Protein AF-A0A973CZC5-F1 (afdb_monomer)

Solvent-accessible surface area (backbone atoms only — not comparable to full-atom values): 29901 Å² total; per-residue (Å²): 143,80,87,77,81,74,79,77,78,71,78,78,75,77,69,67,60,48,92,87,32,72,66,60,36,38,34,52,54,26,29,53,44,50,66,52,51,52,60,51,51,54,52,50,56,72,73,56,85,59,84,72,61,55,59,53,52,50,50,50,45,39,54,75,23,38,26,21,31,54,6,47,56,46,48,66,37,65,68,43,72,64,42,35,62,75,39,33,62,62,68,48,54,46,45,53,52,51,51,52,50,48,56,48,22,33,71,33,49,65,55,29,8,46,47,40,29,53,29,62,56,43,46,45,47,53,55,28,52,50,48,52,49,53,40,54,47,47,38,53,36,64,71,50,87,72,50,74,66,30,51,48,22,49,49,47,26,38,50,32,35,21,52,37,35,39,51,46,65,22,23,61,75,47,65,78,45,70,49,75,70,61,57,95,90,68,73,64,52,55,72,75,55,78,49,37,47,65,89,54,42,39,59,51,44,52,50,36,50,52,51,24,50,53,19,49,52,50,22,49,65,70,43,60,92,73,64,61,74,78,80,42,44,55,47,51,30,38,52,52,44,50,33,61,69,25,42,52,55,37,48,53,20,52,72,64,78,42,44,70,61,79,78,35,48,55,56,49,51,47,51,48,32,53,52,18,42,26,48,44,54,55,48,46,53,52,48,43,48,69,38,90,77,49,53,59,65,67,53,49,54,50,12,32,30,52,21,20,34,67,55,42,66,58,51,63,53,27,72,44,78,81,66,58,77,50,59,57,56,34,43,51,54,38,45,51,51,21,50,54,48,45,53,47,52,54,47,51,66,63,74,70,45,67,84,39,64,68,59,33,39,44,76,59,60,67,50,59,66,76,75,74,83,64,82,81,75,72,71,93,56,74,68,54,59,61,51,54,50,48,46,4,47,52,23,43,52,54,52,51,50,53,48,50,53,64,73,36,81,82,52,62,37,68,61,41,42,53,50,47,52,53,29,42,73,56,18,70,37,31,38,65,57,24,42,55,33,13,54,40,16,46,75,72,65,40,52,70,63,13,47,56,24,27,59,56,25,34,57,99,61,87,48,51,62,69,49,40,51,52,38,22,50,49,23,50,75,77,30,57,88,39,71,64,44,38,49,52,19,33,51,39,18,48,51,37,34,65,73,59,38,89,72,46,36,66,28,24,45,47,30,12,50,29,27,43,74,68,70,37,39,69,61,11,40,51,31,25,49,54,19,36,55,38,34,54,74,69,66,44,68,68,59,36,54,52,41,50,52,51,36,49,52,44,51,54,51,26,40,75,71,69,75,47,81,94,125

Nearest PDB structures (foldseek):
  8bbg-assembly1_D  TM=2.425E-01  e=1.274E-01  Homo sapiens
  9b9g-assembly1_D  TM=2.903E-01  e=5.092E-01  Homo sapiens
  8fgw-assembly1_D  TM=2.231E-01  e=2.904E-01  Homo sapiens
  8pkp-assembly1_J  TM=2.716E-01  e=9.623E-01  Homo sapiens

Mean predicted aligned error: 9.31 Å

Foldseek 3Di:
DDDDDDPPPPDPDQDDLDLVDDVCCVVQALNPVVLPVVVVVVVVCVVPVDPFVVVLVLLVLCLQFVLLLLLLLCCQQPVDPVSVVVCVCLPPVLLVVLVVLLQVCLADQVSLQVLLQCLQLCVLVLLLVSLLLSLVLSCLLLVNDQDPLLNVLSSLLSVLLSVLQNLLLQALQAADLLQVQDDPPAPSYHHPHPHRYLVRSLVSSVVSVVSNVVSVVSNCVSRVVPDDPVSCSSVVSSSVVSCVLGVVLSNVCSVVVNNDDPNCNVSNSSSSSSSRSNSLSLSLSLVCQADDRPDSVNSSVSSSLSSLLLCLVLLVPQLVVVPGPGQNARSSVSSSVSSSSVSSSSSCVVSCPCVPPSNVCCSRVVHRPPPPVPDPPDPPCPPVVVVSSVSSVVSSVLSVLVSVLSVCLPPQLVVLLVSLVVCVVSNNHALVSLVSSLVRCVVVVVLVSSLVSLVVSQPPDHGDLVSLLVNLVSLLPPVLVPPVSLVSSLVSLVSSCVVVDLQALSSLQSNLSSCVSVVVLVSSLVSLVSSLVNVVVVPDVVSNVVSVVVSVVSVVVCVVVVNDDDD

Secondary structure (DSSP, 8-state):
---------PPPPPPPSSSS-HHHIIIIIS-HHHHHHHHHHHHHHHHH--TTHHHHHHHHHIIIIIHHHHHHHHHHHHSSHHHHHHTHIIIIIHHHHHHHHHHHHTT-HHHHHHHHHHHHHHHHHHHHHHHHHHHHHHHHHTT----HHHHHHHHHHHHHHHHHHHHHHTBTT---TTSTT--TT--SS------B-HHHHHHHHHHHHHHHHHHHHHHHHHHTTSS-GGGGHHHHHHHHHHIIIIIHHHHHHHHSS----TTTHHHHHHHHHHHHHHHHHHHHHHHHHHSTT--HHHHHHHHHHHHHTTHHHHHHHTT-TT--SS-TTTHHHHHHHHHHHHHHHHHHHHHT-TTSHHHHIIIII-PPP----S-----S-TTHHHHHHHHHHHHHHHHHHHHHHHHTTTS-HHHHHHHHHHHHHTT---HHHHHHHHHHHHHTT-HHHHHHHHHHTTTTSS--HHHHHHHHHHHHHH-TT-HHHHHHHHHHHHHHHHHTGGG-HHHHHHHHHHHHHTT-HHHHHHHHHHHHHHHHHTT-HHHHHHHHHHHHHHHHHHHHTT-----

Radius of gyration: 30.45 Å; Cα contacts (8 Å, |Δi|>4): 691; chains: 1; bounding box: 64×58×127 Å

pLDDT: mean 83.45, std 15.52, range [36.34, 98.62]

Sequence (567 aa):
MTTGTHPSVGAPASPSVWLYGRGVDLTLGYGLGYLVCVPLLVLLGAATDHEMWFPLATLALALVSATPHYGATLLRVYEERDERRKYAIFAVWITLVLAALFVVGLYDRWVGSALLTVYASWSPWHFSGQNYGVAMMYLRRNGIGVSTAAKRSLYASFVSSAVLAFVVIHNAGSSLLFAQGASDESHTFGILQLGIPAAVGVPLASALLLFWLGSVVRFFVLLAPRPKLGALLPVVCLIAIQSLWFLVPSMAGALSARYLLPPLPFAVVIISTAHSIQYLWVTSYYAGLSRSAARVPPFLGKCLLAGSAISVPALLFVPGLFGGSVPNSAGIFVLSFSIVNIHHFILDGAIWKLRDGRVARALLRAQPETPDTGPVLEPRRRWLRPVLLGIGAVGFTANLAVMGFMSQSGLEATALHTTTKRLAWLGRDTPQMWTMTAAQLEQAGHVDAAIDAWRSSLGPGDPPLVNANRLAWLLINHRADDPESLREATALATYLTEQMGNERAEGLQTLAAAHFTAERYGLAIEAAGRAFSVVLANGNPRRIQQVKNQLRSYRAAAQRAGHVQPR

Structure (mmCIF, N/CA/C/O backbone):
data_AF-A0A973CZC5-F1
#
_entry.id   AF-A0A973CZC5-F1
#
loop_
_atom_site.group_PDB
_atom_site.id
_atom_site.type_symbol
_atom_site.label_atom_id
_atom_site.label_alt_id
_atom_site.label_comp_id
_atom_site.label_asym_id
_atom_site.label_entity_id
_atom_site.label_seq_id
_atom_site.pdbx_PDB_ins_code
_atom_site.Cartn_x
_atom_site.Cartn_y
_atom_site.Cartn_z
_atom_site.occupancy
_atom_site.B_iso_or_equiv
_atom_site.auth_seq_id
_atom_site.auth_comp_id
_atom_site.auth_asym_id
_atom_site.auth_atom_id
_atom_site.pdbx_PDB_model_num
ATOM 1 N N . MET A 1 1 ? -18.872 -21.334 71.206 1.00 39.56 1 MET A N 1
ATOM 2 C CA . MET A 1 1 ? -19.173 -20.164 70.356 1.00 39.56 1 MET A CA 1
ATOM 3 C C . MET A 1 1 ? -17.856 -19.557 69.904 1.00 39.56 1 MET A C 1
ATOM 5 O O . MET A 1 1 ? -17.234 -18.834 70.665 1.00 39.56 1 MET A O 1
ATOM 9 N N . THR A 1 2 ? -17.385 -19.923 68.716 1.00 36.34 2 THR A N 1
ATOM 10 C CA . THR A 1 2 ? -16.190 -19.355 68.081 1.00 36.34 2 THR A CA 1
ATOM 11 C C . THR A 1 2 ? -16.654 -18.533 66.883 1.00 36.34 2 THR A C 1
ATOM 13 O O . THR A 1 2 ? -17.138 -19.067 65.889 1.00 36.34 2 THR A O 1
ATOM 16 N N . THR A 1 3 ? -16.592 -17.211 67.015 1.00 39.22 3 THR A N 1
ATOM 17 C CA . THR A 1 3 ? -16.937 -16.246 65.968 1.00 39.22 3 THR A CA 1
ATOM 18 C C . THR A 1 3 ? -15.840 -16.239 64.907 1.00 39.22 3 THR A C 1
ATOM 20 O O . THR A 1 3 ? -14.806 -15.597 65.080 1.00 39.22 3 THR A O 1
ATOM 23 N N . GLY A 1 4 ? -16.051 -16.987 63.825 1.00 38.03 4 GLY A N 1
ATOM 24 C CA . GLY A 1 4 ? -15.197 -16.951 62.642 1.00 38.03 4 GLY A CA 1
ATOM 25 C C . GLY A 1 4 ? -15.368 -15.627 61.903 1.00 38.03 4 GLY A C 1
ATOM 26 O O . GLY A 1 4 ? -16.430 -15.338 61.357 1.00 38.03 4 GLY A O 1
ATOM 27 N N . THR A 1 5 ? -14.319 -14.812 61.894 1.00 44.31 5 THR A N 1
ATOM 28 C CA . THR A 1 5 ? -14.202 -13.621 61.056 1.00 44.31 5 THR A CA 1
ATOM 29 C C . THR A 1 5 ? -14.005 -14.060 59.607 1.00 44.31 5 THR A C 1
ATOM 31 O O . THR A 1 5 ? -12.927 -14.495 59.208 1.00 44.31 5 THR A O 1
ATOM 34 N N . HIS A 1 6 ? -15.063 -13.975 58.799 1.00 37.03 6 HIS A N 1
ATOM 35 C CA . HIS A 1 6 ? -14.926 -14.123 57.354 1.00 37.03 6 HIS A CA 1
ATOM 36 C C . HIS A 1 6 ? -14.018 -13.002 56.822 1.00 37.03 6 HIS A C 1
ATOM 38 O O . HIS A 1 6 ? -14.291 -11.8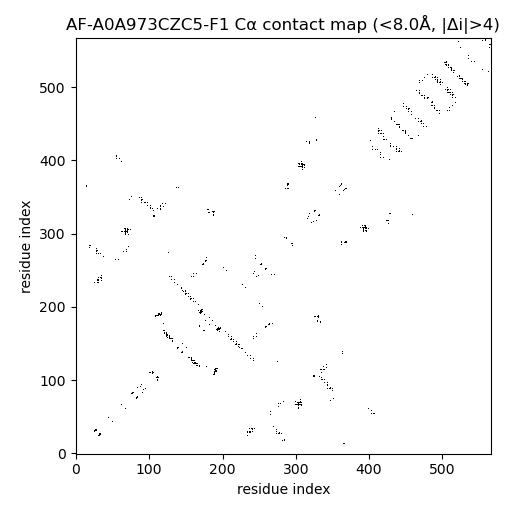32 57.106 1.00 37.03 6 HIS A O 1
ATOM 44 N N . PRO A 1 7 ? -12.952 -13.318 56.063 1.00 44.56 7 PRO A N 1
ATOM 45 C CA . PRO A 1 7 ? -12.156 -12.299 55.399 1.00 44.56 7 PRO A CA 1
ATOM 46 C C . PRO A 1 7 ? -13.077 -11.507 54.472 1.00 44.56 7 PRO A C 1
ATOM 48 O O . PRO A 1 7 ? -13.761 -12.074 53.617 1.00 44.56 7 PRO A O 1
ATOM 51 N N . SER A 1 8 ? -13.124 -10.193 54.679 1.00 41.44 8 SER A N 1
ATOM 52 C CA . SER A 1 8 ? -13.821 -9.276 53.793 1.00 41.44 8 SER A CA 1
ATOM 53 C C . SER A 1 8 ? -13.238 -9.441 52.393 1.00 41.44 8 SER A C 1
ATOM 55 O O . SER A 1 8 ? -12.075 -9.134 52.132 1.00 41.44 8 SER A O 1
ATOM 57 N N . VAL A 1 9 ? -14.047 -9.980 51.482 1.00 44.78 9 VAL A N 1
ATOM 58 C CA . VAL A 1 9 ? -13.739 -10.002 50.055 1.00 44.78 9 VAL A CA 1
ATOM 59 C C . VAL A 1 9 ? -13.621 -8.541 49.631 1.00 44.78 9 VAL A C 1
ATOM 61 O O . VAL A 1 9 ? -14.624 -7.832 49.551 1.00 44.78 9 VAL A O 1
ATOM 64 N N . GLY A 1 10 ? -12.385 -8.066 49.466 1.00 44.38 10 GLY A N 1
ATOM 65 C CA . GLY A 1 10 ? -12.101 -6.693 49.067 1.00 44.38 10 GLY A CA 1
ATOM 66 C C . GLY A 1 10 ? -12.887 -6.346 47.807 1.00 44.38 10 GLY A C 1
ATOM 67 O O . GLY A 1 10 ? -12.930 -7.136 46.861 1.00 44.38 10 GLY A O 1
ATOM 68 N N . ALA A 1 11 ? -13.539 -5.182 47.813 1.00 44.06 11 ALA A N 1
ATOM 69 C CA . ALA A 1 11 ? -14.277 -4.695 46.657 1.00 44.06 11 ALA A CA 1
ATOM 70 C C . ALA A 1 11 ? -13.367 -4.744 45.412 1.00 44.06 11 ALA A C 1
ATOM 72 O O . ALA A 1 11 ? -12.212 -4.311 45.495 1.00 44.06 11 ALA A O 1
ATOM 73 N N . PRO A 1 12 ? -13.840 -5.284 44.274 1.00 50.53 12 PRO A N 1
ATOM 74 C CA . PRO A 1 12 ? -13.022 -5.389 43.075 1.00 50.53 12 PRO A CA 1
ATOM 75 C C . PRO A 1 12 ? -12.538 -3.995 42.676 1.00 50.53 12 PRO A C 1
ATOM 77 O O . PRO A 1 12 ? -13.340 -3.069 42.543 1.00 50.53 12 PRO A O 1
ATOM 80 N N . ALA A 1 13 ? -11.222 -3.846 42.512 1.00 53.97 13 ALA A N 1
ATOM 81 C CA . ALA A 1 13 ? -10.620 -2.599 42.066 1.00 53.97 13 ALA A CA 1
ATOM 82 C C . ALA A 1 13 ? -11.305 -2.134 40.774 1.00 53.97 13 ALA A C 1
ATOM 84 O O . ALA A 1 13 ? -11.467 -2.918 39.833 1.00 53.97 13 ALA A O 1
ATOM 85 N N . SER A 1 14 ? -11.718 -0.866 40.732 1.00 56.88 14 SER A N 1
ATOM 86 C CA . SER A 1 14 ? -12.322 -0.277 39.540 1.00 56.88 14 SER A CA 1
ATOM 87 C C . SER A 1 14 ? -11.401 -0.504 38.337 1.00 56.88 14 SER A C 1
ATOM 89 O O . SER A 1 14 ? -10.206 -0.206 38.431 1.00 56.88 14 SER A O 1
ATOM 91 N N . PRO A 1 15 ? -11.912 -1.034 37.211 1.00 65.75 15 PRO A N 1
ATOM 92 C CA . PRO A 1 15 ? -11.076 -1.330 36.059 1.00 65.75 15 PRO A CA 1
ATOM 93 C C . PRO A 1 15 ? -10.367 -0.057 35.587 1.00 65.75 15 PRO A C 1
ATOM 95 O O . PRO A 1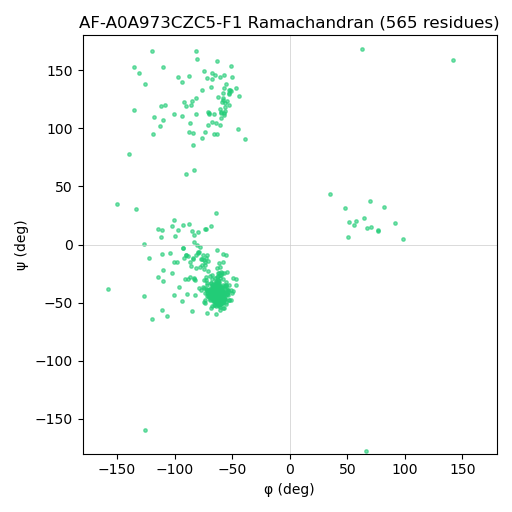 15 ? -10.994 0.988 35.410 1.00 65.75 15 PRO A O 1
ATOM 98 N N . SER A 1 16 ? -9.046 -0.146 35.398 1.00 82.25 16 SER A N 1
ATOM 99 C CA . SER A 1 16 ? -8.228 0.960 34.888 1.00 82.25 16 SER A CA 1
ATOM 100 C C . SER A 1 16 ? -8.819 1.501 33.585 1.00 82.25 16 SER A C 1
ATOM 102 O O . SER A 1 16 ? -9.113 0.736 32.668 1.00 82.25 16 SER A O 1
ATOM 104 N N . VAL A 1 17 ? -8.940 2.825 33.462 1.00 89.44 17 VAL A N 1
ATOM 105 C CA . VAL A 1 17 ? -9.379 3.482 32.216 1.00 89.44 17 VAL A CA 1
ATOM 106 C C . VAL A 1 17 ? -8.459 3.104 31.045 1.00 89.44 17 VAL A C 1
ATOM 108 O O . VAL A 1 17 ? -8.925 2.897 29.924 1.00 89.44 17 VAL A O 1
ATOM 111 N N . TRP A 1 18 ? -7.166 2.947 31.330 1.00 92.81 18 TRP A N 1
ATOM 112 C CA . TRP A 1 18 ? -6.108 2.605 30.380 1.00 92.81 18 TRP A CA 1
ATOM 113 C C . TRP A 1 18 ? -5.960 1.085 30.224 1.00 92.81 18 TRP A C 1
ATOM 115 O O . TRP A 1 18 ? -6.126 0.353 31.203 1.00 92.81 18 TRP A O 1
ATOM 125 N N . LEU A 1 19 ? -5.633 0.627 29.014 1.00 91.69 19 LEU A N 1
ATOM 126 C CA . LEU A 1 19 ? -5.332 -0.769 28.697 1.00 91.69 19 LEU A CA 1
ATOM 127 C C . LEU A 1 19 ? -3.966 -1.161 29.274 1.00 91.69 19 LEU A C 1
ATOM 129 O O . LEU A 1 19 ? -3.894 -2.046 30.120 1.00 91.69 19 LEU A O 1
ATOM 133 N N . TYR A 1 20 ? -2.899 -0.461 28.879 1.00 91.81 20 TYR A N 1
ATOM 134 C CA . TYR A 1 20 ? -1.537 -0.718 29.370 1.00 91.81 20 TYR A CA 1
ATOM 135 C C .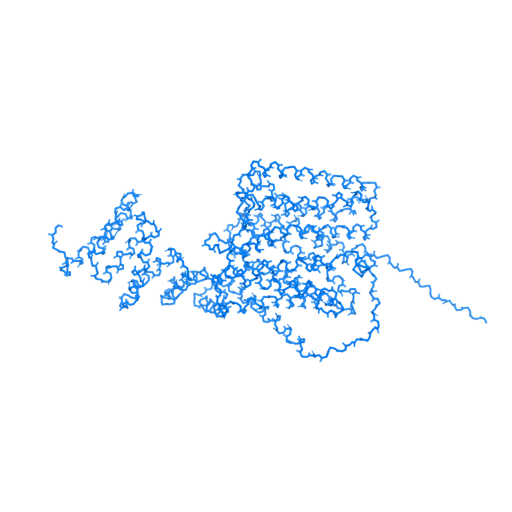 TYR A 1 20 ? -1.003 0.383 30.283 1.00 91.81 20 TYR A C 1
ATOM 137 O O . TYR A 1 20 ? -0.092 0.154 31.075 1.00 91.81 20 TYR A O 1
ATOM 145 N N . GLY A 1 21 ? -1.572 1.583 30.183 1.00 93.19 21 GLY A N 1
ATOM 146 C CA . GLY A 1 21 ? -1.183 2.744 30.972 1.00 93.19 21 GLY A CA 1
ATOM 147 C C . GLY A 1 21 ? -1.229 4.016 30.137 1.00 93.19 21 GLY A C 1
ATOM 148 O O . GLY A 1 21 ? -1.165 3.974 28.910 1.00 93.19 21 GLY A O 1
ATOM 149 N N . ARG A 1 22 ? -1.320 5.170 30.805 1.00 94.75 22 ARG A N 1
ATOM 150 C CA . ARG A 1 22 ? -1.527 6.467 30.142 1.00 94.75 22 ARG A CA 1
ATOM 151 C C . ARG A 1 22 ? -0.497 6.771 29.053 1.00 94.75 22 ARG A C 1
ATOM 153 O O . ARG A 1 22 ? -0.882 7.269 28.003 1.00 94.75 22 ARG A O 1
ATOM 160 N N . GLY A 1 23 ? 0.785 6.496 29.304 1.00 96.12 23 GLY A N 1
ATOM 161 C CA . GLY A 1 23 ? 1.862 6.767 28.346 1.00 96.12 23 GLY A CA 1
ATOM 162 C C . GLY A 1 23 ? 1.716 5.944 27.068 1.00 96.12 23 GLY A C 1
ATOM 163 O O . GLY A 1 23 ? 1.533 6.517 26.000 1.00 96.12 23 GLY A O 1
ATOM 164 N N . VAL A 1 24 ? 1.728 4.613 27.203 1.00 95.25 24 VAL A N 1
ATOM 165 C CA . VAL A 1 24 ? 1.620 3.655 26.086 1.00 95.25 24 VAL A CA 1
ATOM 166 C C . VAL A 1 24 ? 0.337 3.868 25.289 1.00 95.25 24 VAL A C 1
ATOM 168 O O . VAL A 1 24 ? 0.364 3.932 24.063 1.00 95.25 24 VAL A O 1
ATOM 171 N N . ASP A 1 25 ? -0.790 4.018 25.981 1.00 96.38 25 ASP A N 1
ATOM 172 C CA . ASP A 1 25 ? -2.078 4.182 25.325 1.00 96.38 25 ASP A CA 1
ATOM 173 C C . ASP A 1 25 ? -2.173 5.520 24.579 1.00 96.38 25 ASP A C 1
ATOM 175 O O . ASP A 1 25 ? -2.705 5.551 23.477 1.00 96.38 25 ASP A O 1
ATOM 179 N N . LEU A 1 26 ? -1.659 6.632 25.127 1.00 96.06 26 LEU A N 1
ATOM 180 C CA . LEU A 1 26 ? -1.665 7.918 24.417 1.00 96.06 26 LEU A CA 1
ATOM 181 C C . LEU A 1 26 ? -0.754 7.899 23.190 1.00 96.06 26 LEU A C 1
ATOM 183 O O . LEU A 1 26 ? -1.151 8.406 22.141 1.00 96.06 26 LEU A O 1
ATOM 187 N N . THR A 1 27 ? 0.449 7.334 23.308 1.00 95.38 27 THR A N 1
ATOM 188 C CA . THR A 1 27 ? 1.431 7.351 22.219 1.00 95.38 27 THR A CA 1
ATOM 189 C C . THR A 1 27 ? 1.061 6.384 21.099 1.00 95.38 27 THR A C 1
ATOM 191 O O . THR A 1 27 ? 1.016 6.815 19.948 1.00 95.38 27 THR A O 1
ATOM 194 N N . LEU A 1 28 ? 0.754 5.123 21.428 1.00 93.50 28 LEU A N 1
ATOM 195 C CA . LEU A 1 28 ? 0.523 4.047 20.454 1.00 93.50 28 LEU A CA 1
ATOM 196 C C . LEU A 1 28 ? -0.961 3.821 20.132 1.00 93.50 28 LEU A C 1
ATOM 198 O O . LEU A 1 28 ? -1.306 3.519 18.991 1.00 93.50 28 LEU A O 1
ATOM 202 N N . GLY A 1 29 ? -1.847 3.957 21.119 1.00 94.38 29 GLY A N 1
ATOM 203 C CA . GLY A 1 29 ? -3.279 3.684 20.956 1.00 94.38 29 GLY A CA 1
ATOM 204 C C . GLY A 1 29 ? -4.053 4.879 20.399 1.00 94.38 29 GLY A C 1
ATOM 205 O O . GLY A 1 29 ? -4.686 4.804 19.352 1.00 94.38 29 GLY A O 1
ATOM 206 N N . TYR A 1 30 ? -3.994 6.017 21.080 1.00 96.00 30 TYR A N 1
ATOM 207 C CA . TYR A 1 30 ? -4.782 7.207 20.743 1.00 96.00 30 TYR A CA 1
ATOM 208 C C . TYR A 1 30 ? -4.080 8.150 19.767 1.00 96.00 30 TYR A C 1
ATOM 210 O O . TYR A 1 30 ? -4.703 9.066 19.237 1.00 96.00 30 TYR A O 1
ATOM 218 N N . GLY A 1 31 ? -2.802 7.892 19.494 1.00 92.00 31 GLY A N 1
ATOM 219 C CA . GLY A 1 31 ? -2.090 8.430 18.347 1.00 92.00 31 GLY A CA 1
ATOM 220 C C . GLY A 1 31 ? -1.349 9.743 18.551 1.00 92.00 31 GLY A C 1
ATOM 221 O O . GLY A 1 31 ? -0.967 10.379 17.571 1.00 92.00 31 GLY A O 1
ATOM 222 N N . LEU A 1 32 ? -1.075 10.126 19.800 1.00 94.75 32 LEU A N 1
ATOM 223 C CA . LEU A 1 32 ? -0.238 11.289 20.095 1.00 94.75 32 LEU A CA 1
ATOM 224 C C . LEU A 1 32 ? 1.171 11.150 19.498 1.00 94.75 32 LEU A C 1
ATOM 226 O O . LEU A 1 32 ? 1.715 12.129 19.001 1.00 94.75 32 LEU A O 1
ATOM 230 N N . GLY A 1 33 ? 1.744 9.940 19.503 1.00 92.94 33 GLY A N 1
ATOM 231 C CA . GLY A 1 33 ? 3.052 9.693 18.889 1.00 92.94 33 GLY A CA 1
ATOM 232 C C . GLY A 1 33 ? 3.021 9.933 17.380 1.00 92.94 33 GLY A C 1
ATOM 233 O O . GLY A 1 33 ? 3.888 10.609 16.836 1.00 92.94 33 GLY A O 1
ATOM 234 N N . TYR A 1 34 ? 1.968 9.469 16.708 1.00 90.12 34 TYR A N 1
ATOM 235 C CA . TYR A 1 34 ? 1.807 9.643 15.265 1.00 90.12 34 TYR A CA 1
ATOM 236 C C . TYR A 1 34 ? 1.622 11.116 14.875 1.00 90.12 34 TYR A C 1
ATOM 238 O O . TYR A 1 34 ? 2.188 11.552 13.879 1.00 90.12 34 TYR A O 1
ATOM 246 N N . LEU A 1 35 ? 0.908 11.911 15.679 1.00 90.50 35 LEU A N 1
ATOM 247 C CA . LEU A 1 35 ? 0.761 13.355 15.440 1.00 90.50 35 LEU A CA 1
ATOM 248 C C . LEU A 1 35 ? 2.100 14.106 15.411 1.00 90.50 35 LEU A C 1
ATOM 250 O O . LEU A 1 35 ? 2.182 15.156 14.784 1.00 90.50 35 LEU A O 1
ATOM 254 N N . VAL A 1 36 ? 3.137 13.572 16.062 1.00 89.50 36 VAL A N 1
ATOM 255 C CA . VAL A 1 36 ? 4.495 14.135 16.044 1.00 89.50 36 VAL A CA 1
ATOM 256 C C . VAL A 1 36 ? 5.342 13.490 14.948 1.00 89.50 36 VAL A C 1
ATOM 258 O O . VAL A 1 36 ? 5.975 14.189 14.160 1.00 89.50 36 VAL A O 1
ATOM 261 N N . CYS A 1 37 ? 5.345 12.157 14.871 1.00 86.19 37 CYS A N 1
ATOM 262 C CA . CYS A 1 37 ? 6.203 11.427 13.942 1.00 86.19 37 CYS A CA 1
ATOM 263 C C . CYS A 1 37 ? 5.828 11.675 12.479 1.00 86.19 37 CYS A C 1
ATOM 265 O O . CYS A 1 37 ? 6.719 11.796 11.647 1.00 86.19 37 CYS A O 1
ATOM 267 N N . VAL A 1 38 ? 4.537 11.771 12.147 1.00 81.75 38 VAL A N 1
ATOM 268 C CA . VAL A 1 38 ? 4.097 11.915 10.753 1.00 81.75 38 VAL A CA 1
ATOM 269 C C . VAL A 1 38 ? 4.552 13.247 10.144 1.00 81.75 38 VAL A C 1
ATOM 271 O O . VAL A 1 38 ? 5.223 13.197 9.113 1.00 81.75 38 VAL A O 1
ATOM 274 N N . PRO A 1 39 ? 4.300 14.424 10.757 1.00 80.44 39 PRO A N 1
ATOM 275 C CA . PRO A 1 39 ? 4.840 15.682 10.242 1.00 80.44 39 PRO A CA 1
ATOM 276 C C . PRO A 1 39 ? 6.367 15.695 10.183 1.00 80.44 39 PRO A C 1
ATOM 278 O O . PRO A 1 39 ? 6.926 16.159 9.195 1.00 80.44 39 PRO A O 1
ATOM 281 N N . LEU A 1 40 ? 7.047 15.149 11.199 1.00 82.94 40 LEU A N 1
ATOM 282 C CA . LEU A 1 40 ? 8.510 15.096 11.224 1.00 82.94 40 LEU A CA 1
ATOM 283 C C . LEU A 1 40 ? 9.065 14.295 10.045 1.00 82.94 40 LEU A C 1
ATOM 285 O O . LEU A 1 40 ? 10.023 14.719 9.410 1.00 82.94 40 LEU A O 1
ATOM 289 N N . LEU A 1 41 ? 8.459 13.151 9.741 1.00 76.75 41 LEU A N 1
ATOM 290 C CA . LEU A 1 41 ? 8.903 12.310 8.642 1.00 76.75 41 LEU A CA 1
ATOM 291 C C . LEU A 1 41 ? 8.582 12.930 7.273 1.00 76.75 41 LEU A C 1
ATOM 293 O O . LEU A 1 41 ? 9.380 12.789 6.352 1.00 76.75 41 LEU A O 1
ATOM 297 N N . VAL A 1 42 ? 7.467 13.661 7.143 1.00 74.12 42 VAL A N 1
ATOM 298 C CA . VAL A 1 42 ? 7.171 14.462 5.940 1.00 74.12 42 VAL A CA 1
ATOM 299 C C . VAL A 1 42 ? 8.223 15.558 5.746 1.00 74.12 42 VAL A C 1
ATOM 301 O O . VAL A 1 42 ? 8.744 15.712 4.645 1.00 74.12 42 VAL A O 1
ATOM 304 N N . LEU A 1 43 ? 8.580 16.282 6.812 1.00 77.31 43 LEU A N 1
ATOM 305 C CA . LEU A 1 43 ? 9.627 17.308 6.776 1.00 77.31 43 LEU A CA 1
ATOM 306 C C . LEU A 1 43 ? 10.995 16.712 6.431 1.00 77.31 43 LEU A C 1
ATOM 308 O O . LEU A 1 43 ? 11.716 17.263 5.606 1.00 77.31 43 LEU A O 1
ATOM 312 N N . LEU A 1 44 ? 11.336 15.570 7.030 1.00 76.19 44 LEU A N 1
ATOM 313 C CA . LEU A 1 44 ? 12.589 14.871 6.768 1.00 76.19 44 LEU A CA 1
ATOM 314 C C . LEU A 1 44 ? 12.658 14.380 5.317 1.00 76.19 44 LEU A C 1
ATOM 316 O O . LEU A 1 44 ? 13.685 14.560 4.668 1.00 76.19 44 LEU A O 1
ATOM 320 N N . GLY A 1 45 ? 11.568 13.816 4.790 1.00 71.62 45 GLY A N 1
ATOM 321 C CA . GLY A 1 45 ? 11.485 13.391 3.394 1.00 71.62 45 GLY A CA 1
ATOM 322 C C . GLY A 1 45 ? 11.623 14.555 2.413 1.00 71.62 45 GLY A C 1
ATOM 323 O O . GLY A 1 45 ? 12.329 14.431 1.420 1.00 71.62 45 GLY A O 1
ATOM 324 N N . ALA A 1 46 ? 11.028 15.711 2.724 1.00 71.56 46 ALA A N 1
ATOM 325 C CA . ALA A 1 46 ? 11.188 16.923 1.920 1.00 71.56 46 ALA A CA 1
ATOM 326 C C . ALA A 1 46 ? 12.620 17.490 1.960 1.00 71.56 46 ALA A C 1
ATOM 328 O O . ALA A 1 46 ? 13.059 18.109 0.997 1.00 71.56 46 ALA A O 1
ATOM 329 N N . ALA A 1 47 ? 13.346 17.294 3.063 1.00 74.31 47 ALA A N 1
ATOM 330 C CA . ALA A 1 47 ? 14.674 17.872 3.270 1.00 74.31 47 ALA A CA 1
ATOM 331 C C . ALA A 1 47 ? 15.827 17.068 2.651 1.00 74.31 47 ALA A C 1
ATOM 333 O O . ALA A 1 47 ? 16.955 17.553 2.638 1.00 74.31 47 ALA A O 1
ATOM 334 N N . THR A 1 48 ? 15.591 15.833 2.208 1.00 65.81 48 THR A N 1
ATOM 335 C CA . THR A 1 48 ? 16.681 14.874 1.978 1.00 65.81 48 THR A CA 1
ATOM 336 C C . THR A 1 48 ? 16.724 14.238 0.592 1.00 65.81 48 THR A C 1
ATOM 338 O O . THR A 1 48 ? 17.629 13.457 0.347 1.00 65.81 48 THR A O 1
ATOM 341 N N . ASP A 1 49 ? 15.818 14.575 -0.328 1.00 59.00 49 ASP A N 1
ATOM 342 C CA . ASP A 1 49 ? 15.890 14.218 -1.764 1.00 59.00 49 ASP A CA 1
ATOM 343 C C . ASP A 1 49 ? 16.121 12.719 -2.087 1.00 59.00 49 ASP A C 1
ATOM 345 O O . ASP A 1 49 ? 16.581 12.351 -3.166 1.00 59.00 49 ASP A O 1
ATOM 349 N N . HIS A 1 50 ? 15.850 11.810 -1.145 1.00 53.78 50 HIS A N 1
ATOM 350 C CA . HIS A 1 50 ? 16.387 10.452 -1.213 1.00 53.78 50 HIS A CA 1
ATOM 351 C C . HIS A 1 50 ? 15.328 9.382 -1.449 1.00 53.78 50 HIS A C 1
ATOM 353 O O . HIS A 1 50 ? 14.719 8.874 -0.515 1.00 53.78 50 HIS A O 1
ATOM 359 N N . GLU A 1 51 ? 15.241 8.906 -2.686 1.00 54.12 51 GLU A N 1
ATOM 360 C CA . GLU A 1 51 ? 14.424 7.757 -3.096 1.00 54.12 51 GLU A CA 1
ATOM 361 C C . GLU A 1 51 ? 14.803 6.419 -2.407 1.00 54.12 51 GLU A C 1
ATOM 363 O O . GLU A 1 51 ? 14.007 5.481 -2.406 1.00 54.12 51 GLU A O 1
ATOM 368 N N . MET A 1 52 ? 15.984 6.301 -1.775 1.00 49.75 52 MET A N 1
ATOM 369 C CA . MET A 1 52 ? 16.560 4.997 -1.384 1.00 49.75 52 MET A CA 1
ATOM 370 C C . MET A 1 52 ? 16.218 4.446 0.014 1.00 49.75 52 MET A C 1
ATOM 372 O O . MET A 1 52 ? 16.190 3.227 0.171 1.00 49.75 52 MET A O 1
ATOM 376 N N . TRP A 1 53 ? 15.954 5.253 1.049 1.00 54.84 53 TRP A N 1
ATOM 377 C CA . TRP A 1 53 ? 15.597 4.697 2.379 1.00 54.84 53 TRP A CA 1
ATOM 378 C C . TRP A 1 53 ? 14.103 4.418 2.527 1.00 54.84 53 TRP A C 1
ATOM 380 O O . TRP A 1 53 ? 13.702 3.656 3.413 1.00 54.84 53 TRP A O 1
ATOM 390 N N . PHE A 1 54 ? 13.278 4.961 1.630 1.00 67.19 54 PHE A N 1
ATOM 391 C CA . PHE A 1 54 ? 11.833 4.757 1.649 1.00 67.19 54 PHE A CA 1
ATOM 392 C C . PHE A 1 54 ? 11.410 3.290 1.469 1.00 67.19 54 PHE A C 1
ATOM 394 O O . PHE A 1 54 ? 10.551 2.848 2.240 1.00 67.19 54 PHE A O 1
ATOM 401 N N . PRO A 1 55 ? 11.991 2.488 0.552 1.00 71.00 55 PRO A N 1
ATOM 402 C CA . PRO A 1 55 ? 11.571 1.100 0.365 1.00 71.00 55 PRO A CA 1
ATOM 403 C C . PRO A 1 55 ? 11.921 0.204 1.556 1.00 71.00 55 PRO A C 1
ATOM 405 O O . PRO A 1 55 ? 11.061 -0.532 2.039 1.00 71.00 55 PRO A O 1
ATOM 408 N N . LEU A 1 56 ? 13.151 0.291 2.081 1.00 74.44 56 LEU A N 1
ATOM 409 C CA . LEU A 1 56 ? 13.578 -0.550 3.203 1.00 74.44 56 LEU A CA 1
ATOM 410 C C . LEU A 1 56 ? 12.804 -0.217 4.482 1.00 74.44 56 LEU A C 1
ATOM 412 O O . LEU A 1 56 ? 12.324 -1.128 5.155 1.00 74.44 56 LEU A O 1
ATOM 416 N N . ALA A 1 57 ? 12.629 1.073 4.795 1.00 78.38 57 ALA A N 1
ATOM 417 C CA . ALA A 1 57 ? 11.820 1.493 5.935 1.00 78.38 57 ALA A CA 1
ATOM 418 C C . ALA A 1 57 ? 10.363 1.031 5.782 1.00 78.38 57 ALA A C 1
ATOM 420 O O . ALA A 1 57 ? 9.783 0.506 6.728 1.00 78.38 57 ALA A O 1
ATOM 421 N N . THR A 1 58 ? 9.788 1.150 4.582 1.00 78.50 58 THR A N 1
ATOM 422 C CA . THR A 1 58 ? 8.428 0.674 4.289 1.00 78.50 58 THR A CA 1
ATOM 423 C C . THR A 1 58 ? 8.288 -0.830 4.508 1.00 78.50 58 THR A C 1
ATOM 425 O O . THR A 1 58 ? 7.363 -1.263 5.195 1.00 78.50 58 THR A O 1
ATOM 428 N N . LEU A 1 59 ? 9.213 -1.629 3.972 1.00 80.12 59 LEU A N 1
ATOM 429 C CA . LEU A 1 59 ? 9.212 -3.081 4.144 1.00 80.12 59 LEU A CA 1
ATOM 430 C C . LEU A 1 59 ? 9.391 -3.472 5.613 1.00 80.12 59 LEU A C 1
ATOM 432 O O . LEU A 1 59 ? 8.667 -4.336 6.105 1.00 80.12 59 LEU A O 1
ATOM 436 N N . ALA A 1 60 ? 10.299 -2.807 6.330 1.00 85.31 60 ALA A N 1
ATOM 437 C CA . ALA A 1 60 ? 10.509 -3.041 7.752 1.00 85.31 60 ALA A CA 1
ATOM 438 C C . ALA A 1 60 ? 9.241 -2.728 8.559 1.00 85.31 60 ALA A C 1
ATOM 440 O O . ALA A 1 60 ? 8.799 -3.565 9.344 1.00 85.31 60 ALA A O 1
ATOM 441 N N . LEU A 1 61 ? 8.607 -1.572 8.325 1.00 87.62 61 LEU A N 1
ATOM 442 C CA . LEU A 1 61 ? 7.349 -1.194 8.974 1.00 87.62 61 LEU A CA 1
ATOM 443 C C . LEU A 1 61 ? 6.229 -2.187 8.648 1.00 87.62 61 LEU A C 1
ATOM 445 O O . LEU A 1 61 ? 5.524 -2.628 9.559 1.00 87.62 61 LEU A O 1
ATOM 449 N N . ALA A 1 62 ? 6.096 -2.606 7.388 1.00 86.38 62 ALA A N 1
ATOM 450 C CA . ALA A 1 62 ? 5.129 -3.620 6.981 1.00 86.38 62 ALA A CA 1
ATOM 451 C C . ALA A 1 62 ? 5.385 -4.971 7.672 1.00 86.38 62 ALA A C 1
ATOM 453 O O . ALA A 1 62 ? 4.439 -5.636 8.099 1.00 86.38 62 ALA A O 1
ATOM 454 N N . LEU A 1 63 ? 6.646 -5.369 7.846 1.00 89.81 63 LEU A N 1
ATOM 455 C CA . LEU A 1 63 ? 7.012 -6.619 8.507 1.00 89.81 63 LEU A CA 1
ATOM 456 C C . LEU A 1 63 ? 6.727 -6.586 10.014 1.00 89.81 63 LEU A C 1
ATOM 458 O O . LEU A 1 63 ? 6.186 -7.547 10.553 1.00 89.81 63 LEU A O 1
ATOM 462 N N . VAL A 1 64 ? 7.060 -5.490 10.702 1.00 91.94 64 VAL A N 1
ATOM 463 C CA . VAL A 1 64 ? 6.930 -5.408 12.170 1.00 91.94 64 VAL A CA 1
ATOM 464 C C . VAL A 1 64 ? 5.543 -4.977 12.648 1.00 91.94 64 VAL A C 1
ATOM 466 O O . VAL A 1 64 ? 5.214 -5.213 13.809 1.00 91.94 64 VAL A O 1
ATOM 469 N N . SER A 1 65 ? 4.725 -4.362 11.786 1.00 94.12 65 SER A N 1
ATOM 470 C CA . SER A 1 65 ? 3.383 -3.876 12.145 1.00 94.12 65 SER A CA 1
ATOM 471 C C . SER A 1 65 ? 2.271 -4.522 11.316 1.00 94.12 65 SER A C 1
ATOM 473 O O . SER A 1 65 ? 1.469 -5.275 11.866 1.00 94.12 65 SER A O 1
ATOM 475 N N . ALA A 1 66 ? 2.232 -4.297 10.001 1.00 92.31 66 ALA A N 1
ATOM 476 C CA . ALA A 1 66 ? 1.135 -4.761 9.151 1.00 92.31 66 ALA A CA 1
ATOM 477 C C . ALA A 1 66 ? 1.033 -6.293 9.110 1.00 92.31 66 ALA A C 1
ATOM 479 O O . ALA A 1 66 ? -0.049 -6.858 9.236 1.00 92.31 66 ALA A O 1
ATOM 480 N N . THR A 1 67 ? 2.166 -6.987 9.010 1.00 93.75 67 THR A N 1
ATOM 481 C CA . THR A 1 67 ? 2.213 -8.453 8.975 1.00 93.75 67 THR A CA 1
ATOM 482 C C . THR A 1 67 ? 1.626 -9.069 10.251 1.00 93.75 67 THR A C 1
ATOM 484 O O . THR A 1 67 ? 0.663 -9.833 10.148 1.00 93.75 67 THR A O 1
ATOM 487 N N . PRO A 1 68 ? 2.106 -8.740 11.469 1.00 96.06 68 PRO A N 1
ATOM 488 C CA . PRO A 1 68 ? 1.471 -9.239 12.681 1.00 96.06 68 PRO A CA 1
ATOM 489 C C . PRO A 1 68 ? 0.026 -8.752 12.838 1.00 96.06 68 PRO A C 1
ATOM 491 O O . PRO A 1 68 ? -0.788 -9.496 13.371 1.00 96.06 68 PRO A O 1
ATOM 494 N N . HIS A 1 69 ? -0.344 -7.570 12.350 1.00 96.44 69 HIS A N 1
ATOM 495 C CA . HIS A 1 69 ? -1.737 -7.105 12.361 1.00 96.44 69 HIS A CA 1
ATOM 496 C C . HIS A 1 69 ? -2.682 -8.037 11.581 1.00 96.44 69 HIS A C 1
ATOM 498 O O . HIS A 1 69 ? -3.660 -8.550 12.141 1.00 96.44 69 HIS A O 1
ATOM 504 N N . TYR A 1 70 ? -2.333 -8.390 10.340 1.00 94.69 70 TYR A N 1
ATOM 505 C CA . TYR A 1 70 ? -3.079 -9.405 9.589 1.00 94.69 70 TYR A CA 1
ATOM 506 C C . TYR A 1 70 ? -3.104 -10.749 10.321 1.00 94.69 70 TYR A C 1
ATOM 508 O O . TYR A 1 70 ? -4.141 -11.407 10.412 1.00 94.69 70 TYR A O 1
ATOM 516 N N . GLY A 1 71 ? -1.970 -11.147 10.899 1.00 94.62 71 GLY A N 1
ATOM 517 C CA . GLY A 1 71 ? -1.879 -12.363 11.695 1.00 94.62 71 GLY A CA 1
ATOM 518 C C . GLY A 1 71 ? -2.800 -12.367 12.913 1.00 94.62 71 GLY A C 1
ATOM 519 O O . GLY A 1 71 ? -3.446 -13.377 13.174 1.00 94.62 71 GLY A O 1
ATOM 520 N N . ALA A 1 72 ? -2.917 -11.251 13.631 1.00 94.12 72 ALA A N 1
ATOM 521 C CA . ALA A 1 72 ? -3.815 -11.108 14.773 1.00 94.12 72 ALA A CA 1
ATOM 522 C C . ALA A 1 72 ? -5.285 -11.275 14.354 1.00 94.12 72 ALA A C 1
ATOM 524 O O . ALA A 1 72 ? -6.038 -11.981 15.032 1.00 94.12 72 ALA A O 1
ATOM 525 N N . THR A 1 73 ? -5.662 -10.723 13.195 1.00 93.94 73 THR A N 1
ATOM 526 C CA . THR A 1 73 ? -6.987 -10.932 12.585 1.00 93.94 73 THR A CA 1
ATOM 527 C C . THR A 1 73 ? -7.238 -12.416 12.314 1.00 93.94 73 THR A C 1
ATOM 529 O O . THR A 1 73 ? -8.260 -12.973 12.723 1.00 93.94 73 THR A O 1
ATOM 532 N N . LEU A 1 74 ? -6.277 -13.090 11.669 1.00 92.06 74 LEU A N 1
ATOM 533 C CA . LEU A 1 74 ? -6.384 -14.515 11.361 1.00 92.06 74 LEU A CA 1
ATOM 534 C C . LEU A 1 74 ? -6.476 -15.360 12.630 1.00 92.06 74 LEU A C 1
ATOM 536 O O . LEU A 1 74 ? -7.342 -16.222 12.731 1.00 92.06 74 LEU A O 1
ATOM 540 N N . LEU A 1 75 ? -5.626 -15.120 13.626 1.00 90.81 75 LEU A N 1
ATOM 541 C CA . LEU A 1 75 ? -5.666 -15.879 14.873 1.00 90.81 75 LEU A CA 1
ATOM 542 C C . LEU A 1 75 ? -7.016 -15.732 15.572 1.00 90.81 75 LEU A C 1
ATOM 544 O O . LEU A 1 75 ? -7.546 -16.722 16.071 1.00 90.81 75 LEU A O 1
ATOM 548 N N . ARG A 1 76 ? -7.631 -14.546 15.539 1.00 87.75 76 ARG A N 1
ATOM 549 C CA . ARG A 1 76 ? -8.936 -14.334 16.170 1.00 87.75 76 ARG A CA 1
ATOM 550 C C . ARG A 1 76 ? -10.053 -15.177 15.553 1.00 87.75 76 ARG A C 1
ATOM 552 O O . ARG A 1 76 ? -10.940 -15.625 16.273 1.00 87.75 76 ARG A O 1
ATOM 559 N N . VAL A 1 77 ? -9.995 -15.401 14.244 1.00 89.25 77 VAL A N 1
ATOM 560 C CA . VAL A 1 77 ? -11.009 -16.151 13.490 1.00 89.25 77 VAL A CA 1
ATOM 561 C C . VAL A 1 77 ? -10.694 -17.645 13.449 1.00 89.25 77 VAL A C 1
ATOM 563 O O . VAL A 1 77 ? -11.582 -18.480 13.605 1.00 89.25 77 VAL A O 1
ATOM 566 N N . TYR A 1 78 ? -9.427 -17.995 13.228 1.00 87.44 78 TYR A N 1
ATOM 567 C CA . TYR A 1 78 ? -9.011 -19.351 12.889 1.00 87.44 78 TYR A CA 1
ATOM 568 C C . TYR A 1 78 ? -8.497 -20.166 14.067 1.00 87.44 78 TYR A C 1
ATOM 570 O O . TYR A 1 78 ? -8.399 -21.384 13.934 1.00 87.44 78 TYR A O 1
ATOM 578 N N . GLU A 1 79 ? -8.169 -19.564 15.209 1.00 83.75 79 GLU A N 1
ATOM 579 C CA . GLU A 1 79 ? -7.601 -20.313 16.331 1.00 83.75 79 GLU A CA 1
ATOM 580 C C . GLU A 1 79 ? -8.645 -21.181 17.048 1.00 83.75 79 GLU A C 1
ATOM 582 O O . GLU A 1 79 ? -8.432 -22.381 17.246 1.00 83.75 79 GLU A O 1
ATOM 587 N N . GLU A 1 80 ? -9.805 -20.611 17.366 1.00 81.44 80 GLU A N 1
ATOM 588 C CA . GLU A 1 80 ? -10.877 -21.296 18.094 1.00 81.44 80 GLU A CA 1
ATOM 589 C C . GLU A 1 80 ? -11.900 -21.920 17.140 1.00 81.44 80 GLU A C 1
ATOM 591 O O . GLU A 1 80 ? -12.269 -21.349 16.114 1.00 81.44 80 GLU A O 1
ATOM 596 N N . ARG A 1 81 ? -12.371 -23.131 17.464 1.00 82.94 81 ARG A N 1
ATOM 597 C CA . ARG A 1 81 ? -13.306 -23.871 16.600 1.00 82.94 81 ARG A CA 1
ATOM 598 C C . ARG A 1 81 ? -14.646 -23.160 16.449 1.00 82.94 81 ARG A C 1
ATOM 600 O O . ARG A 1 81 ? -15.216 -23.193 15.358 1.00 82.94 81 ARG A O 1
ATOM 607 N N . ASP A 1 82 ? -15.125 -22.544 17.517 1.00 82.88 82 ASP A N 1
ATOM 608 C CA . ASP A 1 82 ? -16.423 -21.880 17.518 1.00 82.88 82 ASP A CA 1
ATOM 609 C C . ASP A 1 82 ? -16.373 -20.565 16.745 1.00 82.88 82 ASP A C 1
ATOM 611 O O . ASP A 1 82 ? -17.271 -20.302 15.947 1.00 82.88 82 ASP A O 1
ATOM 615 N N . GLU A 1 83 ? -15.271 -19.816 16.847 1.00 84.62 83 GLU A N 1
ATOM 616 C CA . GLU A 1 83 ? -15.043 -18.630 16.014 1.00 84.62 83 GLU A CA 1
ATOM 617 C C . GLU A 1 83 ? -14.938 -19.012 14.524 1.00 84.62 83 GLU A C 1
ATOM 619 O O . GLU A 1 83 ? -15.585 -18.383 13.685 1.00 84.62 83 GLU A O 1
ATOM 624 N N . ARG A 1 84 ? -14.255 -20.120 14.178 1.00 87.94 84 ARG A N 1
ATOM 625 C CA . ARG A 1 84 ? -14.217 -20.631 12.789 1.00 87.94 84 ARG A CA 1
ATOM 626 C C . ARG A 1 84 ? -15.605 -20.920 12.227 1.00 87.94 84 ARG A C 1
ATOM 628 O O . ARG A 1 84 ? -15.872 -20.629 11.066 1.00 87.94 84 ARG A O 1
ATOM 635 N N . ARG A 1 85 ? -16.485 -21.520 13.034 1.00 89.00 85 ARG A N 1
ATOM 636 C CA . ARG A 1 85 ? -17.866 -21.828 12.632 1.00 89.00 85 ARG A CA 1
ATOM 637 C C . ARG A 1 85 ? -18.692 -20.556 12.486 1.00 89.00 85 ARG A C 1
ATOM 639 O O . ARG A 1 85 ? -19.357 -20.378 11.471 1.00 89.00 85 ARG A O 1
ATOM 646 N N . LYS A 1 86 ? -18.607 -19.665 13.474 1.00 89.00 86 LYS A N 1
ATOM 647 C CA . LYS A 1 86 ? -19.318 -18.383 13.509 1.00 89.00 86 LYS A CA 1
ATOM 648 C C . LYS A 1 86 ? -18.981 -17.500 12.310 1.00 89.00 86 LYS A C 1
ATOM 650 O O . LYS A 1 86 ? -19.872 -16.867 11.751 1.00 89.00 86 LYS A O 1
ATOM 655 N N . TYR A 1 87 ? -17.715 -17.475 11.899 1.00 92.25 87 TYR A N 1
ATOM 656 C CA . TYR A 1 87 ? -17.244 -16.630 10.804 1.00 92.25 87 TYR A CA 1
ATOM 657 C C . TYR A 1 87 ? -17.026 -17.380 9.486 1.00 92.25 87 TYR A C 1
ATOM 659 O O . TYR A 1 87 ? -16.411 -16.818 8.588 1.00 92.25 87 TYR A O 1
ATOM 667 N N . ALA A 1 88 ? -17.548 -18.601 9.315 1.00 92.94 88 ALA A N 1
ATOM 668 C CA . ALA A 1 88 ? -17.291 -19.428 8.129 1.00 92.94 88 ALA A CA 1
ATOM 669 C C . ALA A 1 88 ? -17.634 -18.735 6.794 1.00 92.94 88 ALA A C 1
ATOM 671 O O . ALA A 1 88 ? -16.919 -18.911 5.811 1.00 92.94 88 ALA A O 1
ATOM 672 N N . ILE A 1 89 ? -18.687 -17.907 6.761 1.00 94.88 89 ILE A N 1
ATOM 673 C CA . ILE A 1 89 ? -19.036 -17.083 5.588 1.00 94.88 89 ILE A CA 1
ATOM 674 C C . ILE A 1 89 ? -17.880 -16.162 5.202 1.00 94.88 89 ILE A C 1
ATOM 676 O O . ILE A 1 89 ? -17.456 -16.153 4.049 1.00 94.88 89 ILE A O 1
ATOM 680 N N . PHE A 1 90 ? -17.338 -15.431 6.170 1.00 92.94 90 PHE A N 1
ATOM 681 C CA . PHE A 1 90 ? -16.276 -14.464 5.919 1.00 92.94 90 PHE A CA 1
ATOM 682 C C . PHE A 1 90 ? -14.913 -15.138 5.726 1.00 92.94 90 PHE A C 1
ATOM 684 O O . PHE A 1 90 ? -14.152 -14.745 4.855 1.00 92.94 90 PHE A O 1
ATOM 691 N N . ALA A 1 91 ? -14.632 -16.182 6.504 1.00 90.44 91 ALA A N 1
ATOM 692 C CA . ALA A 1 91 ? -13.349 -16.870 6.534 1.00 90.44 91 ALA A CA 1
ATOM 693 C C . ALA A 1 91 ? -13.151 -17.841 5.358 1.00 90.44 91 ALA A C 1
ATOM 695 O O . ALA A 1 91 ? -12.048 -17.975 4.841 1.00 90.44 91 ALA A O 1
ATOM 696 N N . VAL A 1 92 ? -14.198 -18.541 4.920 1.00 92.06 92 VAL A N 1
ATOM 697 C CA . VAL A 1 92 ? -14.080 -19.566 3.871 1.00 92.06 92 VAL A CA 1
ATOM 698 C C . VAL A 1 92 ? -14.674 -19.062 2.568 1.00 92.06 92 VAL A C 1
ATOM 700 O O . VAL A 1 92 ? -13.963 -18.933 1.579 1.00 92.06 92 VAL A O 1
ATOM 703 N N . TRP A 1 93 ? -15.968 -18.749 2.559 1.00 95.12 93 TRP A N 1
ATOM 704 C CA . TRP A 1 93 ? -16.683 -18.479 1.312 1.00 95.12 93 TRP A CA 1
ATOM 705 C C . TRP A 1 93 ? -16.224 -17.184 0.642 1.00 95.12 93 TRP A C 1
ATOM 707 O O . TRP A 1 93 ? -15.929 -17.189 -0.550 1.00 95.12 93 TRP A O 1
ATOM 717 N N . ILE A 1 94 ? -16.075 -16.098 1.403 1.00 94.31 94 ILE A N 1
ATOM 718 C CA . ILE A 1 94 ? -15.535 -14.843 0.863 1.00 94.31 94 ILE A CA 1
ATOM 719 C C . ILE A 1 94 ? -14.071 -15.007 0.439 1.00 94.31 94 ILE A C 1
ATOM 721 O O . ILE A 1 94 ? -13.701 -14.497 -0.612 1.00 94.31 94 ILE A O 1
ATOM 725 N N . THR A 1 95 ? -13.256 -15.767 1.178 1.00 92.62 95 THR A N 1
ATOM 726 C CA . THR A 1 95 ? -11.879 -16.090 0.761 1.00 92.62 95 THR A CA 1
ATOM 727 C C . THR A 1 95 ? -11.846 -16.800 -0.587 1.00 92.62 95 THR A C 1
ATOM 729 O O . THR A 1 95 ? -11.042 -16.436 -1.437 1.00 92.62 95 THR A O 1
ATOM 732 N N . LEU A 1 96 ? -12.729 -17.778 -0.816 1.00 94.00 96 LEU A N 1
ATOM 733 C CA . LEU A 1 96 ? -12.817 -18.486 -2.097 1.00 94.00 96 LEU A CA 1
ATOM 734 C C . LEU A 1 96 ? -13.253 -17.557 -3.236 1.00 94.00 96 LEU A C 1
ATOM 736 O O . LEU A 1 96 ? -12.666 -17.606 -4.312 1.00 94.00 96 LEU A O 1
ATOM 740 N N . VAL A 1 97 ? -14.233 -16.679 -2.995 1.00 96.56 97 VAL A N 1
ATOM 741 C CA . VAL A 1 97 ? -14.664 -15.674 -3.983 1.00 96.56 97 VAL A CA 1
ATOM 742 C C . VAL A 1 97 ? -13.521 -14.719 -4.317 1.00 96.56 97 VAL A C 1
ATOM 744 O O . VAL A 1 97 ? -13.240 -14.477 -5.486 1.00 96.56 97 VAL A O 1
ATOM 747 N N . LEU A 1 98 ? -12.824 -14.207 -3.305 1.00 94.69 98 LEU A N 1
ATOM 748 C CA . LEU A 1 98 ? -11.695 -13.305 -3.496 1.00 94.69 98 LEU A CA 1
ATOM 749 C C . LEU A 1 98 ? -10.507 -13.994 -4.176 1.00 94.69 98 LEU A C 1
ATOM 751 O O . LEU A 1 98 ? -9.854 -13.374 -5.006 1.00 94.69 98 LEU A O 1
ATOM 755 N N . ALA A 1 99 ? -10.254 -15.273 -3.892 1.00 91.62 99 ALA A N 1
ATOM 756 C CA . ALA A 1 99 ? -9.248 -16.063 -4.597 1.00 91.62 99 ALA A CA 1
ATOM 757 C C . ALA A 1 99 ? -9.628 -16.294 -6.069 1.00 91.62 99 ALA A C 1
ATOM 759 O O . ALA A 1 99 ? -8.771 -16.201 -6.942 1.00 91.62 99 ALA A O 1
ATOM 760 N N . ALA A 1 100 ? -10.905 -16.539 -6.373 1.00 92.94 100 ALA A N 1
ATOM 761 C CA . ALA A 1 100 ? -11.369 -16.631 -7.756 1.00 92.94 100 ALA A CA 1
ATOM 762 C C . ALA A 1 100 ? -11.207 -15.288 -8.488 1.00 92.94 100 ALA A C 1
ATOM 764 O O . ALA A 1 100 ? -10.663 -15.250 -9.588 1.00 92.94 100 ALA A O 1
ATOM 765 N N . LEU A 1 101 ? -11.600 -14.178 -7.854 1.00 94.81 101 LEU A N 1
ATOM 766 C CA . LEU A 1 101 ? -11.423 -12.830 -8.403 1.00 94.81 101 LEU A CA 1
ATOM 767 C C . LEU A 1 101 ? -9.944 -12.455 -8.569 1.00 94.81 101 LEU A C 1
ATOM 769 O O . LEU A 1 101 ? -9.608 -11.784 -9.539 1.00 94.81 101 LEU A O 1
ATOM 773 N N . PHE A 1 102 ? -9.061 -12.916 -7.676 1.00 90.25 102 PHE A N 1
ATOM 774 C CA . PHE A 1 102 ? -7.609 -12.787 -7.831 1.00 90.25 102 PHE A CA 1
ATOM 775 C C . PHE A 1 102 ? -7.151 -13.423 -9.133 1.00 90.25 102 PHE A C 1
ATOM 777 O O . PHE A 1 102 ? -6.533 -12.754 -9.954 1.00 90.25 102 PHE A O 1
ATOM 784 N N . VAL A 1 103 ? -7.493 -14.700 -9.330 1.00 87.88 103 VAL A N 1
ATOM 785 C CA . VAL A 1 103 ? -7.095 -15.449 -10.522 1.00 87.88 103 VAL A CA 1
ATOM 786 C C . VAL A 1 103 ? -7.644 -14.772 -11.769 1.00 87.88 103 VAL A C 1
ATOM 788 O O . VAL A 1 103 ? -6.870 -14.509 -12.676 1.00 87.88 103 VAL A O 1
ATOM 791 N N . VAL A 1 104 ? -8.929 -14.404 -11.801 1.00 90.44 104 VAL A N 1
ATOM 792 C CA . VAL A 1 104 ? -9.508 -13.668 -12.940 1.00 90.44 104 VAL A CA 1
ATOM 793 C C . VAL A 1 104 ? -8.773 -12.345 -13.175 1.00 90.44 104 VAL A C 1
ATOM 795 O O . VAL A 1 104 ? -8.433 -12.039 -14.312 1.00 90.44 104 VAL A O 1
ATOM 798 N N . GLY A 1 105 ? -8.444 -11.595 -12.121 1.00 88.19 105 GLY A N 1
ATOM 799 C CA . GLY A 1 105 ? -7.685 -10.346 -12.213 1.00 88.19 105 GLY A CA 1
ATOM 800 C C . GLY A 1 105 ? -6.257 -10.502 -12.754 1.00 88.19 105 GLY A C 1
ATOM 801 O O . GLY A 1 105 ? -5.703 -9.530 -13.258 1.00 88.19 105 GLY A O 1
ATOM 802 N N . LEU A 1 106 ? -5.664 -11.704 -12.710 1.00 82.62 106 LEU A N 1
ATOM 803 C CA . LEU A 1 106 ? -4.378 -12.000 -13.365 1.00 82.62 106 LEU A CA 1
ATOM 804 C C . LEU A 1 106 ? -4.487 -12.118 -14.900 1.00 82.62 106 LEU A C 1
ATOM 806 O O . LEU A 1 106 ? -3.469 -12.098 -15.600 1.00 82.62 106 LEU A O 1
ATOM 810 N N . TYR A 1 107 ? -5.703 -12.254 -15.428 1.00 82.69 107 TYR A N 1
ATOM 811 C CA . TYR A 1 107 ? -5.993 -12.371 -16.862 1.00 82.69 107 TYR A CA 1
ATOM 812 C C . TYR A 1 107 ? -6.787 -11.185 -17.403 1.00 82.69 107 TYR A C 1
ATOM 814 O O . TYR A 1 107 ? -6.671 -10.843 -18.575 1.00 82.69 107 TYR A O 1
ATOM 822 N N . ASP A 1 108 ? -7.576 -10.544 -16.546 1.00 84.19 108 ASP A N 1
ATOM 823 C CA . ASP A 1 108 ? -8.446 -9.436 -16.894 1.00 84.19 108 ASP A CA 1
ATOM 824 C C . ASP A 1 108 ? -8.025 -8.169 -16.134 1.00 84.19 108 ASP A C 1
ATOM 826 O O . ASP A 1 108 ? -8.204 -8.033 -14.916 1.00 84.19 108 ASP A O 1
ATOM 830 N N . ARG A 1 109 ? -7.469 -7.209 -16.885 1.00 84.75 109 ARG A N 1
ATOM 831 C CA . ARG A 1 109 ? -7.004 -5.922 -16.347 1.00 84.75 109 ARG A CA 1
ATOM 832 C C . ARG A 1 109 ? -8.130 -5.107 -15.718 1.00 84.75 109 ARG A C 1
ATOM 834 O O . ARG A 1 109 ? -7.866 -4.360 -14.776 1.00 84.75 109 ARG A O 1
ATOM 841 N N . TRP A 1 110 ? -9.362 -5.228 -16.209 1.00 90.06 110 TRP A N 1
ATOM 842 C CA . TRP A 1 110 ? -10.507 -4.514 -15.652 1.00 90.06 110 TRP A CA 1
ATOM 843 C C . TRP A 1 110 ? -10.879 -5.081 -14.284 1.00 90.06 110 TRP A C 1
ATOM 845 O O . TRP A 1 110 ? -11.034 -4.313 -13.337 1.00 90.06 110 TRP A O 1
ATOM 855 N N . VAL A 1 111 ? -10.921 -6.409 -14.136 1.00 93.31 111 VAL A N 1
ATOM 856 C CA . VAL A 1 111 ? -11.189 -7.057 -12.839 1.00 93.31 111 VAL A CA 1
ATOM 857 C C . VAL A 1 111 ? -10.100 -6.724 -11.821 1.00 93.31 111 VAL A C 1
ATOM 859 O O . VAL A 1 111 ? -10.415 -6.349 -10.689 1.00 93.31 111 VAL A O 1
ATOM 862 N N . GLY A 1 112 ? -8.823 -6.789 -12.211 1.00 89.44 112 GLY A N 1
ATOM 863 C CA . GLY A 1 112 ? -7.727 -6.405 -11.318 1.00 89.44 112 GLY A CA 1
ATOM 864 C C . GLY A 1 112 ? -7.777 -4.925 -10.909 1.00 89.44 112 GLY A C 1
ATOM 865 O O . GLY A 1 112 ? -7.621 -4.598 -9.730 1.00 89.44 112 GLY A O 1
ATOM 866 N N . SER A 1 113 ? -8.106 -4.037 -11.852 1.00 88.81 113 SER A N 1
ATOM 867 C CA . SER A 1 113 ? -8.319 -2.601 -11.603 1.00 88.81 113 SER A CA 1
ATOM 868 C C . SER A 1 113 ? -9.530 -2.338 -10.699 1.00 88.81 113 SER A C 1
ATOM 870 O O . SER A 1 113 ? -9.484 -1.480 -9.815 1.00 88.81 113 SER A O 1
ATOM 872 N N . ALA A 1 114 ? -10.610 -3.107 -10.851 1.00 93.81 114 ALA A N 1
ATOM 873 C CA . ALA A 1 114 ? -11.794 -3.018 -10.004 1.00 93.81 114 ALA A CA 1
ATOM 874 C C . ALA A 1 114 ? -11.484 -3.436 -8.560 1.00 93.81 114 ALA A C 1
ATOM 876 O O . ALA A 1 114 ? -11.867 -2.732 -7.628 1.00 93.81 114 ALA A O 1
ATOM 877 N N . LEU A 1 115 ? -10.738 -4.525 -8.358 1.00 93.94 115 LEU A N 1
ATOM 878 C CA . LEU A 1 115 ? -10.300 -4.963 -7.027 1.00 93.94 115 LEU A CA 1
ATOM 879 C C . LEU A 1 115 ? -9.406 -3.922 -6.351 1.00 93.94 115 LEU A C 1
ATOM 881 O O . LEU A 1 115 ? -9.622 -3.589 -5.186 1.00 93.94 115 LEU A O 1
ATOM 885 N N . LEU A 1 116 ? -8.448 -3.366 -7.093 1.00 89.81 116 LEU A N 1
ATOM 886 C CA . LEU A 1 116 ? -7.601 -2.276 -6.618 1.00 89.81 116 LEU A CA 1
ATOM 887 C C . LEU A 1 116 ? -8.435 -1.049 -6.215 1.00 89.81 116 LEU A C 1
ATOM 889 O O . LEU A 1 116 ? -8.218 -0.464 -5.155 1.00 89.81 116 LEU A O 1
ATOM 893 N N . THR A 1 117 ? -9.437 -0.701 -7.020 1.00 91.06 117 THR A N 1
ATOM 894 C CA . THR A 1 117 ? -10.355 0.415 -6.749 1.00 91.06 117 THR A CA 1
ATOM 895 C C . THR A 1 117 ? -11.180 0.171 -5.494 1.00 91.06 117 THR A C 1
ATOM 897 O O . THR A 1 117 ? -11.237 1.035 -4.626 1.00 91.06 117 THR A O 1
ATOM 900 N N . VAL A 1 118 ? -11.774 -1.016 -5.343 1.00 95.19 118 VAL A N 1
ATOM 901 C CA . VAL A 1 118 ? -12.532 -1.381 -4.138 1.00 95.19 118 VAL A CA 1
ATOM 902 C C . VAL A 1 118 ? -11.642 -1.283 -2.901 1.00 95.19 118 VAL A C 1
ATOM 904 O O . VAL A 1 118 ? -12.053 -0.692 -1.904 1.00 95.19 118 VAL A O 1
ATOM 907 N N . TYR A 1 119 ? -10.418 -1.809 -2.965 1.00 92.38 119 TYR A N 1
ATOM 908 C CA . TYR A 1 119 ? -9.446 -1.696 -1.880 1.00 92.38 119 TYR A CA 1
ATOM 909 C C . TYR A 1 119 ? -9.153 -0.226 -1.521 1.00 92.38 119 TYR A C 1
ATOM 911 O O . TYR A 1 119 ? -9.302 0.173 -0.358 1.00 92.38 119 TYR A O 1
ATOM 919 N N . ALA A 1 120 ? -8.763 0.585 -2.505 1.00 88.19 120 ALA A N 1
ATOM 920 C CA . ALA A 1 120 ? -8.377 1.976 -2.290 1.00 88.19 120 ALA A CA 1
ATOM 921 C C . ALA A 1 120 ? -9.542 2.809 -1.735 1.00 88.19 120 ALA A C 1
ATOM 923 O O . ALA A 1 120 ? -9.371 3.546 -0.765 1.00 88.19 120 ALA A O 1
ATOM 924 N N . SER A 1 121 ? -10.744 2.634 -2.285 1.00 91.44 121 SER A N 1
ATOM 925 C CA . SER A 1 121 ? -11.946 3.369 -1.884 1.00 91.44 121 SER A CA 1
ATOM 926 C C . SER A 1 121 ? -12.501 2.928 -0.526 1.00 91.44 121 SER A C 1
ATOM 928 O O . SER A 1 121 ? -13.104 3.734 0.184 1.00 91.44 121 SER A O 1
ATOM 930 N N . TRP A 1 122 ? -12.286 1.670 -0.124 1.00 94.75 122 TRP A N 1
ATOM 931 C CA . TRP A 1 122 ? -12.716 1.162 1.184 1.00 94.75 122 TRP A CA 1
ATOM 932 C C . TRP A 1 122 ? -11.712 1.502 2.296 1.00 94.75 122 TRP A C 1
ATOM 934 O O . TRP A 1 122 ? -12.111 1.705 3.443 1.00 94.75 122 TRP A O 1
ATOM 944 N N . SER A 1 123 ? -10.421 1.644 1.992 1.00 92.56 123 SER A N 1
ATOM 945 C CA . SER A 1 123 ? -9.387 1.897 3.010 1.00 92.56 123 SER A CA 1
ATOM 946 C C . SER A 1 123 ? -9.716 3.070 3.958 1.00 92.56 123 SER A C 1
ATOM 948 O O . SER A 1 123 ? -9.681 2.863 5.177 1.00 92.56 123 SER A O 1
ATOM 950 N N . PRO A 1 124 ? -10.150 4.259 3.476 1.00 92.69 124 PRO A N 1
ATOM 951 C CA . PRO A 1 124 ? -10.543 5.353 4.362 1.00 92.69 124 PRO A CA 1
ATOM 952 C C . PRO A 1 124 ? -11.680 4.999 5.318 1.00 92.69 124 PRO A C 1
ATOM 954 O O . PRO A 1 124 ? -11.622 5.309 6.506 1.00 92.69 124 PRO A O 1
ATOM 957 N N . TRP A 1 125 ? -12.701 4.303 4.817 1.00 95.25 125 TRP A N 1
ATOM 958 C CA . TRP A 1 125 ? -13.825 3.854 5.632 1.00 95.25 125 TRP A CA 1
ATOM 959 C C . TRP A 1 125 ? -13.387 2.878 6.726 1.00 95.25 125 TRP A C 1
ATOM 961 O O . TRP A 1 125 ? -13.825 2.994 7.874 1.00 95.25 125 TRP A O 1
ATOM 971 N N . HIS A 1 126 ? -12.521 1.925 6.383 1.00 95.56 126 HIS A N 1
ATOM 972 C CA . HIS A 1 126 ? -12.029 0.930 7.327 1.00 95.56 126 HIS A CA 1
ATOM 973 C C . HIS A 1 126 ? -11.237 1.587 8.473 1.00 95.56 126 HIS A C 1
ATOM 975 O O . HIS A 1 126 ? -11.558 1.370 9.647 1.00 95.56 126 HIS A O 1
ATOM 981 N N . PHE A 1 127 ? -10.294 2.480 8.154 1.00 94.38 127 PHE A N 1
ATOM 982 C CA . PHE A 1 127 ? -9.507 3.200 9.164 1.00 94.38 127 PHE A CA 1
ATOM 983 C C . PHE A 1 127 ? -10.380 4.142 10.019 1.00 94.38 127 PHE A C 1
ATOM 985 O O . PHE A 1 127 ? -10.242 4.165 11.246 1.00 94.38 127 PHE A O 1
ATOM 992 N N . SER A 1 128 ? -11.358 4.831 9.412 1.00 95.38 128 SER A N 1
ATOM 993 C CA . SER A 1 128 ? -12.372 5.621 10.133 1.00 95.38 128 SER A CA 1
ATOM 994 C C . SER A 1 128 ? -13.171 4.790 11.138 1.00 95.38 128 SER A C 1
ATOM 996 O O . SER A 1 128 ? -13.414 5.233 12.264 1.00 95.38 128 SER A O 1
ATOM 998 N N . GLY A 1 129 ? -13.590 3.585 10.741 1.00 95.25 129 GLY A N 1
ATOM 999 C CA . GLY A 1 129 ? -14.352 2.673 11.591 1.00 95.25 129 GLY A CA 1
ATOM 1000 C C . GLY A 1 129 ? -13.581 2.268 12.847 1.00 95.25 129 GLY A C 1
ATOM 1001 O O . GLY A 1 129 ? -14.151 2.281 13.944 1.00 95.25 129 GLY A O 1
ATOM 1002 N N . GLN A 1 130 ? -12.282 1.981 12.707 1.00 95.06 130 GLN A N 1
ATOM 1003 C CA . GLN A 1 130 ? -11.406 1.675 13.839 1.00 95.06 130 GLN A CA 1
ATOM 1004 C C . GLN A 1 130 ? -11.260 2.870 14.784 1.00 95.06 130 GLN A C 1
ATOM 1006 O O . GLN A 1 130 ? -11.533 2.727 15.977 1.00 95.06 130 GLN A O 1
ATOM 1011 N N . ASN A 1 131 ? -10.885 4.051 14.281 1.00 96.38 131 ASN A N 1
ATOM 1012 C CA . ASN A 1 131 ? -10.684 5.229 15.134 1.00 96.38 131 ASN A CA 1
ATOM 1013 C C . ASN A 1 131 ? -11.965 5.624 15.884 1.00 96.38 131 ASN A C 1
ATOM 1015 O O . ASN A 1 131 ? -11.919 5.923 17.081 1.00 96.38 131 ASN A O 1
ATOM 1019 N N . TYR A 1 132 ? -13.125 5.537 15.226 1.00 97.06 132 TYR A N 1
ATOM 1020 C CA . TYR A 1 132 ? -14.421 5.708 15.883 1.00 97.06 132 TYR A CA 1
ATOM 1021 C C . TYR A 1 132 ? -14.646 4.675 16.999 1.00 97.06 132 TYR A C 1
ATOM 1023 O O . TYR A 1 132 ? -15.064 5.026 18.109 1.00 97.06 132 TYR A O 1
ATOM 1031 N N . GLY A 1 133 ? -14.368 3.398 16.721 1.00 94.94 133 GLY A N 1
ATOM 1032 C CA . GLY A 1 133 ? -14.490 2.308 17.688 1.00 94.94 133 GLY A CA 1
ATOM 1033 C C . GLY A 1 133 ? -13.609 2.518 18.920 1.00 94.94 133 GLY A C 1
ATOM 1034 O O . GLY A 1 133 ? -14.102 2.414 20.045 1.00 94.94 133 GLY A O 1
ATOM 1035 N N . VAL A 1 134 ? -12.342 2.890 18.717 1.00 95.94 134 VAL A N 1
ATOM 1036 C CA . VAL A 1 134 ? -11.378 3.184 19.788 1.00 95.94 134 VAL A CA 1
ATOM 1037 C C . VAL A 1 134 ? -11.814 4.408 20.600 1.00 95.94 134 VAL A C 1
ATOM 1039 O O . VAL A 1 134 ? -11.794 4.356 21.832 1.00 95.94 134 VAL A O 1
ATOM 1042 N N . ALA A 1 135 ? -12.297 5.475 19.953 1.00 96.88 135 ALA A N 1
ATOM 1043 C CA . ALA A 1 135 ? -12.819 6.653 20.647 1.00 96.88 135 ALA A CA 1
ATOM 1044 C C . ALA A 1 135 ? -14.008 6.294 21.554 1.00 96.88 135 ALA A C 1
ATOM 1046 O O . ALA A 1 135 ? -14.045 6.663 22.729 1.00 96.88 135 ALA A O 1
ATOM 1047 N N . MET A 1 136 ? -14.968 5.519 21.036 1.00 95.38 136 MET A N 1
ATOM 1048 C CA . MET A 1 136 ? -16.132 5.070 21.804 1.00 95.38 136 MET A CA 1
ATOM 1049 C C . MET A 1 136 ? -15.764 4.087 22.920 1.00 95.38 136 MET A C 1
ATOM 1051 O O . MET A 1 136 ? -16.383 4.125 23.986 1.00 95.38 136 MET A O 1
ATOM 1055 N N . MET A 1 137 ? -14.777 3.215 22.695 1.00 93.88 137 MET A N 1
ATOM 1056 C CA . MET A 1 137 ? -14.235 2.324 23.721 1.00 93.88 137 MET A CA 1
ATOM 1057 C C . MET A 1 137 ? -13.654 3.141 24.875 1.00 93.88 137 MET A C 1
ATOM 1059 O O . MET A 1 137 ? -14.046 2.924 26.020 1.00 93.88 137 MET A O 1
ATOM 1063 N N . TYR A 1 138 ? -12.786 4.112 24.580 1.00 95.00 138 TYR A N 1
ATOM 1064 C CA . TYR A 1 138 ? -12.176 4.960 25.600 1.00 95.00 138 TYR A CA 1
ATOM 1065 C C . TYR A 1 138 ? -13.216 5.756 26.391 1.00 95.00 138 TYR A C 1
ATOM 1067 O O . TYR A 1 138 ? -13.214 5.697 27.618 1.00 95.00 138 TYR A O 1
ATOM 1075 N N . LEU A 1 139 ? -14.149 6.439 25.713 1.00 93.94 139 LEU A N 1
ATOM 1076 C CA . LEU A 1 139 ? -15.210 7.208 26.379 1.00 93.94 139 LEU A CA 1
ATOM 1077 C C . LEU A 1 139 ? -15.997 6.338 27.368 1.00 93.94 139 LEU A C 1
ATOM 1079 O O . LEU A 1 139 ? -16.252 6.757 28.494 1.00 93.94 139 LEU A O 1
ATOM 1083 N N . ARG A 1 140 ? -16.325 5.099 26.979 1.00 91.31 140 ARG A N 1
ATOM 1084 C CA . ARG A 1 140 ? -17.023 4.143 27.849 1.00 91.31 140 ARG A CA 1
ATOM 1085 C C . ARG A 1 140 ? -16.166 3.669 29.019 1.00 91.31 140 ARG A C 1
ATOM 1087 O O . ARG A 1 140 ? -16.671 3.633 30.136 1.00 91.31 140 ARG A O 1
ATOM 1094 N N . ARG A 1 141 ? -14.896 3.322 28.786 1.00 90.75 141 ARG A N 1
ATOM 1095 C CA . ARG A 1 141 ? -13.958 2.921 29.855 1.00 90.75 141 ARG A CA 1
ATOM 1096 C C . ARG A 1 141 ? -13.710 4.046 30.855 1.00 90.75 141 ARG A C 1
ATOM 1098 O O . ARG A 1 141 ? -13.529 3.784 32.035 1.00 90.75 141 ARG A O 1
ATOM 1105 N N . ASN A 1 142 ? -13.746 5.290 30.391 1.00 90.62 142 ASN A N 1
ATOM 1106 C CA . ASN A 1 142 ? -13.592 6.478 31.221 1.00 90.62 142 ASN A CA 1
ATOM 1107 C C . ASN A 1 142 ? -14.900 6.913 31.915 1.00 90.62 142 ASN A C 1
ATOM 1109 O O . ASN A 1 142 ? -14.968 8.002 32.477 1.00 90.62 142 ASN A O 1
ATOM 1113 N N . GLY A 1 143 ? -15.969 6.110 31.833 1.00 89.94 143 GLY A N 1
ATOM 1114 C CA . GLY A 1 143 ? -17.261 6.413 32.457 1.00 89.94 143 GLY A CA 1
ATOM 1115 C C . GLY A 1 143 ? -17.998 7.614 31.852 1.00 89.94 143 GLY A C 1
ATOM 1116 O O . GLY A 1 143 ? -18.948 8.118 32.449 1.00 89.94 143 GLY A O 1
ATOM 1117 N N . ILE A 1 144 ? -17.592 8.093 30.672 1.00 92.06 144 ILE A N 1
ATOM 1118 C CA . ILE A 1 144 ? -18.196 9.265 30.036 1.00 92.06 144 ILE A CA 1
ATOM 1119 C C . ILE A 1 144 ? -19.479 8.839 29.317 1.00 92.06 144 ILE A C 1
ATOM 1121 O O . ILE A 1 144 ? -19.459 8.139 28.302 1.00 92.06 144 ILE A O 1
ATOM 1125 N N . GLY A 1 145 ? -20.619 9.303 29.833 1.00 90.12 145 GLY A N 1
ATOM 1126 C CA . GLY A 1 145 ? -21.925 9.110 29.209 1.00 90.12 145 GLY A CA 1
ATOM 1127 C C . GLY A 1 145 ? -22.031 9.848 27.871 1.00 90.12 145 GLY A C 1
ATOM 1128 O O . GLY A 1 145 ? -22.073 11.078 27.829 1.00 90.12 145 GLY A O 1
ATOM 1129 N N . VAL A 1 146 ? -22.113 9.093 26.773 1.00 93.88 146 VAL A N 1
ATOM 1130 C CA . VAL A 1 146 ? -22.281 9.633 25.416 1.00 93.88 146 VAL A CA 1
ATOM 1131 C C . VAL A 1 146 ? -23.744 9.502 25.001 1.00 93.88 146 VAL A C 1
ATOM 1133 O O . VAL A 1 146 ? -24.239 8.393 24.797 1.00 93.88 146 VAL A O 1
ATOM 1136 N N . SER A 1 147 ? -24.442 10.632 24.855 1.00 94.81 147 SER A N 1
ATOM 1137 C CA . SER A 1 147 ? -25.820 10.641 24.350 1.00 94.81 147 SER A CA 1
ATOM 1138 C C . SER A 1 147 ? -25.892 10.114 22.912 1.00 94.81 147 SER A C 1
ATOM 1140 O O . SER A 1 147 ? -24.917 10.179 22.160 1.00 94.81 147 SER A O 1
ATOM 1142 N N . THR A 1 148 ? -27.063 9.638 22.482 1.00 96.38 148 THR A N 1
ATOM 1143 C CA . THR A 1 148 ? -27.275 9.183 21.095 1.00 96.38 148 THR A CA 1
ATOM 1144 C C . THR A 1 148 ? -26.911 10.264 20.076 1.00 96.38 148 THR A C 1
ATOM 1146 O O . THR A 1 148 ? -26.306 9.960 19.049 1.00 96.38 148 THR A O 1
ATOM 1149 N N . ALA A 1 149 ? -27.226 11.527 20.374 1.00 97.75 149 ALA A N 1
ATOM 1150 C CA . ALA A 1 149 ? -26.873 12.658 19.524 1.00 97.75 149 ALA A CA 1
ATOM 1151 C C . ALA A 1 149 ? -25.352 12.863 19.446 1.00 97.75 149 ALA A C 1
ATOM 1153 O O . ALA A 1 149 ? -24.820 12.939 18.344 1.00 97.75 149 ALA A O 1
ATOM 1154 N N . ALA A 1 150 ? -24.640 12.867 20.581 1.00 97.12 150 ALA A N 1
ATOM 1155 C CA . ALA A 1 150 ? -23.181 13.004 20.595 1.00 97.12 150 ALA A CA 1
ATOM 1156 C C . ALA A 1 150 ? -22.506 11.846 19.844 1.00 97.12 150 ALA A C 1
ATOM 1158 O O . ALA A 1 150 ? -21.630 12.065 19.012 1.00 97.12 150 ALA A O 1
ATOM 1159 N N . LYS A 1 151 ? -22.982 10.614 20.060 1.00 96.56 151 LYS A N 1
ATOM 1160 C CA . LYS A 1 151 ? -22.500 9.421 19.355 1.00 96.56 151 LYS A CA 1
ATOM 1161 C C . LYS A 1 151 ? -22.658 9.551 17.836 1.00 96.56 151 LYS A C 1
ATOM 1163 O O . LYS A 1 151 ? -21.746 9.169 17.106 1.00 96.56 151 LYS A O 1
ATOM 1168 N N . ARG A 1 152 ? -23.807 10.051 17.366 1.00 98.12 152 ARG A N 1
ATOM 1169 C CA . ARG A 1 152 ? -24.081 10.273 15.937 1.00 98.12 152 ARG A CA 1
ATOM 1170 C C . ARG A 1 152 ? -23.208 11.383 15.359 1.00 98.12 152 ARG A C 1
ATOM 1172 O O . ARG A 1 152 ? -22.697 11.196 14.266 1.00 98.12 152 ARG A O 1
ATOM 1179 N N . SER A 1 153 ? -22.995 12.478 16.089 1.00 98.50 153 SER A N 1
ATOM 1180 C CA . SER A 1 153 ? -22.103 13.563 15.656 1.00 98.50 153 SER A CA 1
ATOM 1181 C C . SER A 1 153 ? -20.655 13.090 15.518 1.00 98.50 153 SER A C 1
ATOM 1183 O O . SER A 1 153 ? -20.025 13.355 14.502 1.00 98.50 153 SER A O 1
ATOM 1185 N N . LEU A 1 154 ? -20.148 12.319 16.488 1.00 98.19 154 LEU A N 1
ATOM 1186 C CA . LEU A 1 154 ? -18.813 11.726 16.384 1.00 98.19 154 LEU A CA 1
ATOM 1187 C C . LEU A 1 154 ? -18.725 10.753 15.205 1.00 98.19 154 LEU A C 1
ATOM 1189 O O . LEU A 1 154 ? -17.772 10.780 14.444 1.00 98.19 154 LEU A O 1
ATOM 1193 N N . TYR A 1 155 ? -19.729 9.895 15.025 1.00 98.25 155 TYR A N 1
ATOM 1194 C CA . TYR A 1 155 ? -19.756 8.977 13.889 1.00 98.25 155 TYR A CA 1
ATOM 1195 C C . TYR A 1 155 ? -19.762 9.726 12.550 1.00 98.25 155 TYR A C 1
ATOM 1197 O O . TYR A 1 155 ? -19.001 9.384 11.650 1.00 98.25 155 TYR A O 1
ATOM 1205 N N . ALA A 1 156 ? -20.570 10.783 12.440 1.00 98.38 156 ALA A N 1
ATOM 1206 C CA . ALA A 1 156 ? -20.667 11.609 11.245 1.00 98.38 156 ALA A CA 1
ATOM 1207 C C . ALA A 1 156 ? -19.327 12.254 10.865 1.00 98.38 156 ALA A C 1
ATOM 1209 O O . ALA A 1 156 ? -19.027 12.296 9.676 1.00 98.38 156 ALA A O 1
ATOM 1210 N N . SER A 1 157 ? -18.498 12.679 11.831 1.00 98.25 157 SER A N 1
ATOM 1211 C CA . SER A 1 157 ? -17.165 13.217 11.522 1.00 98.25 157 SER A CA 1
ATOM 1212 C C . SER A 1 157 ? -16.213 12.148 10.965 1.00 98.25 157 SER A C 1
ATOM 1214 O O . SER A 1 157 ? -15.507 12.388 9.989 1.00 98.25 157 SER A O 1
ATOM 1216 N N . PHE A 1 158 ? -16.210 10.927 11.503 1.00 97.50 158 PHE A N 1
ATOM 1217 C CA . PHE A 1 158 ? -15.391 9.848 10.932 1.00 97.50 158 PHE A CA 1
ATOM 1218 C C . PHE A 1 158 ? -15.872 9.436 9.533 1.00 97.50 158 PHE A C 1
ATOM 1220 O O . PHE A 1 158 ? -15.053 9.256 8.628 1.00 97.50 158 PHE A O 1
ATOM 1227 N N . VAL A 1 159 ? -17.189 9.356 9.321 1.00 97.50 159 VAL A N 1
ATOM 1228 C CA . VAL A 1 159 ? -17.768 9.036 8.008 1.00 97.50 159 VAL A CA 1
ATOM 1229 C C . VAL A 1 159 ? -17.463 10.124 6.984 1.00 97.50 159 VAL A C 1
ATOM 1231 O O . VAL A 1 159 ? -16.995 9.805 5.896 1.00 97.50 159 VAL A O 1
ATOM 1234 N N . SER A 1 160 ? -17.665 11.402 7.313 1.00 97.31 160 SER A N 1
ATOM 1235 C CA . SER A 1 160 ? -17.430 12.484 6.354 1.00 97.31 160 SER A CA 1
ATOM 1236 C C . SER A 1 160 ? -15.963 12.591 5.945 1.00 97.31 160 SER A C 1
ATOM 1238 O O . SER A 1 160 ? -15.689 12.861 4.781 1.00 97.31 160 SER A O 1
ATOM 1240 N N . SER A 1 161 ? -15.020 12.291 6.848 1.00 95.12 161 SER A N 1
ATOM 1241 C CA . SER A 1 161 ? -13.596 12.224 6.490 1.00 95.12 161 SER A CA 1
ATOM 1242 C C . SER A 1 161 ? -13.277 11.098 5.492 1.00 95.12 161 SER A C 1
ATOM 1244 O O . SER A 1 161 ? -12.483 11.307 4.579 1.00 95.12 161 SER A O 1
ATOM 1246 N N . ALA A 1 162 ? -13.939 9.938 5.603 1.00 94.44 162 ALA A N 1
ATOM 1247 C CA . ALA A 1 162 ? -13.786 8.843 4.642 1.00 94.44 162 ALA A CA 1
ATOM 1248 C C . ALA A 1 162 ? -14.436 9.170 3.289 1.00 94.44 162 ALA A C 1
ATOM 1250 O O . ALA A 1 162 ? -13.846 8.911 2.244 1.00 94.44 162 ALA A O 1
ATOM 1251 N N . VAL A 1 163 ? -15.630 9.775 3.303 1.00 96.00 163 VAL A N 1
ATOM 1252 C CA . VAL A 1 163 ? -16.327 10.211 2.081 1.00 96.00 163 VAL A CA 1
ATOM 1253 C C . VAL A 1 163 ? -15.527 11.292 1.354 1.00 96.00 163 VAL A C 1
ATOM 1255 O O . VAL A 1 163 ? -15.442 11.270 0.132 1.00 96.00 163 VAL A O 1
ATOM 1258 N N . LEU A 1 164 ? -14.892 12.208 2.085 1.00 92.31 164 LEU A N 1
ATOM 1259 C CA . LEU A 1 164 ? -14.012 13.211 1.493 1.00 92.31 164 LEU A CA 1
ATOM 1260 C C . LEU A 1 164 ? -12.831 12.563 0.753 1.00 92.31 164 LEU A C 1
ATOM 1262 O O . LEU A 1 164 ? -12.583 12.905 -0.401 1.00 92.31 164 LEU A O 1
ATOM 1266 N N . ALA A 1 165 ? -12.150 11.598 1.379 1.00 89.75 165 ALA A N 1
ATOM 1267 C CA . ALA A 1 165 ? -11.073 10.856 0.726 1.00 89.75 165 ALA A CA 1
ATOM 1268 C C . ALA A 1 165 ? -11.570 10.115 -0.526 1.00 89.75 165 ALA A C 1
ATOM 1270 O O . ALA A 1 165 ? -10.927 10.173 -1.570 1.00 89.75 165 ALA A O 1
ATOM 1271 N N . PHE A 1 166 ? -12.750 9.491 -0.457 1.00 91.69 166 PHE A N 1
ATOM 1272 C CA . PHE A 1 166 ? -13.394 8.848 -1.605 1.00 91.69 166 PHE A CA 1
ATOM 1273 C C . PHE A 1 166 ? -13.623 9.828 -2.770 1.00 91.69 166 PHE A C 1
ATOM 1275 O O . PHE A 1 166 ? -13.283 9.520 -3.911 1.00 91.69 166 PHE A O 1
ATOM 1282 N N . VAL A 1 167 ? -14.148 11.029 -2.498 1.00 90.69 167 VAL A N 1
ATOM 1283 C CA . VAL A 1 167 ? -14.364 12.064 -3.528 1.00 90.69 167 VAL A CA 1
ATOM 1284 C C . VAL A 1 167 ? -13.050 12.450 -4.211 1.00 90.69 167 VAL A C 1
ATOM 1286 O O . VAL A 1 167 ? -13.019 12.609 -5.429 1.00 90.69 167 VAL A O 1
ATOM 1289 N N . VAL A 1 168 ? -11.959 12.566 -3.451 1.00 85.94 168 VAL A N 1
ATOM 1290 C CA . VAL A 1 168 ? -10.636 12.902 -4.001 1.00 85.94 168 VAL A CA 1
ATOM 1291 C C . VAL A 1 168 ? -10.035 11.753 -4.819 1.00 85.94 168 VAL A C 1
ATOM 1293 O O . VAL A 1 168 ? -9.483 11.994 -5.890 1.00 85.94 168 VAL A O 1
ATOM 1296 N N . ILE A 1 169 ? -10.186 10.505 -4.368 1.00 85.31 169 ILE A N 1
ATOM 1297 C CA . ILE A 1 169 ? -9.759 9.294 -5.095 1.00 85.31 169 ILE A CA 1
ATOM 1298 C C . ILE A 1 169 ? -10.438 9.207 -6.471 1.00 85.31 169 ILE A C 1
ATOM 1300 O O . ILE A 1 169 ? -9.798 8.846 -7.456 1.00 85.31 169 ILE A O 1
ATOM 1304 N N . HIS A 1 170 ? -11.722 9.565 -6.556 1.00 89.25 170 HIS A N 1
ATOM 1305 C CA . HIS A 1 170 ? -12.531 9.416 -7.770 1.00 89.25 170 HIS A CA 1
ATOM 1306 C C . HIS A 1 170 ? -12.646 10.687 -8.633 1.00 89.25 170 HIS A C 1
ATOM 1308 O O . HIS A 1 170 ? -13.474 10.730 -9.548 1.00 89.25 170 HIS A O 1
ATOM 1314 N N . ASN A 1 171 ? -11.832 11.711 -8.369 1.00 85.62 171 ASN A N 1
ATOM 1315 C CA . ASN A 1 171 ? -11.780 12.926 -9.182 1.00 85.62 171 ASN A CA 1
ATOM 1316 C C . ASN A 1 171 ? -11.121 12.670 -10.550 1.00 85.62 171 ASN A C 1
ATOM 1318 O O . ASN A 1 171 ? -10.151 11.923 -10.626 1.00 85.62 171 ASN A O 1
ATOM 1322 N N . ALA A 1 172 ? -11.618 13.318 -11.610 1.00 76.94 172 ALA A N 1
ATOM 1323 C CA . ALA A 1 172 ? -11.166 13.144 -12.997 1.00 76.94 172 ALA A CA 1
ATOM 1324 C C . ALA A 1 172 ? -9.681 13.480 -13.246 1.00 76.94 172 ALA A C 1
ATOM 1326 O O . ALA A 1 172 ? -9.125 13.064 -14.255 1.00 76.94 172 ALA A O 1
ATOM 1327 N N . GLY A 1 173 ? -9.047 14.246 -12.352 1.00 65.75 173 GLY A N 1
ATOM 1328 C CA . GLY A 1 173 ? -7.621 14.592 -12.423 1.00 65.75 173 GLY A CA 1
ATOM 1329 C C . GLY A 1 173 ? -6.765 13.953 -11.331 1.00 65.75 173 GLY A C 1
ATOM 1330 O O . GLY A 1 173 ? -5.644 14.402 -11.103 1.00 65.75 173 GLY A O 1
ATOM 1331 N N . SER A 1 174 ? -7.299 12.976 -10.594 1.00 67.75 174 SER A N 1
ATOM 1332 C CA . SER A 1 174 ? -6.534 12.293 -9.552 1.00 67.75 174 SER A CA 1
ATOM 1333 C C . SER A 1 174 ? -5.558 11.307 -10.196 1.00 67.75 174 SER A C 1
ATOM 1335 O O . SER A 1 174 ? -5.943 10.530 -11.065 1.00 67.75 174 SER A O 1
ATOM 1337 N N . SER A 1 175 ? -4.296 11.306 -9.782 1.00 55.78 175 SER A N 1
ATOM 1338 C CA . SER A 1 175 ? -3.380 10.194 -10.040 1.00 55.78 175 SER A CA 1
ATOM 1339 C C . SER A 1 175 ? -3.085 9.529 -8.702 1.00 55.78 175 SER A C 1
ATOM 1341 O O . SER A 1 175 ? -2.628 10.153 -7.743 1.00 55.78 175 SER A O 1
ATOM 1343 N N . LEU A 1 176 ? -3.438 8.252 -8.581 1.00 55.97 176 LEU A N 1
ATOM 1344 C CA . LEU A 1 176 ? -3.282 7.535 -7.323 1.00 55.97 176 LEU A CA 1
ATOM 1345 C C . LEU A 1 176 ? -1.888 6.918 -7.233 1.00 55.97 176 LEU A C 1
ATOM 1347 O O . LEU A 1 176 ? -1.674 5.785 -7.639 1.00 55.97 176 LEU A O 1
ATOM 1351 N N . LEU A 1 177 ? -0.993 7.628 -6.546 1.00 50.53 177 LEU A N 1
ATOM 1352 C CA . LEU A 1 177 ? 0.226 7.083 -5.924 1.00 50.53 177 LEU A CA 1
ATOM 1353 C C . LEU A 1 177 ? -0.074 6.240 -4.657 1.00 50.53 177 LEU A C 1
ATOM 1355 O O . LEU A 1 177 ? 0.813 5.976 -3.848 1.00 50.53 177 LEU A O 1
ATOM 1359 N N . PHE A 1 178 ? -1.336 5.859 -4.420 1.00 43.09 178 PHE A N 1
ATOM 1360 C CA . PHE A 1 178 ? -1.779 5.197 -3.181 1.00 43.09 178 PHE A CA 1
ATOM 1361 C C . PHE A 1 178 ? -1.570 3.674 -3.165 1.00 43.09 178 PHE A C 1
ATOM 1363 O O . PHE A 1 178 ? -1.690 3.061 -2.105 1.00 43.09 178 PHE A O 1
ATOM 1370 N N . ALA A 1 179 ? -1.253 3.047 -4.299 1.00 42.84 179 ALA A N 1
ATOM 1371 C CA . ALA A 1 179 ? -0.885 1.635 -4.330 1.00 42.84 179 ALA A CA 1
ATOM 1372 C C . ALA A 1 179 ? 0.634 1.504 -4.164 1.00 42.84 179 ALA A C 1
ATOM 1374 O O . ALA A 1 179 ? 1.397 2.015 -4.982 1.00 42.84 179 ALA A O 1
ATOM 1375 N N . GLN A 1 180 ? 1.092 0.822 -3.109 1.00 42.84 180 GLN A N 1
ATOM 1376 C CA . GLN A 1 180 ? 2.506 0.451 -2.986 1.00 42.84 180 GLN A CA 1
ATOM 1377 C C . GLN A 1 180 ? 2.946 -0.287 -4.264 1.00 42.84 180 GLN A C 1
ATOM 1379 O O . GLN A 1 180 ? 2.365 -1.318 -4.595 1.00 42.84 180 GLN A O 1
ATOM 1384 N N . GLY A 1 181 ? 3.945 0.245 -4.978 1.00 39.88 181 GLY A N 1
ATOM 1385 C CA . GLY A 1 181 ? 4.434 -0.317 -6.247 1.00 39.88 181 GLY A CA 1
ATOM 1386 C C . GLY A 1 181 ? 3.890 0.342 -7.523 1.00 39.88 181 GLY A C 1
ATOM 1387 O O . GLY A 1 181 ? 4.197 -0.127 -8.612 1.00 39.88 181 GLY A O 1
ATOM 1388 N N . ALA A 1 182 ? 3.110 1.421 -7.414 1.00 40.44 182 ALA A N 1
ATOM 1389 C CA . ALA A 1 182 ? 2.674 2.235 -8.548 1.00 40.44 182 ALA A CA 1
ATOM 1390 C C . ALA A 1 182 ? 3.746 3.282 -8.916 1.00 40.44 182 ALA A C 1
ATOM 1392 O O . ALA A 1 182 ? 3.694 4.410 -8.435 1.00 40.44 182 ALA A O 1
ATOM 1393 N N . SER A 1 183 ? 4.732 2.905 -9.735 1.00 46.03 183 SER A N 1
ATOM 1394 C CA . SER A 1 183 ? 5.542 3.860 -10.506 1.00 46.03 183 SER A CA 1
ATOM 1395 C C . SER A 1 183 ? 4.995 3.974 -11.935 1.00 46.03 183 SER A C 1
ATOM 1397 O O . SER A 1 183 ? 4.524 2.982 -12.497 1.00 46.03 183 SER A O 1
ATOM 1399 N N . ASP A 1 184 ? 5.063 5.184 -12.500 1.00 43.06 184 ASP A N 1
ATOM 1400 C CA . ASP A 1 184 ? 4.378 5.614 -13.736 1.00 43.06 184 ASP A CA 1
ATOM 1401 C C . ASP A 1 184 ? 4.698 4.789 -14.999 1.00 43.06 184 ASP A C 1
ATOM 1403 O O . ASP A 1 184 ? 3.972 4.855 -15.989 1.00 43.06 184 ASP A O 1
ATOM 1407 N N . GLU A 1 185 ? 5.752 3.971 -14.994 1.00 44.09 185 GLU A N 1
ATOM 1408 C CA . GLU A 1 185 ? 6.257 3.328 -16.213 1.00 44.09 185 GLU A CA 1
ATOM 1409 C C . GLU A 1 185 ? 5.678 1.926 -16.499 1.00 44.09 185 GLU A C 1
ATOM 1411 O O . GLU A 1 185 ? 6.000 1.347 -17.533 1.00 44.09 185 GLU A O 1
ATOM 1416 N N . SER A 1 186 ? 4.823 1.341 -15.638 1.00 48.94 186 SER A N 1
ATOM 1417 C CA . SER A 1 186 ? 4.355 -0.054 -15.852 1.00 48.94 186 SER A CA 1
ATOM 1418 C C . SER A 1 186 ? 2.953 -0.417 -15.327 1.00 48.94 186 SER A C 1
ATOM 1420 O O . SER A 1 186 ? 2.709 -1.549 -14.893 1.00 48.94 186 SER A O 1
ATOM 1422 N N . HIS A 1 187 ? 1.984 0.505 -15.360 1.00 60.09 187 HIS A N 1
ATOM 1423 C CA . HIS A 1 187 ? 0.649 0.255 -14.796 1.00 60.09 187 HIS A CA 1
ATOM 1424 C C . HIS A 1 187 ? -0.144 -0.839 -15.530 1.00 60.09 187 HIS A C 1
ATOM 1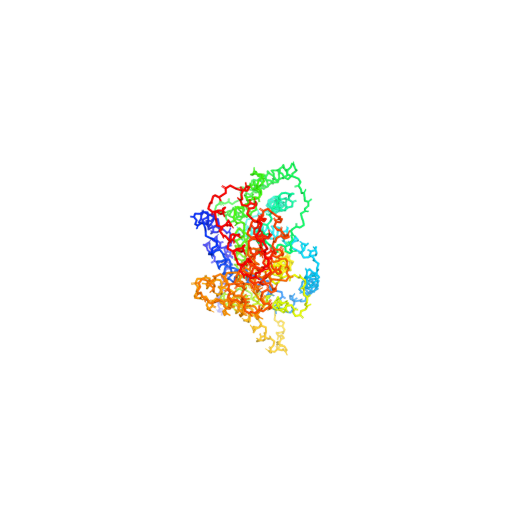426 O O . HIS A 1 187 ? -0.880 -0.585 -16.480 1.00 60.09 187 HIS A O 1
ATOM 1432 N N . THR A 1 188 ? -0.066 -2.073 -15.025 1.00 68.75 188 THR A N 1
ATOM 1433 C CA . THR A 1 188 ? -0.965 -3.157 -15.455 1.00 68.75 188 THR A CA 1
ATOM 1434 C C . THR A 1 188 ? -2.389 -2.963 -14.916 1.00 68.75 188 THR A C 1
ATOM 1436 O O . THR A 1 188 ? -3.355 -3.353 -15.571 1.00 68.75 188 THR A O 1
ATOM 1439 N N . PHE A 1 189 ? -2.524 -2.330 -13.744 1.00 78.12 189 PHE A N 1
ATOM 1440 C CA . PHE A 1 189 ? -3.802 -2.008 -13.106 1.00 78.12 189 PHE A CA 1
ATOM 1441 C C . PHE A 1 189 ? -3.888 -0.517 -12.792 1.00 78.12 189 PHE A C 1
ATOM 1443 O O . PHE A 1 189 ? -2.923 0.072 -12.303 1.00 78.12 189 PHE A O 1
ATOM 1450 N N . GLY A 1 190 ? -5.059 0.066 -13.040 1.00 77.38 190 GLY A N 1
ATOM 1451 C CA . GLY A 1 190 ? -5.380 1.451 -12.707 1.00 77.38 190 GLY A CA 1
ATOM 1452 C C . GLY A 1 190 ? -6.555 1.534 -11.738 1.00 77.38 190 GLY A C 1
ATOM 1453 O O . GLY A 1 190 ? -7.278 0.564 -11.523 1.00 77.38 190 GLY A O 1
ATOM 1454 N N . ILE A 1 191 ? -6.766 2.707 -11.147 1.00 82.19 191 ILE A N 1
ATOM 1455 C CA . ILE A 1 191 ? -7.984 2.966 -10.377 1.00 82.19 191 ILE A CA 1
ATOM 1456 C C . ILE A 1 191 ? -9.098 3.341 -11.354 1.00 82.19 191 ILE A C 1
ATOM 1458 O O . ILE A 1 191 ? -8.957 4.269 -12.148 1.00 82.19 191 ILE A O 1
ATOM 1462 N N . LEU A 1 192 ? -10.223 2.638 -11.269 1.00 88.88 192 LEU A N 1
ATOM 1463 C CA . LEU A 1 192 ? -11.443 2.934 -12.006 1.00 88.88 192 LEU A CA 1
ATOM 1464 C C . LEU A 1 192 ? -12.130 4.134 -11.343 1.00 88.88 192 LEU A C 1
ATOM 1466 O O . LEU A 1 192 ? -12.891 4.016 -10.378 1.00 88.88 192 LEU A O 1
ATOM 1470 N N . GLN A 1 193 ? -11.797 5.324 -11.828 1.00 87.31 193 GLN A N 1
ATOM 1471 C CA . GLN A 1 193 ? -12.342 6.571 -11.310 1.00 87.31 193 GLN A CA 1
ATOM 1472 C C . GLN A 1 193 ? -13.790 6.775 -11.753 1.00 87.31 193 GLN A C 1
ATOM 1474 O O . GLN A 1 193 ? -14.181 6.383 -12.849 1.00 87.31 193 GLN A O 1
ATOM 1479 N N . LEU A 1 194 ? -14.575 7.458 -10.914 1.00 92.38 194 LEU A N 1
ATOM 1480 C CA . LEU A 1 194 ? -15.910 7.919 -11.312 1.00 92.38 194 LEU A CA 1
ATOM 1481 C C . LEU A 1 194 ? -15.837 9.151 -12.226 1.00 92.38 194 LEU A C 1
ATOM 1483 O O . LEU A 1 194 ? -16.850 9.543 -12.794 1.00 92.38 194 LEU A O 1
ATOM 1487 N N . GLY A 1 195 ? -14.662 9.781 -12.338 1.00 90.25 195 GLY A N 1
ATOM 1488 C CA . GLY A 1 195 ? -14.460 10.960 -13.172 1.00 90.25 195 GLY A CA 1
ATOM 1489 C C . GLY A 1 195 ? -15.158 12.203 -12.624 1.00 90.25 195 GLY A C 1
ATOM 1490 O O . GLY A 1 195 ? -15.685 12.990 -13.404 1.00 90.25 195 GLY A O 1
ATOM 1491 N N . ILE A 1 196 ? -15.188 12.391 -11.296 1.00 90.31 196 ILE A N 1
ATOM 1492 C CA . ILE A 1 196 ? -15.833 13.561 -10.677 1.00 90.31 196 ILE A CA 1
ATOM 1493 C C . ILE A 1 196 ? -15.123 14.829 -11.181 1.00 90.31 196 ILE A C 1
ATOM 1495 O O . ILE A 1 196 ? -13.938 14.995 -10.883 1.00 90.31 196 ILE A O 1
ATOM 1499 N N . PRO A 1 197 ? -15.798 15.735 -11.916 1.00 91.19 197 PRO A N 1
ATOM 1500 C CA . PRO A 1 197 ? -15.153 16.938 -12.435 1.00 91.19 197 PRO A CA 1
ATOM 1501 C C . PRO A 1 197 ? -14.712 17.860 -11.297 1.00 91.19 197 PRO A C 1
ATOM 1503 O O . PRO A 1 197 ? -15.430 17.995 -10.306 1.00 91.19 197 PRO A O 1
ATOM 1506 N N . ALA A 1 198 ? -13.591 18.571 -11.453 1.00 87.56 198 ALA A N 1
ATOM 1507 C CA . ALA A 1 198 ? -13.078 19.488 -10.425 1.00 87.56 198 ALA A CA 1
ATOM 1508 C C . ALA A 1 198 ? -14.112 20.550 -9.993 1.00 87.56 198 ALA A C 1
ATOM 1510 O O . ALA A 1 198 ? -14.225 20.853 -8.804 1.00 87.56 198 ALA A O 1
ATOM 1511 N N . ALA A 1 199 ? -14.931 21.030 -10.936 1.00 90.44 199 ALA A N 1
ATOM 1512 C CA . ALA A 1 199 ? -16.029 21.966 -10.684 1.00 90.44 199 ALA A CA 1
ATOM 1513 C C . ALA A 1 199 ? -17.095 21.428 -9.706 1.00 90.44 199 ALA A C 1
ATOM 1515 O O . ALA A 1 199 ? -17.788 22.212 -9.067 1.00 90.44 199 ALA A O 1
ATOM 1516 N N . VAL A 1 200 ? -17.215 20.104 -9.568 1.00 93.12 200 VAL A N 1
ATOM 1517 C CA . VAL A 1 200 ? -18.109 19.433 -8.610 1.00 93.12 200 VAL A CA 1
ATOM 1518 C C . VAL A 1 200 ? -17.328 18.959 -7.384 1.00 93.12 200 VAL A C 1
ATOM 1520 O O . VAL A 1 200 ? -17.768 19.148 -6.249 1.00 93.12 200 VAL A O 1
ATOM 1523 N N . GLY A 1 201 ? -16.149 18.372 -7.602 1.00 90.56 201 GLY A N 1
ATOM 1524 C CA . GLY A 1 201 ? -15.317 17.783 -6.559 1.00 90.56 201 GLY A CA 1
ATOM 1525 C C . GLY A 1 201 ? -14.848 18.794 -5.513 1.00 90.56 201 GLY A C 1
ATOM 1526 O O . GLY A 1 201 ? -14.920 18.497 -4.323 1.00 90.56 201 GLY A O 1
ATOM 1527 N N . VAL A 1 202 ? -14.424 19.997 -5.919 1.00 89.62 202 VAL A N 1
ATOM 1528 C CA . VAL A 1 202 ? -13.920 21.024 -4.986 1.00 89.62 202 VAL A CA 1
ATOM 1529 C C . VAL A 1 202 ? -15.032 21.605 -4.093 1.00 89.62 202 VAL A C 1
ATOM 1531 O O . VAL A 1 202 ? -14.843 21.639 -2.869 1.00 89.62 202 VAL A O 1
ATOM 1534 N N . PRO A 1 203 ? -16.209 22.010 -4.619 1.00 94.00 203 PRO A N 1
ATOM 1535 C CA . PRO A 1 203 ? -17.324 22.425 -3.766 1.00 94.00 203 PRO A CA 1
ATOM 1536 C C . PRO A 1 203 ? -17.816 21.311 -2.840 1.00 94.00 203 PRO A C 1
ATOM 1538 O O . PRO A 1 203 ? -18.059 21.564 -1.660 1.00 94.00 203 PRO A O 1
ATOM 1541 N N . LEU A 1 204 ? -17.912 20.071 -3.336 1.00 94.69 204 LEU A N 1
ATOM 1542 C CA . LEU A 1 204 ? -18.323 18.925 -2.523 1.00 94.69 204 LEU A CA 1
ATOM 1543 C C . LEU A 1 204 ? -17.325 18.649 -1.391 1.00 94.69 204 LEU A C 1
ATOM 1545 O O . LEU A 1 204 ? -17.736 18.448 -0.248 1.00 94.69 204 LEU A O 1
ATOM 1549 N N . ALA A 1 205 ? -16.023 18.692 -1.681 1.00 91.50 205 ALA A N 1
ATOM 1550 C CA . ALA A 1 205 ? -14.971 18.549 -0.681 1.00 91.50 205 ALA A CA 1
ATOM 1551 C C . ALA A 1 205 ? -15.070 19.632 0.407 1.00 91.50 205 ALA A C 1
ATOM 1553 O O . ALA A 1 205 ? -15.056 19.321 1.599 1.00 91.50 205 ALA A O 1
ATOM 1554 N N . SER A 1 206 ? -15.267 20.892 0.005 1.00 93.62 206 SER A N 1
ATOM 1555 C CA . SER A 1 206 ? -15.476 22.016 0.927 1.00 93.62 206 SER A CA 1
ATOM 1556 C C . SER A 1 206 ? -16.731 21.835 1.793 1.00 93.62 206 SER A C 1
ATOM 1558 O O . SER A 1 206 ? -16.686 22.047 3.005 1.00 93.62 206 SER A O 1
ATOM 1560 N N . ALA A 1 207 ? -17.844 21.383 1.209 1.00 96.75 207 ALA A N 1
ATOM 1561 C CA . ALA A 1 207 ? -19.073 21.105 1.949 1.00 96.75 207 ALA A CA 1
ATOM 1562 C C . ALA A 1 207 ? -18.884 19.970 2.973 1.00 96.75 207 ALA A C 1
ATOM 1564 O O . ALA A 1 207 ? -19.327 20.086 4.119 1.00 96.75 207 ALA A O 1
ATOM 1565 N N . LEU A 1 208 ? -18.177 18.899 2.597 1.00 96.69 208 LEU A N 1
ATOM 1566 C CA . LEU A 1 208 ? -17.839 17.791 3.494 1.00 96.69 208 LEU A CA 1
ATOM 1567 C C . LEU A 1 208 ? -16.912 18.230 4.634 1.00 96.69 208 LEU A C 1
ATOM 1569 O O . LEU A 1 208 ? -17.103 17.780 5.766 1.00 96.69 208 LEU A O 1
ATOM 1573 N N . LEU A 1 209 ? -15.963 19.135 4.374 1.00 95.81 209 LEU A N 1
ATOM 1574 C CA . LEU A 1 209 ? -15.113 19.741 5.402 1.00 95.81 209 LEU A CA 1
ATOM 1575 C C . LEU A 1 209 ? -15.942 20.550 6.410 1.00 95.81 209 LEU A C 1
ATOM 1577 O O . LEU A 1 209 ? -15.793 20.366 7.618 1.00 95.81 209 LEU A O 1
ATOM 1581 N N . LEU A 1 210 ? -16.844 21.413 5.940 1.00 97.69 210 LEU A N 1
ATOM 1582 C CA . LEU A 1 210 ? -17.722 22.192 6.821 1.00 97.69 210 LEU A CA 1
ATOM 1583 C C . LEU A 1 210 ? -18.648 21.283 7.639 1.00 97.69 210 LEU A C 1
ATOM 1585 O O . LEU A 1 210 ? -18.818 21.485 8.843 1.00 97.69 210 LEU A O 1
ATOM 1589 N N . PHE A 1 211 ? -19.194 20.235 7.018 1.00 98.38 211 PHE A N 1
ATOM 1590 C CA . PHE A 1 211 ? -20.006 19.235 7.707 1.00 98.38 211 PHE A CA 1
ATOM 1591 C C . PHE A 1 211 ? -19.202 18.462 8.764 1.00 98.38 211 PHE A C 1
ATOM 1593 O O . PHE A 1 211 ? -19.698 18.208 9.868 1.00 98.38 211 PHE A O 1
ATOM 1600 N N . TRP A 1 212 ? -17.950 18.115 8.457 1.00 98.25 212 TRP A N 1
ATOM 1601 C CA . TRP A 1 212 ? -17.022 17.505 9.405 1.00 98.25 212 TRP A CA 1
ATOM 1602 C C . TRP A 1 212 ? -16.780 18.419 10.612 1.00 98.25 212 TRP A C 1
ATOM 1604 O O . TRP A 1 212 ? -16.986 17.988 11.749 1.00 98.25 212 TRP A O 1
ATOM 1614 N N . LEU A 1 213 ? -16.438 19.692 10.375 1.00 98.19 213 LEU A N 1
ATOM 1615 C CA . LEU A 1 213 ? -16.210 20.693 11.423 1.00 98.19 213 LEU A CA 1
ATOM 1616 C C . LEU A 1 213 ? -17.447 20.857 12.311 1.00 98.19 213 LEU A C 1
ATOM 1618 O O . LEU A 1 213 ? -17.351 20.752 13.535 1.00 98.19 213 LEU A O 1
ATOM 1622 N N . GLY A 1 214 ? -18.624 21.029 11.703 1.00 98.44 214 GLY A N 1
ATOM 1623 C CA . GLY A 1 214 ? -19.890 21.134 12.427 1.00 98.44 214 GLY A CA 1
ATOM 1624 C C . GLY A 1 214 ? -20.195 19.892 13.270 1.00 98.44 214 GLY A C 1
ATOM 1625 O O . GLY A 1 214 ? -20.654 20.011 14.406 1.00 98.44 214 GLY A O 1
ATOM 1626 N N . SER A 1 215 ? -19.884 18.697 12.761 1.00 98.62 215 SER A N 1
ATOM 1627 C CA . SER A 1 215 ? -20.063 17.431 13.483 1.00 98.62 215 SER A CA 1
ATOM 1628 C C . SER A 1 215 ? -19.135 17.318 14.698 1.00 98.62 215 SER A C 1
ATOM 1630 O O . SER A 1 215 ? -19.586 16.928 15.778 1.00 98.62 215 SER A O 1
ATOM 1632 N N . VAL A 1 216 ? -17.866 17.718 14.558 1.00 98.38 216 VAL A N 1
ATOM 1633 C CA . VAL A 1 216 ? -16.889 17.747 15.660 1.00 98.38 216 VAL A CA 1
ATOM 1634 C C . VAL A 1 216 ? -17.285 18.775 16.722 1.00 98.38 216 VAL A C 1
ATOM 1636 O O . VAL A 1 216 ? -17.358 18.433 17.904 1.00 98.38 216 VAL A O 1
ATOM 1639 N N . VAL A 1 217 ? -17.621 20.005 16.322 1.00 98.06 217 VAL A N 1
ATOM 1640 C CA . VAL A 1 217 ? -18.076 21.061 17.245 1.00 98.06 217 VAL A CA 1
ATOM 1641 C C . VAL A 1 217 ? -19.322 20.605 17.998 1.00 98.06 217 VAL A C 1
ATOM 1643 O O . VAL A 1 217 ? -19.358 20.646 19.227 1.00 98.06 217 VAL A O 1
ATOM 1646 N N . ARG A 1 218 ? -20.325 20.080 17.284 1.00 98.06 218 ARG A N 1
ATOM 1647 C CA . ARG A 1 218 ? -21.554 19.566 17.896 1.00 98.06 218 ARG A CA 1
ATOM 1648 C C . ARG A 1 218 ? -21.274 18.431 18.880 1.00 98.06 218 ARG A C 1
ATOM 1650 O O . ARG A 1 218 ? -21.915 18.372 19.926 1.00 98.06 218 ARG A O 1
ATOM 1657 N N . PHE A 1 219 ? -20.349 17.523 18.568 1.00 97.62 219 PHE A N 1
ATOM 1658 C CA . PHE A 1 219 ? -19.946 16.458 19.487 1.00 97.62 219 PHE A CA 1
ATOM 1659 C C . PHE A 1 219 ? -19.395 17.021 20.803 1.00 97.62 219 PHE A C 1
ATOM 1661 O O . PHE A 1 219 ? -19.861 16.618 21.871 1.00 97.62 219 PHE A O 1
ATOM 1668 N N . PHE A 1 220 ? -18.470 17.983 20.736 1.00 96.25 220 PHE A N 1
ATOM 1669 C CA . PHE A 1 220 ? -17.888 18.594 21.930 1.00 96.25 220 PHE A CA 1
ATOM 1670 C C . PHE A 1 220 ? -18.893 19.441 22.715 1.00 96.25 220 PHE A C 1
ATOM 1672 O O . PHE A 1 220 ? -18.930 19.326 23.936 1.00 96.25 220 PHE A O 1
ATOM 1679 N N . VAL A 1 221 ? -19.777 20.195 22.056 1.00 95.81 221 VAL A N 1
ATOM 1680 C CA . VAL A 1 221 ? -20.861 20.941 22.727 1.00 95.81 221 VAL A CA 1
ATOM 1681 C C . VAL A 1 221 ? -21.780 20.000 23.514 1.00 95.81 221 VAL A C 1
ATOM 1683 O O . VAL A 1 221 ? -22.112 20.269 24.666 1.00 95.81 221 VAL A O 1
ATOM 1686 N N . LEU A 1 222 ? -22.143 18.849 22.939 1.00 95.38 222 LEU A N 1
ATOM 1687 C CA . LEU A 1 222 ? -22.990 17.853 23.610 1.00 95.38 222 LEU A CA 1
ATOM 1688 C C . LEU A 1 222 ? -22.282 17.111 24.763 1.00 95.38 222 LEU A C 1
ATOM 1690 O O . LEU A 1 222 ? -22.949 16.430 25.555 1.00 95.38 222 LEU A O 1
ATOM 1694 N N . LEU A 1 223 ? -20.952 17.220 24.851 1.00 92.44 223 LEU A N 1
ATOM 1695 C CA . LEU A 1 223 ? -20.110 16.642 25.903 1.00 92.44 223 LEU A CA 1
ATOM 1696 C C . LEU A 1 223 ? -19.653 17.653 26.957 1.00 92.44 223 LEU A C 1
ATOM 1698 O O . LEU A 1 223 ? -19.394 17.231 28.080 1.00 92.44 223 LEU A O 1
ATOM 1702 N N . ALA A 1 224 ? -19.586 18.944 26.627 1.00 80.94 224 ALA A N 1
ATOM 1703 C CA . ALA A 1 224 ? -19.039 20.016 27.461 1.00 80.94 224 ALA A CA 1
ATOM 1704 C C . ALA A 1 224 ? -19.508 20.025 28.932 1.00 80.94 224 ALA A C 1
ATOM 1706 O O . ALA A 1 224 ? -18.679 20.313 29.793 1.00 80.94 224 ALA A O 1
ATOM 1707 N N . PRO A 1 225 ? -20.758 19.647 29.281 1.00 78.75 225 PRO A N 1
ATOM 1708 C CA . PRO A 1 225 ? -21.188 19.642 30.679 1.00 78.75 225 PRO A CA 1
ATOM 1709 C C . PRO A 1 225 ? -20.574 18.534 31.549 1.00 78.75 225 PRO A C 1
ATOM 1711 O O . PRO A 1 225 ? -20.855 18.507 32.743 1.00 78.75 225 PRO A O 1
ATOM 1714 N N . ARG A 1 226 ? -19.848 17.553 30.983 1.00 75.06 226 ARG A N 1
ATOM 1715 C CA . ARG A 1 226 ? -19.577 16.280 31.683 1.00 75.06 226 ARG A CA 1
ATOM 1716 C C . ARG A 1 226 ? -18.116 16.064 32.115 1.00 75.06 226 ARG A C 1
ATOM 1718 O O . ARG A 1 226 ? -17.912 15.811 33.299 1.00 75.06 226 ARG A O 1
ATOM 1725 N N . PRO A 1 227 ? -17.090 16.107 31.245 1.00 77.44 227 PRO A N 1
ATOM 1726 C CA . PRO A 1 227 ? -15.736 15.713 31.632 1.00 77.44 227 PRO A CA 1
ATOM 1727 C C . PRO A 1 227 ? -14.751 16.892 31.720 1.00 77.44 227 PRO A C 1
ATOM 1729 O O . PRO A 1 227 ? -14.854 17.874 30.988 1.00 77.44 227 PRO A O 1
ATOM 1732 N N . LYS A 1 228 ? -13.714 16.752 32.559 1.00 84.06 228 LYS A N 1
ATOM 1733 C CA . LYS A 1 228 ? -12.528 17.631 32.525 1.00 84.06 228 LYS A CA 1
ATOM 1734 C C . LYS A 1 228 ? -11.848 17.518 31.154 1.00 84.06 228 LYS A C 1
ATOM 1736 O O . LYS A 1 228 ? -11.751 16.415 30.623 1.00 84.06 228 LYS A O 1
ATOM 1741 N N . LEU A 1 229 ? -11.298 18.610 30.616 1.00 83.19 229 LEU A N 1
ATOM 1742 C CA . LEU A 1 229 ? -10.687 18.644 29.273 1.00 83.19 229 LEU A CA 1
ATOM 1743 C C . LEU A 1 229 ? -9.648 17.524 29.044 1.00 83.19 229 LEU A C 1
ATOM 1745 O O . LEU A 1 229 ? -9.635 16.885 27.994 1.00 83.19 229 LEU A O 1
ATOM 1749 N N . GLY A 1 230 ? -8.838 17.206 30.060 1.00 86.81 230 GLY A N 1
ATOM 1750 C CA . GLY A 1 230 ? -7.846 16.124 29.989 1.00 86.81 230 GLY A CA 1
ATOM 1751 C C . GLY A 1 230 ? -8.436 14.722 29.781 1.00 86.81 230 GLY A C 1
ATOM 1752 O O . GLY A 1 230 ? -7.766 13.856 29.228 1.00 86.81 230 GLY A O 1
ATOM 1753 N N . ALA A 1 231 ? -9.697 14.501 30.162 1.00 91.06 231 ALA A N 1
ATOM 1754 C CA . ALA A 1 231 ? -10.417 13.246 29.950 1.00 91.06 231 ALA A CA 1
ATOM 1755 C C . ALA A 1 231 ? -10.944 13.087 28.512 1.00 91.06 231 ALA A C 1
ATOM 1757 O O . ALA A 1 231 ? -11.459 12.026 28.173 1.00 91.06 231 ALA A O 1
ATOM 1758 N N . LEU A 1 232 ? -10.821 14.119 27.669 1.00 94.31 232 LEU A N 1
ATOM 1759 C CA . LEU A 1 232 ? -11.149 14.069 26.242 1.00 94.31 232 LEU A CA 1
ATOM 1760 C C . LEU A 1 232 ? -9.907 13.990 25.348 1.00 94.31 232 LEU A C 1
ATOM 1762 O O . LEU A 1 232 ? -10.055 13.770 24.147 1.00 94.31 232 LEU A O 1
ATOM 1766 N N . LEU A 1 233 ? -8.700 14.126 25.912 1.00 95.38 233 LEU A N 1
ATOM 1767 C CA . LEU A 1 233 ? -7.451 14.170 25.149 1.00 95.38 233 LEU A CA 1
ATOM 1768 C C . LEU A 1 233 ? -7.299 12.979 24.179 1.00 95.38 233 LEU A C 1
ATOM 1770 O O . LEU A 1 233 ? -7.065 13.235 23.003 1.00 95.38 233 LEU A O 1
ATOM 1774 N N . PRO A 1 234 ? -7.526 11.710 24.578 1.00 96.31 234 PRO A N 1
ATOM 1775 C CA . PRO A 1 234 ? -7.520 10.583 23.640 1.00 96.31 234 PRO A CA 1
ATOM 1776 C C . PRO A 1 234 ? -8.447 10.727 22.433 1.00 96.31 234 PRO A C 1
ATOM 1778 O O . PRO A 1 234 ? -8.071 10.389 21.316 1.00 96.31 234 PRO A O 1
ATOM 1781 N N . VAL A 1 235 ? -9.655 11.257 22.635 1.00 97.12 235 VAL A N 1
ATOM 1782 C CA . VAL A 1 235 ? -10.621 11.453 21.546 1.00 97.12 235 VAL A CA 1
ATOM 1783 C C . VAL A 1 235 ? -10.180 12.594 20.636 1.00 97.12 235 VAL A C 1
ATOM 1785 O O . VAL A 1 235 ? -10.293 12.477 19.421 1.00 97.12 235 VAL A O 1
ATOM 1788 N N . VAL A 1 236 ? -9.630 13.670 21.206 1.00 97.19 236 VAL A N 1
ATOM 1789 C CA . VAL A 1 236 ? -9.040 14.773 20.434 1.00 97.19 236 VAL A CA 1
ATOM 1790 C C . VAL A 1 236 ? -7.876 14.265 19.581 1.00 97.19 236 VAL A C 1
ATOM 1792 O O . VAL A 1 236 ? -7.835 14.576 18.395 1.00 97.19 236 VAL A O 1
ATOM 1795 N N . CYS A 1 237 ? -6.981 13.438 20.135 1.00 97.06 237 CYS A N 1
ATOM 1796 C CA . CYS A 1 237 ? -5.878 12.835 19.382 1.00 97.06 237 CYS A CA 1
ATOM 1797 C C . CYS A 1 237 ? -6.384 11.971 18.218 1.00 97.06 237 CYS A C 1
ATOM 1799 O O . CYS A 1 237 ? -5.884 12.114 17.106 1.00 97.06 237 CYS A O 1
ATOM 1801 N N . LEU A 1 238 ? -7.417 11.149 18.439 1.00 97.25 238 LEU A N 1
ATOM 1802 C CA . LEU A 1 238 ? -8.024 10.318 17.391 1.00 97.25 238 LEU A CA 1
ATOM 1803 C C . LEU A 1 238 ? -8.710 11.138 16.287 1.00 97.25 238 LEU A C 1
ATOM 1805 O O . LEU A 1 238 ? -8.654 10.770 15.118 1.00 97.25 238 LEU A O 1
ATOM 1809 N N . ILE A 1 239 ? -9.355 12.254 16.631 1.00 97.62 239 ILE A N 1
ATOM 1810 C CA . ILE A 1 239 ? -9.928 13.169 15.634 1.00 97.62 239 ILE A CA 1
ATOM 1811 C C . ILE A 1 239 ? -8.803 13.866 14.857 1.00 97.62 239 ILE A C 1
ATOM 1813 O O . ILE A 1 239 ? -8.866 13.943 13.635 1.00 97.62 239 ILE A O 1
ATOM 1817 N N . ALA A 1 240 ? -7.756 14.331 15.542 1.00 95.88 240 ALA A N 1
ATOM 1818 C CA . ALA A 1 240 ? -6.632 15.018 14.915 1.00 95.88 240 ALA A CA 1
ATOM 1819 C C . ALA A 1 240 ? -5.855 14.105 13.957 1.00 95.88 240 ALA A C 1
ATOM 1821 O O . ALA A 1 240 ? -5.525 14.518 12.847 1.00 95.88 240 ALA A O 1
ATOM 1822 N N . ILE A 1 241 ? -5.599 12.853 14.347 1.00 93.38 241 ILE A N 1
ATOM 1823 C CA . ILE A 1 241 ? -4.900 11.905 13.478 1.00 93.38 241 ILE A CA 1
ATOM 1824 C C . ILE A 1 241 ? -5.762 11.506 12.278 1.00 93.38 241 ILE A C 1
ATOM 1826 O O . ILE A 1 241 ? -5.258 11.448 11.162 1.00 93.38 241 ILE A O 1
ATOM 1830 N N . GLN A 1 242 ? -7.073 11.341 12.472 1.00 93.31 242 GLN A N 1
ATOM 1831 C CA . GLN A 1 242 ? -8.016 11.127 11.377 1.00 93.31 242 GLN A CA 1
ATOM 1832 C C . GLN A 1 242 ? -7.983 12.290 10.373 1.00 93.31 242 GLN A C 1
ATOM 1834 O O . GLN A 1 242 ? -7.995 12.072 9.159 1.00 93.31 242 GLN A O 1
ATOM 1839 N N . SER A 1 243 ? -7.908 13.528 10.870 1.00 92.50 243 SER A N 1
ATOM 1840 C CA . SER A 1 243 ? -7.746 14.704 10.018 1.00 92.50 243 SER A CA 1
ATOM 1841 C C . SER A 1 243 ? -6.425 14.684 9.263 1.00 92.50 243 SER A C 1
ATOM 1843 O O . SER A 1 243 ? -6.411 14.981 8.073 1.00 92.50 243 SER A O 1
ATOM 1845 N N . LEU A 1 244 ? -5.329 14.305 9.921 1.00 88.00 244 LEU A N 1
ATOM 1846 C CA . LEU A 1 244 ? -4.015 14.207 9.291 1.00 88.00 244 LEU A CA 1
ATOM 1847 C C . LEU A 1 244 ? -3.973 13.134 8.192 1.00 88.00 244 LEU A C 1
ATOM 1849 O O . LEU A 1 244 ? -3.303 13.326 7.184 1.00 88.00 244 LEU A O 1
ATOM 1853 N N . TRP A 1 245 ? -4.698 12.029 8.369 1.00 86.88 245 TRP A N 1
ATOM 1854 C CA . TRP A 1 245 ? -4.738 10.924 7.409 1.00 86.88 245 TRP A CA 1
ATOM 1855 C C . TRP A 1 245 ? -5.544 11.238 6.154 1.00 86.88 245 TRP A C 1
ATOM 1857 O O . TRP A 1 245 ? -5.129 10.880 5.056 1.00 86.88 245 TRP A O 1
ATOM 1867 N N . PHE A 1 246 ? -6.695 11.894 6.307 1.00 88.31 246 PHE A N 1
ATOM 1868 C CA . PHE A 1 246 ? -7.643 12.039 5.200 1.00 88.31 246 PHE A CA 1
ATOM 1869 C C . PHE A 1 246 ? -8.054 13.470 4.931 1.00 88.31 246 PHE A C 1
ATOM 1871 O O . PHE A 1 246 ? -8.082 13.872 3.775 1.00 88.31 246 PHE A O 1
ATOM 1878 N N . LEU A 1 247 ? -8.364 14.250 5.965 1.00 89.75 247 LEU A N 1
ATOM 1879 C CA . LEU A 1 247 ? -8.912 15.592 5.782 1.00 89.75 247 LEU A CA 1
ATOM 1880 C C . LEU A 1 247 ? -7.874 16.542 5.176 1.00 89.75 247 LEU A C 1
ATOM 1882 O O . LEU A 1 247 ? -8.123 17.136 4.133 1.00 89.75 247 LEU A O 1
ATOM 1886 N N . VAL A 1 248 ? -6.706 16.660 5.812 1.00 86.88 248 VAL A N 1
ATOM 1887 C CA . VAL A 1 248 ? -5.639 17.576 5.392 1.00 86.88 248 VAL A CA 1
ATOM 1888 C C . VAL A 1 248 ? -5.114 17.211 4.001 1.00 86.88 248 VAL A C 1
ATOM 1890 O O . VAL A 1 248 ? -5.105 18.102 3.152 1.00 86.88 248 VAL A O 1
ATOM 1893 N N . PRO A 1 249 ? -4.765 15.943 3.696 1.00 80.56 249 PRO A N 1
ATOM 1894 C CA . PRO A 1 249 ? -4.284 15.592 2.363 1.00 80.56 249 PRO A CA 1
ATOM 1895 C C . PRO A 1 249 ? -5.360 15.777 1.283 1.00 80.56 249 PRO A C 1
ATOM 1897 O O . PRO A 1 249 ? -5.074 16.322 0.219 1.00 80.56 249 PRO A O 1
ATOM 1900 N N . SER A 1 250 ? -6.617 15.409 1.568 1.00 84.31 250 SER A N 1
ATOM 1901 C CA . SER A 1 250 ? -7.720 15.585 0.610 1.00 84.31 250 SER A CA 1
ATOM 1902 C C . SER A 1 250 ? -7.981 17.057 0.299 1.00 84.31 250 SER A C 1
ATOM 1904 O O . SER A 1 250 ? -8.176 17.418 -0.859 1.00 84.31 250 SER A O 1
ATOM 1906 N N . MET A 1 251 ? -7.957 17.922 1.319 1.00 85.25 251 MET A N 1
ATOM 1907 C CA . MET A 1 251 ? -8.159 19.359 1.130 1.00 85.25 251 MET A CA 1
ATOM 1908 C C . MET A 1 251 ? -6.968 20.025 0.448 1.00 85.25 251 MET A C 1
ATOM 1910 O O . MET A 1 251 ? -7.178 20.870 -0.416 1.00 85.25 251 MET A O 1
ATOM 1914 N N . ALA A 1 252 ? -5.738 19.630 0.782 1.00 79.88 252 ALA A N 1
ATOM 1915 C CA . ALA A 1 252 ? -4.548 20.125 0.100 1.00 79.88 252 ALA A CA 1
ATOM 1916 C C . ALA A 1 252 ? -4.610 19.815 -1.403 1.00 79.88 252 ALA A C 1
ATOM 1918 O O . ALA A 1 252 ? -4.439 20.727 -2.207 1.00 79.88 252 ALA A O 1
ATOM 1919 N N . GLY A 1 253 ? -4.951 18.574 -1.774 1.00 73.38 253 GLY A N 1
ATOM 1920 C CA . GLY A 1 253 ? -5.120 18.182 -3.176 1.00 73.38 253 GLY A CA 1
ATOM 1921 C C . GLY A 1 253 ? -6.286 18.889 -3.875 1.00 73.38 253 GLY A C 1
ATOM 1922 O O . GLY A 1 253 ? -6.164 19.280 -5.032 1.00 73.38 253 GLY A O 1
ATOM 1923 N N . ALA A 1 254 ? -7.408 19.097 -3.177 1.00 76.44 254 ALA A N 1
ATOM 1924 C CA . ALA A 1 254 ? -8.555 19.811 -3.736 1.00 76.44 254 ALA A CA 1
ATOM 1925 C C . ALA A 1 254 ? -8.270 21.302 -3.993 1.00 76.44 254 ALA A C 1
ATOM 1927 O O . ALA A 1 254 ? -8.725 21.837 -5.000 1.00 76.44 254 ALA A O 1
ATOM 1928 N N . LEU A 1 255 ? -7.531 21.973 -3.103 1.00 78.56 255 LEU A N 1
ATOM 1929 C CA . LEU A 1 255 ? -7.275 23.417 -3.184 1.00 78.56 255 LEU A CA 1
ATOM 1930 C C . LEU A 1 255 ? -6.129 23.789 -4.128 1.00 78.56 255 LEU A C 1
ATOM 1932 O O . LEU A 1 255 ? -6.161 24.858 -4.729 1.00 78.56 255 LEU A O 1
ATOM 1936 N N . SER A 1 256 ? -5.121 22.932 -4.280 1.00 71.38 256 SER A N 1
ATOM 1937 C CA . SER A 1 256 ? -3.985 23.196 -5.171 1.00 71.38 256 SER A CA 1
ATOM 1938 C C . SER A 1 256 ? -4.323 23.021 -6.658 1.00 71.38 256 SER A C 1
ATOM 1940 O O . SER A 1 256 ? -3.465 23.297 -7.497 1.00 71.38 256 SER A O 1
ATOM 1942 N N . ALA A 1 257 ? -5.512 22.489 -6.996 1.00 62.91 257 ALA A N 1
ATOM 1943 C CA . ALA A 1 257 ? -5.900 21.992 -8.330 1.00 62.91 257 ALA A CA 1
ATOM 1944 C C . ALA A 1 257 ? -4.896 20.998 -8.957 1.00 62.91 257 ALA A C 1
ATOM 1946 O O . ALA A 1 257 ? -5.030 20.576 -10.104 1.00 62.91 257 ALA A O 1
ATOM 1947 N N . ARG A 1 258 ? -3.891 20.607 -8.178 1.00 58.34 258 ARG A N 1
ATOM 1948 C CA . ARG A 1 258 ? -2.893 19.597 -8.443 1.00 58.34 258 ARG A CA 1
ATOM 1949 C C . ARG A 1 258 ? -3.121 18.595 -7.334 1.00 58.34 258 ARG A C 1
ATOM 1951 O O . ARG A 1 258 ? -2.574 18.756 -6.246 1.00 58.34 258 ARG A O 1
ATOM 1958 N N . TYR A 1 259 ? -3.897 17.551 -7.604 1.00 53.50 259 TYR A N 1
ATOM 1959 C CA . TYR A 1 259 ? -4.060 16.400 -6.705 1.00 53.50 259 TYR A CA 1
ATOM 1960 C C . TYR A 1 259 ? -2.737 15.609 -6.511 1.00 53.50 259 TYR A C 1
ATOM 1962 O O . TYR A 1 259 ? -2.744 14.418 -6.228 1.00 53.50 259 TYR A O 1
ATOM 1970 N N . LEU A 1 260 ? -1.592 16.284 -6.655 1.00 48.78 260 LEU A N 1
ATOM 1971 C CA . LEU A 1 260 ? -0.237 15.865 -6.364 1.00 48.78 260 LEU A CA 1
ATOM 1972 C C . LEU A 1 260 ? 0.014 16.118 -4.878 1.00 48.78 260 LEU A C 1
ATOM 1974 O O . LEU A 1 260 ? 0.348 17.226 -4.458 1.00 48.78 260 LEU A O 1
ATOM 1978 N N . LEU A 1 261 ? -0.159 15.086 -4.069 1.00 48.81 261 LEU A N 1
ATOM 1979 C CA . LEU A 1 261 ? 0.433 15.062 -2.740 1.00 48.81 261 LEU A CA 1
ATOM 1980 C C . LEU A 1 261 ? 1.867 14.507 -2.898 1.00 48.81 261 LEU A C 1
ATOM 1982 O O . LEU A 1 261 ? 2.011 13.382 -3.390 1.00 48.81 261 LEU A O 1
ATOM 1986 N N . PRO A 1 262 ? 2.922 15.264 -2.523 1.00 44.75 262 PRO A N 1
ATOM 1987 C CA . PRO A 1 262 ? 4.303 14.770 -2.489 1.00 44.75 262 PRO A CA 1
ATOM 1988 C C . PRO A 1 262 ? 4.397 13.456 -1.696 1.00 44.75 262 PRO A C 1
ATOM 1990 O O . PRO A 1 262 ? 3.561 13.219 -0.821 1.00 44.75 262 PRO A O 1
ATOM 1993 N N . PRO A 1 263 ? 5.393 12.605 -1.991 1.00 51.66 263 PRO A N 1
ATOM 1994 C CA . PRO A 1 263 ? 5.262 11.153 -2.132 1.00 51.66 263 PRO A CA 1
ATOM 1995 C C . PRO A 1 263 ? 4.308 10.517 -1.107 1.00 51.66 263 PRO A C 1
ATOM 1997 O O . PRO A 1 263 ? 4.684 10.031 -0.039 1.00 51.66 263 PRO A O 1
ATOM 2000 N N . LEU A 1 264 ? 3.043 10.447 -1.526 1.00 48.09 264 LEU A N 1
ATOM 2001 C CA . LEU A 1 264 ? 1.928 9.724 -0.914 1.00 48.09 264 LEU A CA 1
ATOM 2002 C C . LEU A 1 264 ? 2.176 8.278 -0.477 1.00 48.09 264 LEU A C 1
ATOM 2004 O O . LEU A 1 264 ? 1.512 7.876 0.487 1.00 48.09 264 LEU A O 1
ATOM 2008 N N . PRO A 1 265 ? 3.075 7.481 -1.101 1.00 49.91 265 PRO A N 1
ATOM 2009 C CA . PRO A 1 265 ? 3.319 6.120 -0.637 1.00 49.91 265 PRO A CA 1
ATOM 2010 C C . PRO A 1 265 ? 3.648 6.094 0.854 1.00 49.91 265 PRO A C 1
ATOM 2012 O O . PRO A 1 265 ? 3.182 5.221 1.581 1.00 49.91 265 PRO A O 1
ATOM 2015 N N . PHE A 1 266 ? 4.346 7.121 1.340 1.00 54.16 266 PHE A N 1
ATOM 2016 C CA . PHE A 1 266 ? 4.670 7.255 2.745 1.00 54.16 266 PHE A CA 1
ATOM 2017 C C . PHE A 1 266 ? 3.452 7.552 3.628 1.00 54.16 266 PHE A C 1
ATOM 2019 O O . PHE A 1 266 ? 3.334 6.972 4.704 1.00 54.16 266 PHE A O 1
ATOM 2026 N N . ALA A 1 267 ? 2.506 8.378 3.170 1.00 65.38 267 ALA A N 1
ATOM 2027 C CA . ALA A 1 267 ? 1.260 8.612 3.897 1.00 65.38 267 ALA A CA 1
ATOM 2028 C C . ALA A 1 267 ? 0.466 7.307 4.045 1.00 65.38 267 ALA A C 1
ATOM 2030 O O . ALA A 1 267 ? 0.053 6.977 5.150 1.00 65.38 267 ALA A O 1
ATOM 2031 N N . VAL A 1 268 ? 0.326 6.509 2.982 1.00 72.50 268 VAL A N 1
ATOM 2032 C CA . VAL A 1 268 ? -0.381 5.216 3.052 1.00 72.50 268 VAL A CA 1
ATOM 2033 C C . VAL A 1 268 ? 0.342 4.224 3.956 1.00 72.50 268 VAL A C 1
ATOM 2035 O O . VAL A 1 268 ? -0.290 3.600 4.807 1.00 72.50 268 VAL A O 1
ATOM 2038 N N . VAL A 1 269 ? 1.665 4.099 3.815 1.00 77.56 269 VAL A N 1
ATOM 2039 C CA . VAL A 1 269 ? 2.498 3.230 4.662 1.00 77.56 269 VAL A CA 1
ATOM 2040 C C . VAL A 1 269 ? 2.380 3.631 6.126 1.00 77.56 269 VAL A C 1
ATOM 2042 O O . VAL A 1 269 ? 2.163 2.769 6.975 1.00 77.56 269 VAL A O 1
ATOM 2045 N N . ILE A 1 270 ? 2.463 4.925 6.432 1.00 80.88 270 ILE A N 1
ATOM 2046 C CA . ILE A 1 270 ? 2.274 5.455 7.782 1.00 80.88 270 ILE A CA 1
ATOM 2047 C C . ILE A 1 270 ? 0.879 5.153 8.296 1.00 80.88 270 ILE A C 1
ATOM 2049 O O . ILE A 1 270 ? 0.753 4.673 9.418 1.00 80.88 270 ILE A O 1
ATOM 2053 N N . ILE A 1 271 ? -0.161 5.472 7.521 1.00 87.12 271 ILE A N 1
ATOM 2054 C CA . ILE A 1 271 ? -1.551 5.296 7.944 1.00 87.12 271 ILE A CA 1
ATOM 2055 C C . ILE A 1 271 ? -1.771 3.818 8.261 1.00 87.12 271 ILE A C 1
ATOM 2057 O O . ILE A 1 271 ? -2.232 3.488 9.351 1.00 87.12 271 ILE A O 1
ATOM 2061 N N . SER A 1 272 ? -1.343 2.929 7.361 1.00 88.94 272 SER A N 1
ATOM 2062 C CA . SER A 1 272 ? -1.395 1.480 7.550 1.00 88.94 272 SER A CA 1
ATOM 2063 C C . SER A 1 272 ? -0.590 1.029 8.770 1.00 88.94 272 SER A C 1
ATOM 2065 O O . SER A 1 272 ? -1.054 0.173 9.520 1.00 88.94 272 SER A O 1
ATOM 2067 N N . THR A 1 273 ? 0.595 1.597 9.001 1.00 90.38 273 THR A N 1
ATOM 2068 C CA . THR A 1 273 ? 1.457 1.279 10.152 1.00 90.38 273 THR A CA 1
ATOM 2069 C C . THR A 1 273 ? 0.794 1.695 11.461 1.00 90.38 273 THR A C 1
ATOM 2071 O O . THR A 1 273 ? 0.656 0.882 12.370 1.00 90.38 273 THR A O 1
ATOM 2074 N N . ALA A 1 274 ? 0.340 2.944 11.562 1.00 91.94 274 ALA A N 1
ATOM 2075 C CA . ALA A 1 274 ? -0.320 3.472 12.748 1.00 91.94 274 ALA A CA 1
ATOM 2076 C C . ALA A 1 274 ? -1.620 2.709 13.041 1.00 91.94 274 ALA A C 1
ATOM 2078 O O . ALA A 1 274 ? -1.845 2.294 14.177 1.00 91.94 274 ALA A O 1
ATOM 2079 N N . HIS A 1 275 ? -2.422 2.433 12.009 1.00 94.75 275 HIS A N 1
ATOM 2080 C CA . HIS A 1 275 ? -3.603 1.579 12.096 1.00 94.75 275 HIS A CA 1
ATOM 2081 C C . HIS A 1 275 ? -3.266 0.175 12.631 1.00 94.75 275 HIS A C 1
ATOM 2083 O O . HIS A 1 275 ? -3.914 -0.295 13.570 1.00 94.75 275 HIS A O 1
ATOM 2089 N N . SER A 1 276 ? -2.216 -0.454 12.095 1.00 95.81 276 SER A N 1
ATOM 2090 C CA . SER A 1 276 ? -1.755 -1.787 12.508 1.00 95.81 276 SER A CA 1
ATOM 2091 C C . SER A 1 276 ? -1.272 -1.803 13.959 1.00 95.81 276 SER A C 1
ATOM 2093 O O . SER A 1 276 ? -1.604 -2.713 14.716 1.00 95.81 276 SER A O 1
ATOM 2095 N N . ILE A 1 277 ? -0.520 -0.785 14.390 1.00 95.81 277 ILE A N 1
ATOM 2096 C CA . ILE A 1 277 ? -0.043 -0.674 15.776 1.00 95.81 277 ILE A CA 1
ATOM 2097 C C . ILE A 1 277 ? -1.218 -0.475 16.737 1.00 95.81 277 ILE A C 1
ATOM 2099 O O . ILE A 1 277 ? -1.272 -1.142 17.770 1.00 95.81 277 ILE A O 1
ATOM 2103 N N . GLN A 1 278 ? -2.181 0.390 16.403 1.00 95.50 278 GLN A N 1
ATOM 2104 C CA . GLN A 1 278 ? -3.392 0.575 17.208 1.00 95.50 278 GLN A CA 1
ATOM 2105 C C . GLN A 1 278 ? -4.176 -0.731 17.363 1.00 95.50 278 GLN A C 1
ATOM 2107 O O . GLN A 1 278 ? -4.634 -1.062 18.459 1.00 95.50 278 GLN A O 1
ATOM 2112 N N . TYR A 1 279 ? -4.310 -1.499 16.284 1.00 95.69 279 TYR A N 1
ATOM 2113 C CA . TYR A 1 279 ? -4.981 -2.788 16.331 1.00 95.69 279 TYR A CA 1
ATOM 2114 C C . TYR A 1 279 ? -4.216 -3.797 17.191 1.00 95.69 279 TYR A C 1
ATOM 2116 O O . TYR A 1 279 ? -4.792 -4.447 18.065 1.00 95.69 279 TYR A O 1
ATOM 2124 N N . LEU A 1 280 ? -2.899 -3.905 17.001 1.00 95.88 280 LEU A N 1
ATOM 2125 C CA . LEU A 1 280 ? -2.041 -4.772 17.807 1.00 95.88 280 LEU A CA 1
ATOM 2126 C C . LEU A 1 280 ? -2.075 -4.392 19.289 1.00 95.88 280 LEU A C 1
ATOM 2128 O O . LEU A 1 280 ? -2.089 -5.279 20.139 1.00 95.88 280 LEU A O 1
ATOM 2132 N N . TRP A 1 281 ? -2.173 -3.103 19.614 1.00 95.38 281 TRP A N 1
ATOM 2133 C CA . TRP A 1 281 ? -2.371 -2.614 20.979 1.00 95.38 281 TRP A CA 1
ATOM 2134 C C . TRP A 1 281 ? -3.682 -3.140 21.588 1.00 95.38 281 TRP A C 1
ATOM 2136 O O . TRP A 1 281 ? -3.658 -3.724 22.670 1.00 95.38 281 TRP A O 1
ATOM 2146 N N . VAL A 1 282 ? -4.818 -3.044 20.887 1.00 93.44 282 VAL A N 1
ATOM 2147 C CA . VAL A 1 282 ? -6.098 -3.586 21.393 1.00 93.44 282 VAL A CA 1
ATOM 2148 C C . VAL A 1 282 ? -6.075 -5.117 21.481 1.00 93.44 282 VAL A C 1
ATOM 2150 O O . VAL A 1 282 ? -6.519 -5.699 22.475 1.00 93.44 282 VAL A O 1
ATOM 2153 N N . THR A 1 283 ? -5.567 -5.793 20.452 1.00 91.62 283 THR A N 1
ATOM 2154 C CA . THR A 1 283 ? -5.615 -7.260 20.362 1.00 91.62 283 THR A CA 1
ATOM 2155 C C . THR A 1 283 ? -4.662 -7.953 21.313 1.00 91.62 283 THR A C 1
ATOM 2157 O O . THR A 1 283 ? -5.044 -8.956 21.914 1.00 91.62 283 THR A O 1
ATOM 2160 N N . SER A 1 284 ? -3.463 -7.409 21.515 1.00 92.00 284 SER A N 1
ATOM 2161 C CA . SER A 1 284 ? -2.534 -7.927 22.519 1.00 92.00 284 SER A CA 1
ATOM 2162 C C . SER A 1 284 ? -3.086 -7.767 23.936 1.00 92.00 284 SER A C 1
ATOM 2164 O O . SER A 1 284 ? -2.910 -8.675 24.752 1.00 92.00 284 SER A O 1
ATOM 2166 N N . TYR A 1 285 ? -3.835 -6.689 24.218 1.00 89.81 285 TYR A N 1
ATOM 2167 C CA . TYR A 1 285 ? -4.498 -6.513 25.513 1.00 89.81 285 TYR A CA 1
ATOM 2168 C C . TYR A 1 285 ? -5.583 -7.571 25.712 1.00 89.81 285 TYR A C 1
ATOM 2170 O O . TYR A 1 285 ? -5.622 -8.255 26.735 1.00 89.81 285 TYR A O 1
ATOM 2178 N N . TYR A 1 286 ? -6.429 -7.762 24.696 1.00 85.19 286 TYR A N 1
ATOM 2179 C CA . TYR A 1 286 ? -7.469 -8.787 24.712 1.00 85.19 286 TYR A CA 1
ATOM 2180 C C . TYR A 1 286 ? -6.886 -10.203 24.866 1.00 85.19 286 TYR A C 1
ATOM 2182 O O . TYR A 1 286 ? -7.412 -11.008 25.639 1.00 85.19 286 TYR A O 1
ATOM 2190 N N . ALA A 1 287 ? -5.784 -10.512 24.176 1.00 83.88 287 ALA A N 1
ATOM 2191 C CA . ALA A 1 287 ? -5.089 -11.794 24.283 1.00 83.88 287 ALA A CA 1
ATOM 2192 C C . ALA A 1 287 ? -4.519 -12.030 25.693 1.00 83.88 287 ALA A C 1
ATOM 2194 O O . ALA A 1 287 ? -4.561 -13.155 26.190 1.00 83.88 287 ALA A O 1
ATOM 2195 N N . GLY A 1 288 ? -4.043 -10.969 26.354 1.00 81.44 288 GLY A N 1
ATOM 2196 C CA . GLY A 1 288 ? -3.559 -11.019 27.734 1.00 81.44 288 GLY A CA 1
ATOM 2197 C C . GLY A 1 288 ? -4.651 -11.298 28.773 1.00 81.44 288 GLY A C 1
ATOM 2198 O O . GLY A 1 288 ? -4.349 -11.857 29.823 1.00 81.44 288 GLY A O 1
ATOM 2199 N N . LEU A 1 289 ? -5.913 -10.951 28.485 1.00 76.62 289 LEU A N 1
ATOM 2200 C CA . LEU A 1 289 ? -7.057 -11.188 29.379 1.00 76.62 289 LEU A CA 1
ATOM 2201 C C . LEU A 1 289 ? -7.732 -12.555 29.189 1.00 76.62 289 LEU A C 1
ATOM 2203 O O . LEU A 1 289 ? -8.339 -13.075 30.122 1.00 76.62 289 LEU A O 1
ATOM 2207 N N . SER A 1 290 ? -7.691 -13.107 27.975 1.00 64.88 290 SER A N 1
ATOM 2208 C CA . SER A 1 290 ? -8.474 -14.290 27.576 1.00 64.88 290 SER A CA 1
ATOM 2209 C C . SER A 1 290 ? -7.745 -15.623 27.781 1.00 64.88 290 SER A C 1
ATOM 2211 O O . SER A 1 290 ? -8.365 -16.681 27.701 1.00 64.88 290 SER A O 1
ATOM 2213 N N . ARG A 1 291 ? -6.435 -15.608 28.062 1.00 57.97 291 ARG A N 1
ATOM 2214 C CA . ARG A 1 291 ? -5.624 -16.815 28.277 1.00 57.97 291 ARG A CA 1
ATOM 2215 C C . ARG A 1 291 ? -4.794 -16.718 29.544 1.00 57.97 291 ARG A C 1
ATOM 2217 O O . ARG A 1 291 ? -4.295 -15.649 29.870 1.00 57.97 291 ARG A O 1
ATOM 2224 N N . SER A 1 292 ? -4.581 -17.865 30.193 1.00 46.78 292 SER A N 1
ATOM 2225 C CA . SER A 1 292 ? -3.531 -18.070 31.198 1.00 46.78 292 SER A CA 1
ATOM 2226 C C . SER A 1 292 ? -2.208 -17.466 30.701 1.00 46.78 292 SER A C 1
ATOM 2228 O O . SER A 1 292 ? -1.556 -18.028 29.825 1.00 46.78 292 SER A O 1
ATOM 2230 N N . ALA A 1 293 ? -1.895 -16.260 31.185 1.00 44.12 293 ALA A N 1
ATOM 2231 C CA . ALA A 1 293 ? -0.629 -15.537 31.079 1.00 44.12 293 ALA A CA 1
ATOM 2232 C C . ALA A 1 293 ? 0.175 -15.702 29.768 1.00 44.12 293 ALA A C 1
ATOM 2234 O O . ALA A 1 293 ? 1.403 -15.828 29.805 1.00 44.12 293 ALA A O 1
ATOM 2235 N N . ALA A 1 294 ? -0.463 -15.664 28.593 1.00 52.97 294 ALA A N 1
ATOM 2236 C CA . ALA A 1 294 ? 0.299 -15.508 27.359 1.00 52.97 294 ALA A CA 1
ATOM 2237 C C . ALA A 1 294 ? 0.906 -14.098 27.370 1.00 52.97 294 ALA A C 1
ATOM 2239 O O . ALA A 1 294 ? 0.206 -13.101 27.199 1.00 52.97 294 ALA A O 1
ATOM 2240 N N . ARG A 1 295 ? 2.216 -14.010 27.626 1.00 74.00 295 ARG A N 1
ATOM 2241 C CA . ARG A 1 295 ? 2.956 -12.746 27.558 1.00 74.00 295 ARG A CA 1
ATOM 2242 C C . ARG A 1 295 ? 2.774 -12.152 26.152 1.00 74.00 295 ARG A C 1
ATOM 2244 O O . ARG A 1 295 ? 2.703 -12.888 25.167 1.00 74.00 295 ARG A O 1
ATOM 2251 N N . VAL A 1 296 ? 2.719 -10.824 26.055 1.00 83.88 296 VAL A N 1
ATOM 2252 C CA . VAL A 1 296 ? 2.551 -10.099 24.780 1.00 83.88 296 VAL A CA 1
ATOM 2253 C C . VAL A 1 296 ? 3.540 -10.562 23.686 1.00 83.88 296 VAL A C 1
ATOM 2255 O O . VAL A 1 296 ? 3.091 -10.772 22.559 1.00 83.88 296 VAL A O 1
ATOM 2258 N N . PRO A 1 297 ? 4.839 -10.820 23.962 1.00 89.56 297 PRO A N 1
ATOM 2259 C CA . PRO A 1 297 ? 5.782 -11.184 22.899 1.00 89.56 297 PRO A CA 1
ATOM 2260 C C . PRO A 1 297 ? 5.479 -12.522 22.190 1.00 89.56 297 PRO A C 1
ATOM 2262 O O . PRO A 1 297 ? 5.440 -12.523 20.960 1.00 89.56 297 PRO A O 1
ATOM 2265 N N . PRO A 1 298 ? 5.183 -13.645 22.884 1.00 90.00 298 PRO A N 1
ATOM 2266 C CA . PRO A 1 298 ? 4.701 -14.865 22.228 1.00 90.00 298 PRO A CA 1
ATOM 2267 C C . PRO A 1 298 ? 3.475 -14.667 21.329 1.00 90.00 298 PRO A C 1
ATOM 2269 O O . PRO A 1 298 ? 3.398 -15.269 20.257 1.00 90.00 298 PRO A O 1
ATOM 2272 N N . PHE A 1 299 ? 2.521 -13.825 21.745 1.00 90.06 299 PHE A N 1
ATOM 2273 C CA . PHE A 1 299 ? 1.353 -13.504 20.925 1.00 90.06 299 PHE A CA 1
ATOM 2274 C C . PHE A 1 299 ? 1.766 -12.780 19.640 1.00 90.06 299 PHE A C 1
ATOM 2276 O O . PHE A 1 299 ? 1.377 -13.209 18.555 1.00 90.06 299 PHE A O 1
ATOM 2283 N N . LEU A 1 300 ? 2.609 -11.749 19.743 1.00 93.19 300 LEU A N 1
ATOM 2284 C CA . LEU A 1 300 ? 3.101 -11.000 18.584 1.00 93.19 300 LEU A CA 1
ATOM 2285 C C . LEU A 1 300 ? 3.931 -11.872 17.633 1.00 93.19 300 LEU A C 1
ATOM 2287 O O . LEU A 1 300 ? 3.744 -11.789 16.424 1.00 93.19 300 LEU A O 1
ATOM 2291 N N . GLY A 1 301 ? 4.781 -12.764 18.152 1.00 93.31 301 GLY A N 1
ATOM 2292 C CA . GLY A 1 301 ? 5.533 -13.714 17.325 1.00 93.31 301 GLY A CA 1
ATOM 2293 C C . GLY A 1 301 ? 4.616 -14.676 16.565 1.00 93.31 301 GLY A C 1
ATOM 2294 O O . GLY A 1 301 ? 4.807 -14.929 15.377 1.00 93.31 301 GLY A O 1
ATOM 2295 N N . LYS A 1 302 ? 3.553 -15.159 17.220 1.00 92.25 302 LYS A N 1
ATOM 2296 C CA . LYS A 1 302 ? 2.539 -15.989 16.563 1.00 92.25 302 LYS A CA 1
ATOM 2297 C C . LYS A 1 302 ? 1.780 -15.213 15.483 1.00 92.25 302 LYS A C 1
ATOM 2299 O O . LYS A 1 302 ? 1.531 -15.760 14.411 1.00 92.25 302 LYS A O 1
ATOM 2304 N N . CYS A 1 303 ? 1.435 -13.957 15.758 1.00 94.50 303 CYS A N 1
ATOM 2305 C CA . CYS A 1 303 ? 0.817 -13.059 14.789 1.00 94.50 303 CYS A CA 1
ATOM 2306 C C . CYS A 1 303 ? 1.732 -12.843 13.579 1.00 94.50 303 CYS A C 1
ATOM 2308 O O . CYS A 1 303 ? 1.292 -13.005 12.448 1.00 94.50 303 CYS A O 1
ATOM 2310 N N . LEU A 1 304 ? 3.018 -12.563 13.796 1.00 95.00 304 LEU A N 1
ATOM 2311 C CA . LEU A 1 304 ? 3.996 -12.372 12.725 1.00 95.00 304 LEU A CA 1
ATOM 2312 C C . LEU A 1 304 ? 4.071 -13.592 11.799 1.00 95.00 304 LEU A C 1
ATOM 2314 O O . LEU A 1 304 ? 4.008 -13.437 10.581 1.00 95.00 304 LEU A O 1
ATOM 2318 N N . LEU A 1 305 ? 4.143 -14.804 12.356 1.00 94.25 305 LEU A N 1
ATOM 2319 C CA . LEU A 1 305 ? 4.165 -16.036 11.560 1.00 94.25 305 LEU A CA 1
ATOM 2320 C C . LEU A 1 305 ? 2.849 -16.262 10.805 1.00 94.25 305 LEU A C 1
ATOM 2322 O O . LEU A 1 305 ? 2.870 -16.598 9.622 1.00 94.25 305 LEU A O 1
ATOM 2326 N N . ALA A 1 306 ? 1.705 -16.053 11.465 1.00 92.62 306 ALA A N 1
ATOM 2327 C CA . ALA A 1 306 ? 0.393 -16.202 10.837 1.00 92.62 306 ALA A CA 1
ATOM 2328 C C . ALA A 1 306 ? 0.185 -15.198 9.691 1.00 92.62 306 ALA A C 1
ATOM 2330 O O . ALA A 1 306 ? -0.298 -15.575 8.628 1.00 92.62 306 ALA A O 1
ATOM 2331 N N . GLY A 1 307 ? 0.587 -13.941 9.881 1.00 92.62 307 GLY A N 1
ATOM 2332 C CA . GLY A 1 307 ? 0.535 -12.918 8.841 1.00 92.62 307 GLY A CA 1
ATOM 2333 C C . GLY A 1 307 ? 1.510 -13.191 7.702 1.00 92.62 307 GLY A C 1
ATOM 2334 O O . GLY A 1 307 ? 1.152 -13.052 6.537 1.00 92.62 307 GLY A O 1
ATOM 2335 N N . SER A 1 308 ? 2.718 -13.667 8.014 1.00 91.81 308 SER A N 1
ATOM 2336 C CA . SER A 1 308 ? 3.721 -14.013 6.999 1.00 91.81 308 SER A CA 1
ATOM 2337 C C . SER A 1 308 ? 3.239 -15.133 6.072 1.00 91.81 308 SER A C 1
ATOM 2339 O O . SER A 1 308 ? 3.534 -15.110 4.876 1.00 91.81 308 SER A O 1
ATOM 2341 N N . ALA A 1 309 ? 2.438 -16.073 6.587 1.00 90.12 309 ALA A N 1
ATOM 2342 C CA . ALA A 1 309 ? 1.843 -17.150 5.795 1.00 90.12 309 ALA A CA 1
ATOM 2343 C C . ALA A 1 309 ? 0.910 -16.644 4.674 1.00 90.12 309 ALA A C 1
ATOM 2345 O O . ALA A 1 309 ? 0.764 -17.324 3.662 1.00 90.12 309 ALA A O 1
ATOM 2346 N N . ILE A 1 310 ? 0.331 -15.441 4.802 1.00 86.56 310 ILE A N 1
ATOM 2347 C CA . ILE A 1 310 ? -0.529 -14.827 3.770 1.00 86.56 310 ILE A CA 1
ATOM 2348 C C . ILE A 1 310 ? 0.250 -14.559 2.479 1.00 86.56 310 ILE A C 1
ATOM 2350 O O . ILE A 1 310 ? -0.318 -14.588 1.392 1.00 86.56 310 ILE A O 1
ATOM 2354 N N . SER A 1 311 ? 1.561 -14.336 2.581 1.00 76.69 311 SER A N 1
ATOM 2355 C CA . SER A 1 311 ? 2.407 -14.083 1.413 1.00 76.69 311 SER A CA 1
ATOM 2356 C C . SER A 1 311 ? 2.755 -15.348 0.618 1.00 76.69 311 SER A C 1
ATOM 2358 O O . SER A 1 311 ? 3.234 -15.237 -0.508 1.00 76.69 311 SER A O 1
ATOM 2360 N N . VAL A 1 312 ? 2.506 -16.547 1.165 1.00 76.25 312 VAL A N 1
ATOM 2361 C CA . VAL A 1 312 ? 2.895 -17.822 0.537 1.00 76.25 312 VAL A CA 1
ATOM 2362 C C . VAL A 1 312 ? 2.047 -18.170 -0.689 1.00 76.25 312 VAL A C 1
ATOM 2364 O O . VAL A 1 312 ? 2.639 -18.533 -1.700 1.00 76.25 312 VAL A O 1
ATOM 2367 N N . PRO A 1 313 ? 0.706 -18.027 -0.689 1.00 69.25 313 PRO A N 1
ATOM 2368 C CA . PRO A 1 313 ? -0.083 -18.217 -1.903 1.00 69.25 313 PRO A CA 1
ATOM 2369 C C . PRO A 1 313 ? 0.385 -17.345 -3.067 1.00 69.25 313 PRO A C 1
ATOM 2371 O O . PRO A 1 313 ? 0.458 -17.843 -4.182 1.00 69.25 313 PRO A O 1
ATOM 2374 N N . ALA A 1 314 ? 0.786 -16.093 -2.815 1.00 66.88 314 ALA A N 1
ATOM 2375 C CA . ALA A 1 314 ? 1.362 -15.248 -3.858 1.00 66.88 314 ALA A CA 1
ATOM 2376 C C . ALA A 1 314 ? 2.629 -15.883 -4.462 1.00 66.88 314 ALA A C 1
ATOM 2378 O O . ALA A 1 314 ? 2.775 -15.867 -5.674 1.00 66.88 314 ALA A O 1
ATOM 2379 N N . LEU A 1 315 ? 3.481 -16.549 -3.666 1.00 66.00 315 LEU A N 1
ATOM 2380 C CA . LEU A 1 315 ? 4.656 -17.275 -4.182 1.00 66.00 315 LEU A CA 1
ATOM 2381 C C . LEU A 1 315 ? 4.290 -18.409 -5.157 1.00 66.00 315 LEU A C 1
ATOM 2383 O O . LEU A 1 315 ? 5.073 -18.702 -6.053 1.00 66.00 315 LEU A O 1
ATOM 2387 N N . LEU A 1 316 ? 3.110 -19.031 -5.022 1.00 65.19 316 LEU A N 1
ATOM 2388 C CA . LEU A 1 316 ? 2.668 -20.099 -5.932 1.00 65.19 316 LEU A CA 1
ATOM 2389 C C . LEU A 1 316 ? 2.355 -19.584 -7.342 1.00 65.19 316 LEU A C 1
ATOM 2391 O O . LEU A 1 316 ? 2.466 -20.338 -8.304 1.00 65.19 316 LEU A O 1
ATOM 2395 N N . PHE A 1 317 ? 1.974 -18.314 -7.475 1.00 64.81 317 PHE A N 1
ATOM 2396 C CA . PHE A 1 317 ? 1.666 -17.703 -8.772 1.00 64.81 317 PHE A CA 1
ATOM 2397 C C . PHE A 1 317 ? 2.887 -17.064 -9.434 1.00 64.81 317 PHE A C 1
ATOM 2399 O O . PHE A 1 317 ? 2.822 -16.672 -10.596 1.00 64.81 317 PHE A O 1
ATOM 2406 N N . VAL A 1 318 ? 4.000 -16.978 -8.709 1.00 57.88 318 VAL A N 1
ATOM 2407 C CA . VAL A 1 318 ? 5.070 -16.041 -9.017 1.00 57.88 318 VAL A CA 1
ATOM 2408 C C . VAL A 1 318 ? 6.199 -16.588 -9.911 1.00 57.88 318 VAL A C 1
ATOM 2410 O O . VAL A 1 318 ? 6.932 -15.768 -10.420 1.00 57.88 318 VAL A O 1
ATOM 2413 N N . PRO A 1 319 ? 6.281 -17.855 -10.365 1.00 53.09 319 PRO A N 1
ATOM 2414 C CA . PRO A 1 319 ? 7.036 -18.158 -11.592 1.00 53.09 319 PRO A CA 1
ATOM 2415 C C . PRO A 1 319 ? 6.125 -18.342 -12.814 1.00 53.09 319 PRO A C 1
ATOM 2417 O O . PRO A 1 319 ? 6.501 -19.021 -13.763 1.00 53.09 319 PRO A O 1
ATOM 2420 N N . GLY A 1 320 ? 4.892 -17.816 -12.789 1.00 57.12 320 GLY A N 1
ATOM 2421 C CA . GLY A 1 320 ? 3.937 -18.077 -13.867 1.00 57.12 320 GLY A CA 1
ATOM 2422 C C . GLY A 1 320 ? 3.536 -19.554 -13.965 1.00 57.12 320 GLY A C 1
ATOM 2423 O O . GLY A 1 320 ? 3.064 -19.980 -15.012 1.00 57.12 320 GLY A O 1
ATOM 2424 N N . LEU A 1 321 ? 3.668 -20.330 -12.874 1.00 55.88 321 LEU A N 1
ATOM 2425 C CA . LEU A 1 321 ? 3.274 -21.751 -12.784 1.00 55.88 321 LEU A CA 1
ATOM 2426 C C . LEU A 1 321 ? 1.852 -22.015 -13.295 1.00 55.88 321 LEU A C 1
ATOM 2428 O O . LEU A 1 321 ? 1.558 -23.104 -13.777 1.00 55.88 321 LEU A O 1
ATOM 2432 N N . PHE A 1 322 ? 0.984 -21.009 -13.187 1.00 59.94 322 PHE A N 1
ATOM 2433 C CA . PHE A 1 322 ? -0.392 -21.063 -13.660 1.00 59.94 322 PHE A CA 1
ATOM 2434 C C . PHE A 1 322 ? -0.691 -20.140 -14.850 1.00 59.94 322 PHE A C 1
ATOM 2436 O O . PHE A 1 322 ? -1.851 -20.076 -15.216 1.00 59.94 322 PHE A O 1
ATOM 2443 N N . GLY A 1 323 ? 0.300 -19.470 -15.461 1.00 54.03 323 GLY A N 1
ATOM 2444 C CA . GLY A 1 323 ? 0.163 -18.810 -16.772 1.00 54.03 323 GLY A CA 1
ATOM 2445 C C . GLY A 1 323 ? -0.475 -17.410 -16.832 1.00 54.03 323 GLY A C 1
ATOM 2446 O O . GLY A 1 323 ? -1.123 -17.102 -17.825 1.00 54.03 323 GLY A O 1
ATOM 2447 N N . GLY A 1 324 ? -0.315 -16.548 -15.819 1.00 57.91 324 GLY A N 1
ATOM 2448 C CA . GLY A 1 324 ? -0.931 -15.206 -15.809 1.00 57.91 324 GLY A CA 1
ATOM 2449 C C . GLY A 1 324 ? -0.375 -14.217 -16.852 1.00 57.91 324 GLY A C 1
ATOM 2450 O O . GLY A 1 324 ? 0.814 -14.222 -17.156 1.00 57.91 324 GLY A O 1
ATOM 2451 N N . SER A 1 325 ? -1.238 -13.323 -17.355 1.00 56.66 325 SER A N 1
ATOM 2452 C CA . SER A 1 325 ? -0.887 -12.260 -18.325 1.00 56.66 325 SER A CA 1
ATOM 2453 C C . SER A 1 325 ? -0.259 -11.007 -17.691 1.00 56.66 325 SER A C 1
ATOM 2455 O O . SER A 1 325 ? 0.191 -10.096 -18.387 1.00 56.66 325 SER A O 1
ATOM 2457 N N . VAL A 1 326 ? -0.265 -10.941 -16.358 1.00 56.56 326 VAL A N 1
ATOM 2458 C CA . VAL A 1 326 ? 0.220 -9.807 -15.568 1.00 56.56 326 VAL A CA 1
ATOM 2459 C C . VAL A 1 326 ? 1.693 -10.028 -15.224 1.00 56.56 326 VAL A C 1
ATOM 2461 O O . VAL A 1 326 ? 2.004 -11.026 -14.571 1.00 56.56 326 VAL A O 1
ATOM 2464 N N . PRO A 1 327 ? 2.603 -9.109 -15.600 1.00 58.69 327 PRO A N 1
ATOM 2465 C CA . PRO A 1 327 ? 4.007 -9.201 -15.219 1.00 58.69 327 PRO A CA 1
ATOM 2466 C C . PRO A 1 327 ? 4.175 -9.303 -13.695 1.00 58.69 327 PRO A C 1
ATOM 2468 O O . PRO A 1 327 ? 3.528 -8.576 -12.931 1.00 58.69 327 PRO A O 1
ATOM 2471 N N . ASN A 1 328 ? 5.084 -10.177 -13.253 1.00 59.19 328 ASN A N 1
ATOM 2472 C CA . ASN A 1 328 ? 5.397 -10.418 -11.836 1.00 59.19 328 ASN A CA 1
ATOM 2473 C C . ASN A 1 328 ? 5.782 -9.152 -11.052 1.00 59.19 328 ASN A C 1
ATOM 2475 O O . ASN A 1 328 ? 5.638 -9.102 -9.832 1.00 59.19 328 ASN A O 1
ATOM 2479 N N . SER A 1 329 ? 6.266 -8.123 -11.743 1.00 55.09 329 SER A N 1
ATOM 2480 C CA . SER A 1 329 ? 7.101 -7.082 -11.160 1.00 55.09 329 SER A CA 1
ATOM 2481 C C . SER A 1 329 ? 6.392 -6.010 -10.333 1.00 55.09 329 SER A C 1
ATOM 2483 O O . SER A 1 329 ? 7.039 -5.356 -9.519 1.00 55.09 329 SER A O 1
ATOM 2485 N N . ALA A 1 330 ? 5.081 -5.827 -10.498 1.00 62.25 330 ALA A N 1
ATOM 2486 C CA . ALA A 1 330 ? 4.303 -4.867 -9.702 1.00 62.25 330 ALA A CA 1
ATOM 2487 C C . ALA A 1 330 ? 2.807 -5.202 -9.666 1.00 62.25 330 ALA A C 1
ATOM 2489 O O . ALA A 1 330 ? 2.171 -5.103 -8.616 1.00 62.25 330 ALA A O 1
ATOM 2490 N N . GLY A 1 331 ? 2.245 -5.667 -10.788 1.00 69.62 331 GLY A N 1
ATOM 2491 C CA . GLY A 1 331 ? 0.819 -5.972 -10.896 1.00 69.62 331 GLY A CA 1
ATOM 2492 C C . GLY A 1 331 ? 0.362 -7.045 -9.906 1.00 69.62 331 GLY A C 1
ATOM 2493 O O . GLY A 1 331 ? -0.583 -6.820 -9.150 1.00 69.62 331 GLY A O 1
ATOM 2494 N N . ILE A 1 332 ? 1.064 -8.183 -9.837 1.00 76.38 332 ILE A N 1
ATOM 2495 C CA . ILE A 1 332 ? 0.705 -9.276 -8.915 1.00 76.38 332 ILE A CA 1
ATOM 2496 C C . ILE A 1 332 ? 0.781 -8.822 -7.456 1.00 76.38 332 ILE A C 1
ATOM 2498 O O . ILE A 1 332 ? -0.095 -9.175 -6.664 1.00 76.38 332 ILE A O 1
ATOM 2502 N N . PHE A 1 333 ? 1.788 -8.022 -7.093 1.00 76.44 333 PHE A N 1
ATOM 2503 C CA . PHE A 1 333 ? 1.921 -7.494 -5.736 1.00 76.44 333 PHE A CA 1
ATOM 2504 C C . PHE A 1 333 ? 0.746 -6.582 -5.378 1.00 76.44 333 PHE A C 1
ATOM 2506 O O . PHE A 1 333 ? 0.090 -6.815 -4.364 1.00 76.44 333 PHE A O 1
ATOM 2513 N N . VAL A 1 334 ? 0.427 -5.605 -6.234 1.00 79.31 334 VAL A N 1
ATOM 2514 C CA . VAL A 1 334 ? -0.694 -4.673 -6.028 1.00 79.31 334 VAL A CA 1
ATOM 2515 C C . VAL A 1 334 ? -2.025 -5.419 -5.935 1.00 79.31 334 VAL A C 1
ATOM 2517 O O . VAL A 1 334 ? -2.837 -5.131 -5.052 1.00 79.31 334 VAL A O 1
ATOM 2520 N N . LEU A 1 335 ? -2.249 -6.410 -6.799 1.00 84.50 335 LEU A N 1
ATOM 2521 C CA . LEU A 1 335 ? -3.473 -7.206 -6.792 1.00 84.50 335 LEU A CA 1
ATOM 2522 C C . LEU A 1 335 ? -3.577 -8.090 -5.540 1.00 84.50 335 LEU A C 1
ATOM 2524 O O . LEU A 1 335 ? -4.621 -8.117 -4.884 1.00 84.50 335 LEU A O 1
ATOM 2528 N N . SER A 1 336 ? -2.483 -8.764 -5.169 1.00 85.69 336 SER A N 1
ATOM 2529 C CA . SER A 1 336 ? -2.403 -9.573 -3.946 1.00 85.69 336 SER A CA 1
ATOM 2530 C C . SER A 1 336 ? -2.671 -8.709 -2.718 1.00 85.69 336 SER A C 1
ATOM 2532 O O . SER A 1 336 ? -3.494 -9.056 -1.874 1.00 85.69 336 SER A O 1
ATOM 2534 N N . PHE A 1 337 ? -2.018 -7.549 -2.647 1.00 85.62 337 PHE A N 1
ATOM 2535 C CA . PHE A 1 337 ? -2.196 -6.585 -1.573 1.00 85.62 337 PHE A CA 1
ATOM 2536 C C . PHE A 1 337 ? -3.647 -6.105 -1.491 1.00 85.62 337 PHE A C 1
ATOM 2538 O O . PHE A 1 337 ? -4.230 -6.125 -0.407 1.00 85.62 337 PHE A O 1
ATOM 2545 N N . SER A 1 338 ? -4.266 -5.760 -2.623 1.00 90.38 338 SER A N 1
ATOM 2546 C CA . SER A 1 338 ? -5.662 -5.310 -2.678 1.00 90.38 338 SER A CA 1
ATOM 2547 C C . SER A 1 338 ? -6.619 -6.358 -2.112 1.00 90.38 338 SER A C 1
ATOM 2549 O O . SER A 1 338 ? -7.448 -6.053 -1.257 1.00 90.38 338 SER A O 1
ATOM 2551 N N . ILE A 1 339 ? -6.476 -7.618 -2.520 1.00 92.56 339 ILE A N 1
ATOM 2552 C CA . ILE A 1 339 ? -7.371 -8.695 -2.083 1.00 92.56 339 ILE A CA 1
ATOM 2553 C C . ILE A 1 339 ? -7.156 -9.076 -0.624 1.00 92.56 339 ILE A C 1
ATOM 2555 O O . ILE A 1 339 ? -8.132 -9.273 0.104 1.00 92.56 339 ILE A O 1
ATOM 2559 N N . VAL A 1 340 ? -5.900 -9.147 -0.177 1.00 91.75 340 VAL A N 1
ATOM 2560 C CA . VAL A 1 340 ? -5.579 -9.392 1.233 1.00 91.75 340 VAL A CA 1
ATOM 2561 C C . VAL A 1 340 ? -6.205 -8.310 2.109 1.00 91.75 340 VAL A C 1
ATOM 2563 O O . VAL A 1 340 ? -6.839 -8.641 3.112 1.00 91.75 340 VAL A O 1
ATOM 2566 N N . ASN A 1 341 ? -6.107 -7.040 1.704 1.00 93.06 341 ASN A N 1
ATOM 2567 C CA . ASN A 1 341 ? -6.735 -5.932 2.418 1.00 93.06 341 ASN A CA 1
ATOM 2568 C C . ASN A 1 341 ? -8.267 -6.015 2.391 1.00 93.06 341 ASN A C 1
ATOM 2570 O O . ASN A 1 341 ? -8.882 -5.886 3.441 1.00 93.06 341 ASN A O 1
ATOM 2574 N N . ILE A 1 342 ? -8.900 -6.285 1.242 1.00 95.75 342 ILE A N 1
ATOM 2575 C CA . ILE A 1 342 ? -10.367 -6.430 1.160 1.00 95.75 342 ILE A CA 1
ATOM 2576 C C . ILE A 1 342 ? -10.852 -7.540 2.097 1.00 95.75 342 ILE A C 1
ATOM 2578 O O . ILE A 1 342 ? -11.773 -7.333 2.889 1.00 95.75 342 ILE A O 1
ATOM 2582 N N . HIS A 1 343 ? -10.214 -8.712 2.045 1.00 95.06 343 HIS A N 1
ATOM 2583 C CA . HIS A 1 343 ? -10.538 -9.827 2.929 1.00 95.06 343 HIS A CA 1
ATOM 2584 C C . HIS A 1 343 ? -10.371 -9.437 4.404 1.00 95.06 343 HIS A C 1
ATOM 2586 O O . HIS A 1 343 ? -11.250 -9.691 5.231 1.00 95.06 343 HIS A O 1
ATOM 2592 N N . HIS A 1 344 ? -9.261 -8.778 4.726 1.00 95.19 344 HIS A N 1
ATOM 2593 C CA . HIS A 1 344 ? -8.978 -8.291 6.065 1.00 95.19 344 HIS A CA 1
ATOM 2594 C C . HIS A 1 344 ? -10.033 -7.283 6.553 1.00 95.19 344 HIS A C 1
ATOM 2596 O O . HIS A 1 344 ? -10.570 -7.470 7.642 1.00 95.19 344 HIS A O 1
ATOM 2602 N N . PHE A 1 345 ? -10.424 -6.296 5.739 1.00 95.44 345 PHE A N 1
ATOM 2603 C CA . PHE A 1 345 ? -11.453 -5.307 6.086 1.00 95.44 345 PHE A CA 1
ATOM 2604 C C . PHE A 1 345 ? -12.798 -5.965 6.402 1.00 95.44 345 PHE A C 1
ATOM 2606 O O . PHE A 1 345 ? -13.490 -5.561 7.342 1.00 95.44 345 PHE A O 1
ATOM 2613 N N . ILE A 1 346 ? -13.159 -6.995 5.633 1.00 95.12 346 ILE A N 1
ATOM 2614 C CA . ILE A 1 346 ? -14.378 -7.779 5.838 1.00 95.12 346 ILE A CA 1
ATOM 2615 C C . ILE A 1 346 ? -14.316 -8.542 7.167 1.00 95.12 346 ILE A C 1
ATOM 2617 O O . ILE A 1 346 ? -15.266 -8.468 7.955 1.00 95.12 346 ILE A O 1
ATOM 2621 N N . LEU A 1 347 ? -13.213 -9.252 7.437 1.00 93.31 347 LEU A N 1
ATOM 2622 C CA . LEU A 1 347 ? -13.039 -9.998 8.685 1.00 93.31 347 LEU A CA 1
ATOM 2623 C C . LEU A 1 347 ? -13.046 -9.076 9.903 1.00 93.31 347 LEU A C 1
ATOM 2625 O O . LEU A 1 347 ? -13.798 -9.318 10.847 1.00 93.31 347 LEU A O 1
ATOM 2629 N N . ASP A 1 348 ? -12.281 -7.990 9.868 1.00 92.44 348 ASP A N 1
ATOM 2630 C CA . ASP A 1 348 ? -12.208 -7.031 10.967 1.00 92.44 348 ASP A CA 1
ATOM 2631 C C . ASP A 1 348 ? -13.560 -6.383 11.259 1.00 92.44 348 ASP A C 1
ATOM 2633 O O . ASP A 1 348 ? -13.994 -6.303 12.415 1.00 92.44 348 ASP A O 1
ATOM 2637 N N . GLY A 1 349 ? -14.285 -6.001 10.203 1.00 90.44 349 GLY A N 1
ATOM 2638 C CA . GLY A 1 349 ? -15.647 -5.492 10.319 1.00 90.44 349 GLY A CA 1
ATOM 2639 C C . GLY A 1 349 ? -16.620 -6.505 10.933 1.00 90.44 349 GLY A C 1
ATOM 2640 O O . GLY A 1 349 ? -17.616 -6.105 11.547 1.00 90.44 349 GLY A O 1
ATOM 2641 N N . ALA A 1 350 ? -16.354 -7.808 10.803 1.00 89.50 350 ALA A N 1
ATOM 2642 C CA . ALA A 1 350 ? -17.159 -8.870 11.397 1.00 89.50 350 ALA A CA 1
ATOM 2643 C C . ALA A 1 350 ? -16.817 -9.121 12.877 1.00 89.50 350 ALA A C 1
ATOM 2645 O O . ALA A 1 350 ? -17.747 -9.242 13.682 1.00 89.50 350 ALA A O 1
ATOM 2646 N N . ILE A 1 351 ? -15.530 -9.162 13.244 1.00 87.62 351 ILE A N 1
ATOM 2647 C CA . ILE A 1 351 ? -15.078 -9.605 14.576 1.00 87.62 351 ILE A CA 1
ATOM 2648 C C . ILE A 1 351 ? -15.134 -8.517 15.664 1.00 87.62 351 ILE A C 1
ATOM 2650 O O . ILE A 1 351 ? -15.367 -8.840 16.828 1.00 87.62 351 ILE A O 1
ATOM 2654 N N . TRP A 1 352 ? -14.977 -7.231 15.326 1.00 81.75 352 TRP A N 1
ATOM 2655 C CA . TRP A 1 352 ? -14.836 -6.149 16.325 1.00 81.75 352 TRP A CA 1
ATOM 2656 C C . TRP A 1 352 ? -16.136 -5.454 16.726 1.00 81.75 352 TRP A C 1
ATOM 2658 O O . TRP A 1 352 ? -16.139 -4.370 17.320 1.00 81.75 352 TRP A O 1
ATOM 2668 N N . LYS A 1 353 ? -17.289 -6.057 16.438 1.00 78.44 353 LYS A N 1
ATOM 2669 C CA . LYS A 1 353 ? -18.566 -5.425 16.774 1.00 78.44 353 LYS A CA 1
ATOM 2670 C C . LYS A 1 353 ? -18.764 -5.430 18.293 1.00 78.44 353 LYS A C 1
ATOM 2672 O O . LYS A 1 353 ? -19.073 -6.464 18.863 1.00 78.44 353 LYS A O 1
ATOM 2677 N N . LEU A 1 354 ? -18.741 -4.257 18.937 1.00 60.78 354 LEU A N 1
ATOM 2678 C CA . LEU A 1 354 ? -19.029 -4.078 20.379 1.00 60.78 354 LEU A CA 1
ATOM 2679 C C . LEU A 1 354 ? -20.424 -4.560 20.832 1.00 60.78 354 LEU A C 1
ATOM 2681 O O . LEU A 1 354 ? -20.722 -4.546 22.023 1.00 60.78 354 LEU A O 1
ATOM 2685 N N . ARG A 1 355 ? -21.308 -4.931 19.899 1.00 62.22 355 ARG A N 1
ATOM 2686 C CA . ARG A 1 355 ? -22.567 -5.627 20.213 1.00 62.22 355 ARG A CA 1
ATOM 2687 C C . ARG A 1 355 ? -22.342 -7.088 20.613 1.00 62.22 355 ARG A C 1
ATOM 2689 O O . ARG A 1 355 ? -23.231 -7.696 21.193 1.00 62.22 355 ARG A O 1
ATOM 2696 N N . ASP A 1 356 ? -21.176 -7.641 20.293 1.00 70.44 356 ASP A N 1
ATOM 2697 C CA . ASP A 1 356 ? -20.738 -8.931 20.792 1.00 70.44 356 ASP A CA 1
ATOM 2698 C C . ASP A 1 356 ? -20.405 -8.799 22.282 1.00 70.44 356 ASP A C 1
ATOM 2700 O O . ASP A 1 356 ? -19.471 -8.094 22.680 1.00 70.44 356 ASP A O 1
ATOM 2704 N N . GLY A 1 357 ? -21.199 -9.473 23.115 1.00 70.50 357 GLY A N 1
ATOM 2705 C CA . GLY A 1 357 ? -21.055 -9.432 24.564 1.00 70.50 357 GLY A CA 1
ATOM 2706 C C . GLY A 1 357 ? -19.678 -9.892 25.048 1.00 70.50 357 GLY A C 1
ATOM 2707 O O . GLY A 1 357 ? -19.216 -9.388 26.068 1.00 70.50 357 GLY A O 1
ATOM 2708 N N . ARG A 1 358 ? -19.000 -10.792 24.323 1.00 69.88 358 ARG A N 1
ATOM 2709 C CA . ARG A 1 358 ? -17.659 -11.293 24.665 1.00 69.88 358 ARG A CA 1
ATOM 2710 C C . ARG A 1 358 ? -16.619 -10.179 24.541 1.00 69.88 358 ARG A C 1
ATOM 2712 O O . ARG A 1 358 ? -15.935 -9.843 25.507 1.00 69.88 358 ARG A O 1
ATOM 2719 N N . VAL A 1 359 ? -16.590 -9.532 23.377 1.00 73.75 359 VAL A N 1
ATOM 2720 C CA . VAL A 1 359 ? -15.698 -8.399 23.082 1.00 73.75 359 VAL A CA 1
ATOM 2721 C C . VAL A 1 359 ? -15.987 -7.227 24.021 1.00 73.75 359 VAL A C 1
ATOM 2723 O O . VAL A 1 359 ? -15.068 -6.657 24.608 1.00 73.75 359 VAL A O 1
ATOM 2726 N N . ALA A 1 360 ? -17.266 -6.900 24.227 1.00 76.69 360 ALA A N 1
ATOM 2727 C CA . ALA A 1 360 ? -17.667 -5.821 25.122 1.00 76.69 360 ALA A CA 1
ATOM 2728 C C . ALA A 1 360 ? -17.263 -6.080 26.582 1.00 76.69 360 ALA A C 1
ATOM 2730 O O . ALA A 1 360 ? -16.785 -5.163 27.246 1.00 76.69 360 ALA A O 1
ATOM 2731 N N . ARG A 1 361 ? -17.423 -7.308 27.099 1.00 75.88 361 ARG A N 1
ATOM 2732 C CA . ARG A 1 361 ? -17.018 -7.648 28.475 1.00 75.88 361 ARG A CA 1
ATOM 2733 C C . ARG A 1 361 ? -15.511 -7.521 28.668 1.00 75.88 361 ARG A C 1
ATOM 2735 O O . ARG A 1 361 ? -15.092 -6.860 29.616 1.00 75.88 361 ARG A O 1
ATOM 2742 N N . ALA A 1 362 ? -14.715 -8.064 27.752 1.00 70.50 362 ALA A N 1
ATOM 2743 C CA . ALA A 1 362 ? -13.262 -7.981 27.851 1.00 70.50 362 ALA A CA 1
ATOM 2744 C C . ALA A 1 362 ? -12.756 -6.531 27.746 1.00 70.50 362 ALA A C 1
ATOM 2746 O O . ALA A 1 362 ? -12.005 -6.067 28.602 1.00 70.50 362 ALA A O 1
ATOM 2747 N N . LEU A 1 363 ? -13.217 -5.779 26.739 1.00 77.25 363 LEU A N 1
ATOM 2748 C CA . LEU A 1 363 ? -12.709 -4.431 26.466 1.00 77.25 363 LEU A CA 1
ATOM 2749 C C . LEU A 1 363 ? -13.312 -3.334 27.345 1.00 77.25 363 LEU A C 1
ATOM 2751 O O . LEU A 1 363 ? -12.715 -2.266 27.443 1.00 77.25 363 LEU A O 1
ATOM 2755 N N . LEU A 1 364 ? -14.475 -3.537 27.969 1.00 79.12 364 LEU A N 1
ATOM 2756 C CA . LEU A 1 364 ? -15.116 -2.499 28.793 1.00 79.12 364 LEU A CA 1
ATOM 2757 C C . LEU A 1 364 ? -15.104 -2.818 30.286 1.00 79.12 364 LEU A C 1
ATOM 2759 O O . LEU A 1 364 ? -15.079 -1.891 31.088 1.00 79.12 364 LEU A O 1
ATOM 2763 N N . ARG A 1 365 ? -15.153 -4.099 30.669 1.00 69.06 365 ARG A N 1
ATOM 2764 C CA . ARG A 1 365 ? -15.273 -4.516 32.077 1.00 69.06 365 ARG A CA 1
ATOM 2765 C C . ARG A 1 365 ? -14.014 -5.191 32.623 1.00 69.06 365 ARG A C 1
ATOM 2767 O O . ARG A 1 365 ? -13.970 -5.432 33.821 1.00 69.06 365 ARG A O 1
ATOM 2774 N N . ALA A 1 366 ? -13.024 -5.485 31.769 1.00 60.22 366 ALA A N 1
ATOM 2775 C CA . ALA A 1 366 ? -11.779 -6.180 32.120 1.00 60.22 366 ALA A CA 1
ATOM 2776 C C . ALA A 1 366 ? -12.004 -7.462 32.947 1.00 60.22 366 ALA A C 1
ATOM 2778 O O . ALA A 1 366 ? -11.184 -7.818 33.788 1.00 60.22 366 ALA A O 1
ATOM 2779 N N . GLN A 1 367 ? -13.130 -8.150 32.730 1.00 56.75 367 GLN A N 1
ATOM 2780 C CA . GLN A 1 367 ? -13.379 -9.428 33.385 1.00 56.75 367 GLN A CA 1
ATOM 2781 C C . GLN A 1 367 ? -12.710 -10.530 32.561 1.00 56.75 367 GLN A C 1
ATOM 2783 O O . GLN A 1 367 ? -13.016 -10.625 31.365 1.00 56.75 367 GLN A O 1
ATOM 2788 N N . PRO A 1 368 ? -11.812 -11.339 33.157 1.00 53.19 368 PRO A N 1
ATOM 2789 C CA . PRO A 1 368 ? -11.328 -12.538 32.497 1.00 53.19 368 PRO A CA 1
ATOM 2790 C C . PRO A 1 368 ? -12.538 -13.407 32.167 1.00 53.19 368 PRO A C 1
ATOM 2792 O O . PRO A 1 368 ? -13.459 -13.548 32.976 1.00 53.19 368 PRO A O 1
ATOM 2795 N N . GLU A 1 369 ? -12.574 -13.941 30.950 1.00 54.16 369 GLU A N 1
ATOM 2796 C CA . GLU A 1 369 ? -13.568 -14.954 30.626 1.00 54.16 369 GLU A CA 1
ATOM 2797 C C . GLU A 1 369 ? -13.375 -16.106 31.606 1.00 54.16 369 GLU A C 1
ATOM 2799 O O . GLU A 1 369 ? -12.271 -16.636 31.730 1.00 54.16 369 GLU A O 1
ATOM 2804 N N . THR A 1 370 ? -14.434 -16.483 32.325 1.00 51.12 370 THR A N 1
ATOM 2805 C CA . THR A 1 370 ? -14.476 -17.805 32.943 1.00 51.12 370 THR A CA 1
ATOM 2806 C C . THR A 1 370 ? -14.262 -18.795 31.806 1.00 51.12 370 THR A C 1
ATOM 2808 O O . THR A 1 370 ? -15.090 -18.795 30.888 1.00 51.12 370 THR A O 1
ATOM 2811 N N . PRO A 1 371 ? -13.151 -19.555 31.796 1.00 50.62 371 PRO A N 1
ATOM 2812 C CA . PRO A 1 371 ? -12.901 -20.508 30.734 1.00 50.62 371 PRO A CA 1
ATOM 2813 C C . PRO A 1 371 ? -14.099 -21.446 30.695 1.00 50.62 371 PRO A C 1
ATOM 2815 O O . PRO A 1 371 ? -14.451 -22.039 31.715 1.00 50.62 371 PRO A O 1
ATOM 2818 N N . ASP A 1 372 ? -14.763 -21.499 29.544 1.00 47.41 372 ASP A N 1
ATOM 2819 C CA . ASP A 1 372 ? -15.861 -22.425 29.328 1.00 47.41 372 ASP A CA 1
ATOM 2820 C C . ASP A 1 372 ? -15.297 -23.828 29.582 1.00 47.41 372 ASP A C 1
ATOM 2822 O O . ASP A 1 372 ? -14.382 -24.272 28.886 1.00 47.41 372 ASP A O 1
ATOM 2826 N N . THR A 1 373 ? -15.760 -24.491 30.642 1.00 44.12 373 THR A N 1
ATOM 2827 C CA . THR A 1 373 ? -15.262 -25.803 31.093 1.00 44.12 373 THR A CA 1
ATOM 2828 C C . THR A 1 373 ? -15.720 -26.940 30.181 1.00 44.12 373 THR A C 1
ATOM 2830 O O . THR A 1 373 ? -15.579 -28.116 30.521 1.00 44.12 373 THR A O 1
ATOM 2833 N N . GLY A 1 374 ? -16.249 -26.600 29.002 1.00 50.59 374 GLY A N 1
ATOM 2834 C CA . GLY A 1 374 ? -16.481 -27.540 27.925 1.00 50.59 374 GLY A CA 1
A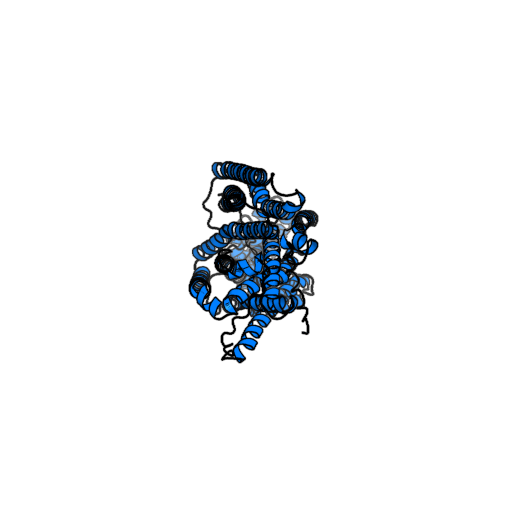TOM 2835 C C . GLY A 1 374 ? -15.217 -28.361 27.641 1.00 50.59 374 GLY A C 1
ATOM 2836 O O . GLY A 1 374 ? -14.097 -27.855 27.759 1.00 50.59 374 GLY A O 1
ATOM 2837 N N . PRO A 1 375 ? -15.365 -29.648 27.287 1.00 43.84 375 PRO A N 1
ATOM 2838 C CA . PRO A 1 375 ? -14.230 -30.533 27.084 1.00 43.84 375 PRO A CA 1
ATOM 2839 C C . PRO A 1 375 ? -13.286 -29.929 26.042 1.00 43.84 375 PRO A C 1
ATOM 2841 O O . PRO A 1 375 ? -13.664 -29.730 24.884 1.00 43.84 375 PRO A O 1
ATOM 2844 N N . VAL A 1 376 ? -12.046 -29.650 26.456 1.00 52.16 376 VAL A N 1
ATOM 2845 C CA . VAL A 1 376 ? -10.960 -29.272 25.550 1.00 52.16 376 VAL A CA 1
ATOM 2846 C C . VAL A 1 376 ? -10.729 -30.469 24.640 1.00 52.16 376 VAL A C 1
ATOM 2848 O O . VAL A 1 376 ? -10.051 -31.429 24.995 1.00 52.16 376 VAL A O 1
ATOM 2851 N N . LEU A 1 377 ? -11.364 -30.448 23.470 1.00 54.31 377 LEU A N 1
ATOM 2852 C CA . LEU A 1 377 ? -11.143 -31.459 22.453 1.00 54.31 377 LEU A CA 1
ATOM 2853 C C . LEU A 1 377 ? -9.684 -31.340 22.014 1.00 54.31 377 LEU A C 1
ATOM 2855 O O . LEU A 1 377 ? -9.321 -30.408 21.293 1.00 54.31 377 LEU A O 1
ATOM 2859 N N . GLU A 1 378 ? -8.862 -32.286 22.469 1.00 54.38 378 GLU A N 1
ATOM 2860 C CA . GLU A 1 378 ? -7.484 -32.464 22.023 1.00 54.38 378 GLU A CA 1
ATOM 2861 C C . GLU A 1 378 ? -7.428 -32.331 20.491 1.00 54.38 378 GLU A C 1
ATOM 2863 O O . GLU A 1 378 ? -8.206 -32.986 19.779 1.00 54.38 378 GLU A O 1
ATOM 2868 N N . PRO A 1 379 ? -6.552 -31.470 19.942 1.00 58.50 379 PRO A N 1
ATOM 2869 C CA . PRO A 1 379 ? -6.455 -31.297 18.505 1.00 58.50 379 PRO A CA 1
ATOM 2870 C C . PRO A 1 379 ? -6.082 -32.634 17.863 1.00 58.50 379 PRO A C 1
ATOM 2872 O O . PRO A 1 379 ? -4.946 -33.097 17.946 1.00 58.50 379 PRO A O 1
ATOM 2875 N N . ARG A 1 380 ? -7.055 -33.230 17.162 1.00 62.34 380 ARG A N 1
ATOM 2876 C CA . ARG A 1 380 ? -6.992 -34.556 16.516 1.00 62.34 380 ARG A CA 1
ATOM 2877 C C . ARG A 1 380 ? -5.823 -34.743 15.533 1.00 62.34 380 ARG A C 1
ATOM 2879 O O . ARG A 1 380 ? -5.619 -35.843 15.037 1.00 62.34 380 ARG A O 1
ATOM 2886 N N . ARG A 1 381 ? -5.085 -33.678 15.198 1.00 76.06 381 ARG A N 1
ATOM 2887 C CA . ARG A 1 381 ? -3.977 -33.665 14.232 1.00 76.06 381 ARG A CA 1
ATOM 2888 C C . ARG A 1 381 ? -2.827 -32.791 14.736 1.00 76.06 381 ARG A C 1
ATOM 2890 O O . ARG A 1 381 ? -2.643 -31.663 14.283 1.00 76.06 381 ARG A O 1
ATOM 2897 N N . ARG A 1 382 ? -2.037 -33.325 15.673 1.00 78.12 382 ARG A N 1
ATOM 2898 C CA . ARG A 1 382 ? -0.870 -32.643 16.272 1.00 78.12 382 ARG A CA 1
ATOM 2899 C C . ARG A 1 382 ? 0.182 -32.194 15.239 1.00 78.12 382 ARG A C 1
ATOM 2901 O O . ARG A 1 382 ? 0.871 -31.209 15.480 1.00 78.12 382 ARG A O 1
ATOM 2908 N N . TRP A 1 383 ? 0.244 -32.839 14.070 1.00 81.25 383 TRP A N 1
ATOM 2909 C CA . TRP A 1 383 ? 1.174 -32.512 12.979 1.00 81.25 383 TRP A CA 1
ATOM 2910 C C . TRP A 1 383 ? 0.819 -31.239 12.189 1.00 81.25 383 TRP A C 1
ATOM 2912 O O . TRP A 1 383 ? 1.696 -30.644 11.572 1.00 81.25 383 TRP A O 1
ATOM 2922 N N . LEU A 1 384 ? -0.435 -30.768 12.220 1.00 82.31 384 LEU A N 1
ATOM 2923 C CA . LEU A 1 384 ? -0.828 -29.572 11.456 1.00 82.31 384 LEU A CA 1
ATOM 2924 C C . LEU A 1 384 ? -0.185 -28.296 12.003 1.00 82.31 384 LEU A C 1
ATOM 2926 O O . LEU A 1 384 ? 0.131 -27.380 11.250 1.00 82.31 384 LEU A O 1
ATOM 2930 N N . ARG A 1 385 ? 0.024 -28.228 13.320 1.00 83.25 385 ARG A N 1
ATOM 2931 C CA . ARG A 1 385 ? 0.619 -27.059 13.971 1.00 83.25 385 ARG A CA 1
ATOM 2932 C C . ARG A 1 385 ? 2.050 -26.773 13.487 1.00 83.25 385 ARG A C 1
ATOM 2934 O O . ARG A 1 385 ? 2.275 -25.635 13.079 1.00 83.25 385 ARG A O 1
ATOM 2941 N N . PRO A 1 386 ? 3.003 -27.728 13.502 1.00 86.12 386 PRO A N 1
ATOM 2942 C CA . PRO A 1 386 ? 4.343 -27.473 12.977 1.00 86.12 386 PRO A CA 1
ATOM 2943 C C . PRO A 1 386 ? 4.338 -27.161 11.475 1.00 86.12 386 PRO A C 1
ATOM 2945 O O . PRO A 1 386 ? 5.101 -26.299 11.058 1.00 86.12 386 PRO A O 1
ATOM 2948 N N . VAL A 1 387 ? 3.439 -27.756 10.680 1.00 87.12 387 VAL A N 1
ATOM 2949 C CA . VAL A 1 387 ? 3.308 -27.422 9.247 1.00 87.12 387 VAL A CA 1
ATOM 2950 C C . VAL A 1 387 ? 2.887 -25.966 9.043 1.00 87.12 387 VAL A C 1
ATOM 2952 O O . VAL A 1 387 ? 3.532 -25.244 8.291 1.00 87.12 387 VAL A O 1
ATOM 2955 N N . LEU A 1 388 ? 1.853 -25.497 9.748 1.00 86.12 388 LEU A N 1
ATOM 2956 C CA . LEU A 1 388 ? 1.392 -24.107 9.643 1.00 86.12 388 LEU A CA 1
ATOM 2957 C C . LEU A 1 388 ? 2.453 -23.101 10.114 1.00 86.12 388 LEU A C 1
ATOM 2959 O O . LEU A 1 388 ? 2.615 -22.046 9.506 1.00 86.12 388 LEU A O 1
ATOM 2963 N N . LEU A 1 389 ? 3.200 -23.433 11.172 1.00 87.38 389 LEU A N 1
ATOM 2964 C CA . LEU A 1 389 ? 4.334 -22.618 11.617 1.00 87.38 389 LEU A CA 1
ATOM 2965 C C . LEU A 1 389 ? 5.466 -22.612 10.581 1.00 87.38 389 LEU A C 1
ATOM 2967 O O . LEU A 1 389 ? 6.051 -21.559 10.348 1.00 87.38 389 LEU A O 1
ATOM 2971 N N . GLY A 1 390 ? 5.730 -23.748 9.931 1.00 89.62 390 GLY A N 1
ATOM 2972 C CA . GLY A 1 390 ? 6.689 -23.859 8.833 1.00 89.62 390 GLY A CA 1
ATOM 2973 C C . GLY A 1 390 ? 6.318 -22.974 7.643 1.00 89.62 390 GLY A C 1
ATOM 2974 O O . GLY A 1 390 ? 7.164 -22.231 7.159 1.00 89.62 390 GLY A O 1
ATOM 2975 N N . ILE A 1 391 ? 5.045 -22.963 7.232 1.00 88.94 391 ILE A N 1
ATOM 2976 C CA . ILE A 1 391 ? 4.540 -22.063 6.176 1.00 88.94 391 ILE A CA 1
ATOM 2977 C C . ILE A 1 391 ? 4.759 -20.595 6.568 1.00 88.94 391 ILE A C 1
ATOM 2979 O O . ILE A 1 391 ? 5.254 -19.804 5.765 1.00 88.94 391 ILE A O 1
ATOM 2983 N N . GLY A 1 392 ? 4.440 -20.232 7.815 1.00 90.06 392 GLY A N 1
ATOM 2984 C CA . GLY A 1 392 ? 4.695 -18.888 8.337 1.00 90.06 392 GLY A CA 1
ATOM 2985 C C . GLY A 1 392 ? 6.179 -18.513 8.326 1.00 90.06 392 GLY A C 1
ATOM 2986 O O . GLY A 1 392 ? 6.521 -17.399 7.936 1.00 90.06 392 GLY A O 1
ATOM 2987 N N . ALA A 1 393 ? 7.063 -19.446 8.691 1.00 91.50 393 ALA A N 1
ATOM 2988 C CA . ALA A 1 393 ? 8.510 -19.245 8.670 1.00 91.50 393 ALA A CA 1
ATOM 2989 C C . ALA A 1 393 ? 9.046 -19.060 7.242 1.00 91.50 393 ALA A C 1
ATOM 2991 O O . ALA A 1 393 ? 9.823 -18.141 7.010 1.00 91.50 393 ALA A O 1
ATOM 2992 N N . VAL A 1 394 ? 8.577 -19.856 6.273 1.00 88.25 394 VAL A N 1
ATOM 2993 C CA . VAL A 1 394 ? 8.931 -19.694 4.850 1.00 88.25 394 VAL A CA 1
ATOM 2994 C C . VAL A 1 394 ? 8.512 -18.316 4.341 1.00 88.25 394 VAL A C 1
ATOM 2996 O O . VAL A 1 394 ? 9.326 -17.608 3.750 1.00 88.25 394 VAL A O 1
ATOM 2999 N N . GLY A 1 395 ? 7.271 -17.898 4.618 1.00 87.00 395 GLY A N 1
ATOM 3000 C CA . GLY A 1 395 ? 6.799 -16.559 4.263 1.00 87.00 395 GLY A CA 1
ATOM 3001 C C . GLY A 1 395 ? 7.638 -15.456 4.914 1.00 87.00 395 GLY A C 1
ATOM 3002 O O . GLY A 1 395 ? 8.003 -14.480 4.262 1.00 87.00 395 GLY A O 1
ATOM 3003 N N . PHE A 1 396 ? 8.008 -15.618 6.185 1.00 89.81 396 PHE A N 1
ATOM 3004 C CA . PHE A 1 396 ? 8.840 -14.655 6.906 1.00 89.81 396 PHE A CA 1
ATOM 3005 C C . PHE A 1 396 ? 10.242 -14.541 6.290 1.00 89.81 396 PHE A C 1
ATOM 3007 O O . PHE A 1 396 ? 10.690 -13.438 5.977 1.00 89.81 396 PHE A O 1
ATOM 3014 N N . THR A 1 397 ? 10.904 -15.671 6.027 1.00 87.94 397 THR A N 1
ATOM 3015 C CA . THR A 1 397 ? 12.216 -15.715 5.368 1.00 87.94 397 THR A CA 1
ATOM 3016 C C . THR A 1 397 ? 12.172 -15.108 3.967 1.00 87.94 397 THR A C 1
ATOM 3018 O O . THR A 1 397 ? 13.078 -14.360 3.609 1.00 87.94 397 THR A O 1
ATOM 3021 N N . ALA A 1 398 ? 11.110 -15.353 3.192 1.00 81.69 398 ALA A N 1
ATOM 3022 C CA . ALA A 1 398 ? 10.939 -14.739 1.876 1.00 81.69 398 ALA A CA 1
ATOM 3023 C C . ALA A 1 398 ? 10.849 -13.203 1.958 1.00 81.69 398 ALA A C 1
ATOM 3025 O O . ALA A 1 398 ? 11.442 -12.506 1.137 1.00 81.69 398 ALA A O 1
ATOM 3026 N N . ASN A 1 399 ? 10.159 -12.657 2.966 1.00 82.75 399 ASN A N 1
ATOM 3027 C CA . ASN A 1 399 ? 10.105 -11.207 3.184 1.00 82.75 399 ASN A CA 1
ATOM 3028 C C . ASN A 1 399 ? 11.463 -10.632 3.624 1.00 82.75 399 ASN A C 1
ATOM 3030 O O . ASN A 1 399 ? 11.870 -9.585 3.118 1.00 82.75 399 ASN A O 1
ATOM 3034 N N . LEU A 1 400 ? 12.204 -11.336 4.488 1.00 86.38 400 LEU A N 1
ATOM 3035 C CA . LEU A 1 400 ? 13.568 -10.942 4.858 1.00 86.38 400 LEU A CA 1
ATOM 3036 C C . LEU A 1 400 ? 14.533 -10.968 3.667 1.00 86.38 400 LEU A C 1
ATOM 3038 O O . LEU A 1 400 ? 15.383 -10.090 3.566 1.00 86.38 400 LEU A O 1
ATOM 3042 N N . ALA A 1 401 ? 14.395 -11.929 2.751 1.00 79.75 401 ALA A N 1
ATOM 3043 C CA . ALA A 1 401 ? 15.219 -11.999 1.547 1.00 79.75 401 ALA A CA 1
ATOM 3044 C C . ALA A 1 401 ? 15.006 -10.779 0.632 1.00 79.75 401 ALA A C 1
ATOM 3046 O O . ALA A 1 401 ? 15.979 -10.208 0.142 1.00 79.75 401 ALA A O 1
ATOM 3047 N N . VAL A 1 402 ? 13.755 -10.330 0.463 1.00 75.56 402 VAL A N 1
ATOM 3048 C CA . VAL A 1 402 ? 13.437 -9.104 -0.294 1.00 75.56 402 VAL A CA 1
ATOM 3049 C C . VAL A 1 402 ? 14.027 -7.864 0.382 1.00 75.56 402 VAL A C 1
ATOM 3051 O O . VAL A 1 402 ? 14.635 -7.034 -0.288 1.00 75.56 402 VAL A O 1
ATOM 3054 N N . MET A 1 403 ? 13.904 -7.744 1.708 1.00 78.56 403 MET A N 1
ATOM 3055 C CA . MET A 1 403 ? 14.553 -6.656 2.452 1.00 78.56 403 MET A CA 1
ATOM 3056 C C . MET A 1 403 ? 16.078 -6.686 2.310 1.00 78.56 403 MET A C 1
ATOM 3058 O O . MET A 1 403 ? 16.693 -5.641 2.112 1.00 78.56 403 MET A O 1
ATOM 3062 N N . GLY A 1 404 ? 16.676 -7.879 2.384 1.00 77.81 404 GLY A N 1
ATOM 3063 C CA . GLY A 1 404 ? 18.102 -8.096 2.176 1.00 77.81 404 GLY A CA 1
ATOM 3064 C C . GLY A 1 404 ? 18.547 -7.559 0.823 1.00 77.81 404 GLY A C 1
ATOM 3065 O O . GLY A 1 404 ? 19.446 -6.730 0.779 1.00 77.81 404 GLY A O 1
ATOM 3066 N N . PHE A 1 405 ? 17.860 -7.923 -0.260 1.00 69.94 405 PHE A N 1
ATOM 3067 C CA . PHE A 1 405 ? 18.143 -7.389 -1.593 1.00 69.94 405 PHE A CA 1
ATOM 3068 C C . PHE A 1 405 ? 18.079 -5.855 -1.651 1.00 69.94 405 PHE A C 1
ATOM 3070 O O . PHE A 1 405 ? 19.007 -5.220 -2.143 1.00 69.94 405 PHE A O 1
ATOM 3077 N N . MET A 1 406 ? 17.029 -5.247 -1.088 1.00 68.06 406 MET A N 1
ATOM 3078 C CA . MET A 1 406 ? 16.875 -3.784 -1.087 1.00 68.06 406 MET A CA 1
ATOM 3079 C C . MET A 1 406 ? 17.980 -3.073 -0.297 1.00 68.06 406 MET A C 1
ATOM 3081 O O . MET A 1 406 ? 18.388 -1.978 -0.662 1.00 68.06 406 MET A O 1
ATOM 3085 N N . SER A 1 407 ? 18.494 -3.698 0.767 1.00 70.12 407 SER A N 1
ATOM 3086 C CA . SER A 1 407 ? 19.638 -3.172 1.527 1.00 70.12 407 SER A CA 1
ATOM 3087 C C . SER A 1 407 ? 20.983 -3.334 0.807 1.00 70.12 407 SER A C 1
ATOM 3089 O O . SER A 1 407 ? 21.973 -2.730 1.211 1.00 70.12 407 SER A O 1
ATOM 3091 N N . GLN A 1 408 ? 21.025 -4.148 -0.251 1.00 67.44 408 GLN A N 1
ATOM 3092 C CA . GLN A 1 408 ? 22.230 -4.502 -0.999 1.00 67.44 408 GLN A CA 1
ATOM 3093 C C . GLN A 1 408 ? 22.401 -3.703 -2.297 1.00 67.44 408 GLN A C 1
ATOM 3095 O O . GLN A 1 408 ? 23.329 -3.979 -3.051 1.00 67.44 408 GLN A O 1
ATOM 3100 N N . SER A 1 409 ? 21.571 -2.687 -2.560 1.00 56.94 409 SER A N 1
ATOM 3101 C CA . SER A 1 409 ? 21.670 -1.845 -3.765 1.00 56.94 409 SER A CA 1
ATOM 3102 C C . SER A 1 409 ? 22.978 -1.039 -3.882 1.00 56.94 409 SER A C 1
ATOM 3104 O O . SER A 1 409 ? 23.195 -0.394 -4.904 1.00 56.94 409 SER A O 1
ATOM 3106 N N . GLY A 1 410 ? 23.854 -1.095 -2.869 1.00 58.69 410 GLY A N 1
ATOM 3107 C CA . GLY A 1 410 ? 25.226 -0.570 -2.889 1.00 58.69 410 GLY A CA 1
ATOM 3108 C C . GLY A 1 410 ? 26.334 -1.632 -2.784 1.00 58.69 410 GLY A C 1
ATOM 3109 O O . GLY A 1 410 ? 27.470 -1.275 -2.486 1.00 58.69 410 GLY A O 1
ATOM 3110 N N . LEU A 1 411 ? 26.024 -2.925 -2.950 1.00 62.47 411 LEU A N 1
ATOM 3111 C CA . LEU A 1 411 ? 27.024 -4.002 -2.959 1.00 62.47 411 LEU A CA 1
ATOM 3112 C C . LEU A 1 411 ? 27.730 -4.151 -4.315 1.00 62.47 411 LEU A C 1
ATOM 3114 O O . LEU A 1 411 ? 27.273 -3.661 -5.343 1.00 62.47 411 LEU A O 1
ATOM 3118 N N . GLU A 1 412 ? 28.827 -4.913 -4.294 1.00 80.56 412 GLU A N 1
ATOM 3119 C CA . GLU A 1 412 ? 29.538 -5.426 -5.466 1.00 80.56 412 GLU A CA 1
ATOM 3120 C C . GLU A 1 412 ? 28.571 -6.046 -6.498 1.00 80.56 412 GLU A C 1
ATOM 3122 O O . GLU A 1 412 ? 27.673 -6.823 -6.152 1.00 80.56 412 GLU A O 1
ATOM 3127 N N . ALA A 1 413 ? 28.762 -5.716 -7.778 1.00 84.62 413 ALA A N 1
ATOM 3128 C CA . ALA A 1 413 ? 27.831 -6.042 -8.861 1.00 84.62 413 ALA A CA 1
ATOM 3129 C C . ALA A 1 413 ? 27.505 -7.547 -8.983 1.00 84.62 413 ALA A C 1
ATOM 3131 O O . ALA A 1 413 ? 26.384 -7.929 -9.324 1.00 84.62 413 ALA A O 1
ATOM 3132 N N . THR A 1 414 ? 28.461 -8.418 -8.653 1.00 85.00 414 THR A N 1
ATOM 3133 C CA . THR A 1 414 ? 28.316 -9.885 -8.666 1.00 85.00 414 THR A CA 1
ATOM 3134 C C . THR A 1 414 ? 27.369 -10.399 -7.575 1.00 85.00 414 THR A C 1
ATOM 3136 O O . THR A 1 414 ? 26.561 -11.306 -7.818 1.00 85.00 414 THR A O 1
ATOM 3139 N N . ALA A 1 415 ? 27.420 -9.801 -6.382 1.00 82.50 415 ALA A N 1
ATOM 3140 C CA . ALA A 1 415 ? 26.519 -10.113 -5.279 1.00 82.50 415 ALA A CA 1
ATOM 3141 C C . ALA A 1 415 ? 25.090 -9.675 -5.616 1.00 82.50 415 ALA A C 1
ATOM 3143 O O . ALA A 1 415 ? 24.157 -10.463 -5.445 1.00 82.50 415 ALA A O 1
ATOM 3144 N N . LEU A 1 416 ? 24.934 -8.470 -6.179 1.00 83.94 416 LEU A N 1
ATOM 3145 C CA . LEU A 1 416 ? 23.643 -7.970 -6.647 1.00 83.94 416 LEU A CA 1
ATOM 3146 C C . LEU A 1 416 ? 23.036 -8.915 -7.696 1.00 83.94 416 LEU A C 1
ATOM 3148 O O . LEU A 1 416 ? 21.907 -9.363 -7.518 1.00 83.94 416 LEU A O 1
ATOM 3152 N N . HIS A 1 417 ? 23.811 -9.326 -8.708 1.00 88.62 417 HIS A N 1
ATOM 3153 C CA . HIS A 1 417 ? 23.372 -10.287 -9.734 1.00 88.62 417 HIS A CA 1
ATOM 3154 C C . HIS A 1 417 ? 22.932 -11.631 -9.159 1.00 88.62 417 HIS A C 1
ATOM 3156 O O . HIS A 1 417 ? 21.893 -12.175 -9.537 1.00 88.62 417 HIS A O 1
ATOM 3162 N N . THR A 1 418 ? 23.701 -12.168 -8.209 1.00 86.88 418 THR A N 1
ATOM 3163 C CA . THR A 1 418 ? 23.371 -13.434 -7.544 1.00 86.88 418 THR A CA 1
ATOM 3164 C C . THR A 1 418 ? 22.056 -13.324 -6.776 1.00 86.88 418 THR A C 1
ATOM 3166 O O . THR A 1 418 ? 21.222 -14.231 -6.840 1.00 86.88 418 THR A O 1
ATOM 3169 N N . THR A 1 419 ? 21.841 -12.215 -6.068 1.00 82.00 419 THR A N 1
ATOM 3170 C CA . THR A 1 419 ? 20.596 -11.988 -5.334 1.00 82.00 419 THR A CA 1
ATOM 3171 C C . THR A 1 419 ? 19.418 -11.769 -6.287 1.00 82.00 419 THR A C 1
ATOM 3173 O O . THR A 1 419 ? 18.376 -12.388 -6.074 1.00 82.00 419 THR A O 1
ATOM 3176 N N . THR A 1 420 ? 19.578 -11.011 -7.379 1.00 84.19 420 THR A N 1
ATOM 3177 C CA . THR A 1 420 ? 18.535 -10.845 -8.410 1.00 84.19 420 THR A CA 1
ATOM 3178 C C . THR A 1 420 ? 18.153 -12.188 -9.031 1.00 84.19 420 THR A C 1
ATOM 3180 O O . THR A 1 420 ? 16.970 -12.502 -9.110 1.00 84.19 420 THR A O 1
ATOM 3183 N N . LYS A 1 421 ? 19.124 -13.056 -9.357 1.00 85.62 421 LYS A N 1
ATOM 3184 C CA . LYS A 1 421 ? 18.854 -14.426 -9.837 1.00 85.62 421 LYS A CA 1
ATOM 3185 C C . LYS A 1 421 ? 18.082 -15.275 -8.822 1.00 85.62 421 LYS A C 1
ATOM 3187 O O . LYS A 1 421 ? 17.171 -16.006 -9.201 1.00 85.62 421 LYS A O 1
ATOM 3192 N N . ARG A 1 422 ? 18.415 -15.186 -7.529 1.00 80.75 422 ARG A N 1
ATOM 3193 C CA . ARG A 1 422 ? 17.671 -15.889 -6.463 1.00 80.75 422 ARG A CA 1
ATOM 3194 C C . ARG A 1 422 ? 16.241 -15.372 -6.339 1.00 80.75 422 ARG A C 1
ATOM 3196 O O . ARG A 1 422 ? 15.327 -16.170 -6.154 1.00 80.75 422 ARG A O 1
ATOM 3203 N N . LEU A 1 423 ? 16.047 -14.059 -6.451 1.00 76.62 423 LEU A N 1
ATOM 3204 C CA . LEU A 1 423 ? 14.715 -13.465 -6.475 1.00 76.62 423 LEU A CA 1
ATOM 3205 C C . LEU A 1 423 ? 13.940 -13.890 -7.718 1.00 76.62 423 LEU A C 1
ATOM 3207 O O . LEU A 1 423 ? 12.780 -14.241 -7.568 1.00 76.62 423 LEU A O 1
ATOM 3211 N N . ALA A 1 424 ? 14.577 -13.961 -8.887 1.00 78.62 424 ALA A N 1
ATOM 3212 C CA . ALA A 1 424 ? 13.957 -14.445 -10.117 1.00 78.62 424 ALA A CA 1
ATOM 3213 C C . ALA A 1 424 ? 13.543 -15.918 -10.030 1.00 78.62 424 ALA A C 1
ATOM 3215 O O . ALA A 1 424 ? 12.473 -16.293 -10.495 1.00 78.62 424 ALA A O 1
ATOM 3216 N N . TRP A 1 425 ? 14.322 -16.756 -9.341 1.00 73.25 425 TRP A N 1
ATOM 3217 C CA 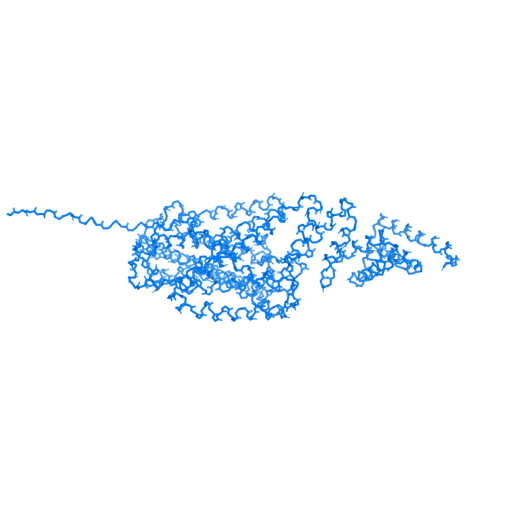. TRP A 1 425 ? 13.909 -18.131 -9.040 1.00 73.25 425 TRP A CA 1
ATOM 3218 C C . TRP A 1 425 ? 12.666 -18.189 -8.135 1.00 73.25 425 TRP A C 1
ATOM 3220 O O . TRP A 1 425 ? 11.801 -19.045 -8.306 1.00 73.25 425 TRP A O 1
ATOM 3230 N N . LEU A 1 426 ? 12.549 -17.244 -7.198 1.00 65.19 426 LEU A N 1
ATOM 3231 C CA . LEU A 1 426 ? 11.340 -17.024 -6.397 1.00 65.19 426 LEU A CA 1
ATOM 3232 C C . LEU A 1 426 ? 10.265 -16.217 -7.144 1.00 65.19 426 LEU A C 1
ATOM 3234 O O . LEU A 1 426 ? 9.237 -15.922 -6.535 1.00 65.19 426 LEU A O 1
ATOM 3238 N N . GLY A 1 427 ? 10.550 -15.811 -8.389 1.00 66.44 427 GLY A N 1
ATOM 3239 C CA . GLY A 1 427 ? 9.819 -14.889 -9.262 1.00 66.44 427 GLY A CA 1
ATOM 3240 C C . GLY A 1 427 ? 9.536 -13.489 -8.709 1.00 66.44 427 GLY A C 1
ATOM 3241 O O . GLY A 1 427 ? 8.671 -12.770 -9.198 1.00 66.44 427 GLY A O 1
ATOM 3242 N N . ARG A 1 428 ? 10.247 -13.089 -7.655 1.00 67.81 428 ARG A N 1
ATOM 3243 C CA . ARG A 1 428 ? 10.160 -11.757 -7.044 1.00 67.81 428 ARG A CA 1
ATOM 3244 C C . ARG A 1 428 ? 11.100 -10.734 -7.692 1.00 67.81 428 ARG A C 1
ATOM 3246 O O . ARG A 1 428 ? 11.407 -9.721 -7.067 1.00 67.81 428 ARG A O 1
ATOM 3253 N N . ASP A 1 429 ? 11.597 -11.008 -8.889 1.00 73.69 429 ASP A N 1
ATOM 3254 C CA . ASP A 1 429 ? 12.388 -10.069 -9.672 1.00 73.69 429 ASP A CA 1
ATOM 3255 C C . ASP A 1 429 ? 11.504 -9.052 -10.404 1.00 73.69 429 ASP A C 1
ATOM 3257 O O . ASP A 1 429 ? 10.304 -9.243 -10.613 1.00 73.69 429 ASP A O 1
ATOM 3261 N N . THR A 1 430 ? 12.108 -7.930 -10.792 1.00 73.19 430 THR A N 1
ATOM 3262 C CA . THR A 1 430 ? 11.444 -6.909 -11.602 1.00 73.19 430 THR A CA 1
ATOM 3263 C C . THR A 1 430 ? 12.358 -6.429 -12.728 1.00 73.19 430 THR A C 1
ATOM 3265 O O . THR A 1 430 ? 13.580 -6.439 -12.554 1.00 73.19 430 THR A O 1
ATOM 3268 N N . PRO A 1 431 ? 11.810 -5.949 -13.863 1.00 80.12 431 PRO A N 1
ATOM 3269 C CA . PRO A 1 431 ? 12.589 -5.260 -14.889 1.00 80.12 431 PRO A CA 1
ATOM 3270 C C . PRO A 1 431 ? 13.490 -4.156 -14.320 1.00 80.12 431 PRO A C 1
ATOM 3272 O O . PRO A 1 431 ? 14.654 -4.057 -14.700 1.00 80.12 431 PRO A O 1
ATOM 3275 N N . GLN A 1 432 ? 13.004 -3.380 -13.344 1.00 79.06 432 GLN A N 1
ATOM 3276 C CA . GLN A 1 432 ? 13.800 -2.371 -12.637 1.00 79.06 432 GLN A CA 1
ATOM 3277 C C . GLN A 1 432 ? 14.950 -2.981 -11.822 1.00 79.06 432 GLN A C 1
ATOM 3279 O O . GLN A 1 432 ? 16.065 -2.469 -11.888 1.00 79.06 432 GLN A O 1
ATOM 3284 N N . MET A 1 433 ? 14.737 -4.088 -11.099 1.00 81.62 433 MET A N 1
ATOM 3285 C CA . MET A 1 433 ? 15.826 -4.787 -10.396 1.00 81.62 433 MET A CA 1
ATOM 3286 C C . MET A 1 433 ? 16.904 -5.255 -11.375 1.00 81.62 433 MET A C 1
ATOM 3288 O O . MET A 1 433 ? 18.096 -5.081 -11.113 1.00 81.62 433 MET A O 1
ATOM 3292 N N . TRP A 1 434 ? 16.495 -5.800 -12.521 1.00 89.50 434 TRP A N 1
ATOM 3293 C CA . TRP A 1 434 ? 17.409 -6.199 -13.587 1.00 89.50 434 TRP A CA 1
ATOM 3294 C C . TRP A 1 434 ? 18.111 -5.011 -14.238 1.00 89.50 434 TRP A C 1
ATOM 3296 O O . TRP A 1 434 ? 19.298 -5.110 -14.510 1.00 89.50 434 TRP A O 1
ATOM 3306 N N . THR A 1 435 ? 17.434 -3.873 -14.398 1.00 89.00 435 THR A N 1
ATOM 3307 C CA . THR A 1 435 ? 18.016 -2.615 -14.901 1.00 89.00 435 THR A CA 1
ATOM 3308 C C . THR A 1 435 ? 19.125 -2.126 -13.972 1.00 89.00 435 THR A C 1
ATOM 3310 O O . THR A 1 435 ? 20.238 -1.848 -14.415 1.00 89.00 435 THR A O 1
ATOM 3313 N N . MET A 1 436 ? 18.853 -2.080 -12.662 1.00 85.88 436 MET A N 1
ATOM 3314 C CA . MET A 1 436 ? 19.845 -1.705 -11.651 1.00 85.88 436 MET A CA 1
ATOM 3315 C C . MET A 1 436 ? 21.024 -2.684 -11.636 1.00 85.88 436 MET A C 1
ATOM 3317 O O . MET A 1 436 ? 22.178 -2.265 -11.612 1.00 85.88 436 MET A O 1
ATOM 3321 N N . THR A 1 437 ? 20.732 -3.986 -11.697 1.00 90.31 437 THR A N 1
ATOM 3322 C CA . THR A 1 437 ? 21.745 -5.050 -11.742 1.00 90.31 437 THR A CA 1
ATOM 3323 C C . THR A 1 437 ? 22.628 -4.922 -12.983 1.00 90.31 437 THR A C 1
ATOM 3325 O O . THR A 1 437 ? 23.850 -4.958 -12.874 1.00 90.31 437 THR A O 1
ATOM 3328 N N . ALA A 1 438 ? 22.023 -4.723 -14.154 1.00 94.06 438 ALA A N 1
ATOM 3329 C CA . ALA A 1 438 ? 22.717 -4.610 -15.428 1.00 94.06 438 ALA A CA 1
ATOM 3330 C C . ALA A 1 438 ? 23.627 -3.380 -15.472 1.00 94.06 438 ALA A C 1
ATOM 3332 O O . ALA A 1 438 ? 24.789 -3.498 -15.847 1.00 94.06 438 ALA A O 1
ATOM 3333 N N . ALA A 1 439 ? 23.138 -2.229 -15.000 1.00 91.81 439 ALA A N 1
ATOM 3334 C CA . ALA A 1 439 ? 23.932 -1.008 -14.915 1.00 91.81 439 ALA A CA 1
ATOM 3335 C C . ALA A 1 439 ? 25.156 -1.169 -13.994 1.00 91.81 439 ALA A C 1
ATOM 3337 O O . ALA A 1 439 ? 26.245 -0.715 -14.342 1.00 91.81 439 ALA A O 1
ATOM 3338 N N . GLN A 1 440 ? 25.005 -1.840 -12.847 1.00 90.38 440 GLN A N 1
ATOM 3339 C CA . GLN A 1 440 ? 26.123 -2.118 -11.935 1.00 90.38 440 GLN A CA 1
ATOM 3340 C C . GLN A 1 440 ? 27.132 -3.104 -12.541 1.00 90.38 440 GLN A C 1
ATOM 3342 O O . GLN A 1 440 ? 28.339 -2.899 -12.433 1.00 90.38 440 GLN A O 1
ATOM 3347 N N . LEU A 1 441 ? 26.659 -4.154 -13.221 1.00 94.50 441 LEU A N 1
ATOM 3348 C CA . LEU A 1 441 ? 27.525 -5.114 -13.914 1.00 94.50 441 LEU A CA 1
ATOM 3349 C C . LEU A 1 441 ? 28.292 -4.467 -15.072 1.00 94.50 441 LEU A C 1
ATOM 3351 O O . LEU A 1 441 ? 29.480 -4.736 -15.232 1.00 94.50 441 LEU A O 1
ATOM 3355 N N . GLU A 1 442 ? 27.639 -3.593 -15.842 1.00 94.38 442 GLU A N 1
ATOM 3356 C CA . GLU A 1 442 ? 28.258 -2.820 -16.924 1.00 94.38 442 GLU A CA 1
ATOM 3357 C C . GLU A 1 442 ? 29.364 -1.909 -16.373 1.00 94.38 442 GLU A C 1
ATOM 3359 O O . GLU A 1 442 ? 30.484 -1.932 -16.879 1.00 94.38 442 GLU A O 1
ATOM 3364 N N . GLN A 1 443 ? 29.096 -1.177 -15.283 1.00 93.12 443 GLN A N 1
ATOM 3365 C CA . GLN A 1 443 ? 30.090 -0.321 -14.619 1.00 93.12 443 GLN A CA 1
ATOM 3366 C C . GLN A 1 443 ? 31.273 -1.110 -14.046 1.00 93.12 443 GLN A C 1
ATOM 3368 O O . GLN A 1 443 ? 32.407 -0.638 -14.094 1.00 93.12 443 GLN A O 1
ATOM 3373 N N . ALA A 1 444 ? 31.024 -2.318 -13.538 1.00 93.06 444 ALA A N 1
ATOM 3374 C CA . ALA A 1 444 ? 32.057 -3.217 -13.032 1.00 93.06 444 ALA A CA 1
ATOM 3375 C C . ALA A 1 444 ? 32.828 -3.964 -14.143 1.00 93.06 444 ALA A C 1
ATOM 3377 O O . ALA A 1 444 ? 33.746 -4.725 -13.845 1.00 93.06 444 ALA A O 1
ATOM 3378 N N . GLY A 1 445 ? 32.471 -3.774 -15.420 1.00 95.12 445 GLY A N 1
ATOM 3379 C CA . GLY A 1 445 ? 33.119 -4.436 -16.556 1.00 95.12 445 GLY A CA 1
ATOM 3380 C C . GLY A 1 445 ? 32.720 -5.904 -16.753 1.00 95.12 445 GLY A C 1
ATOM 3381 O O . GLY A 1 445 ? 33.331 -6.607 -17.556 1.00 95.12 445 GLY A O 1
ATOM 3382 N N . HIS A 1 446 ? 31.681 -6.385 -16.068 1.00 96.06 446 HIS A N 1
ATOM 3383 C CA . HIS A 1 446 ? 31.140 -7.737 -16.231 1.00 96.06 446 HIS A CA 1
ATOM 3384 C C . HIS A 1 446 ? 30.174 -7.806 -17.424 1.00 96.06 446 HIS A C 1
ATOM 3386 O O . HIS A 1 446 ? 28.981 -8.060 -17.258 1.00 96.06 446 HIS A O 1
ATOM 3392 N N . VAL A 1 447 ? 30.698 -7.571 -18.632 1.00 95.94 447 VAL A N 1
ATOM 3393 C CA . VAL A 1 447 ? 29.921 -7.368 -19.870 1.00 95.94 447 VAL A CA 1
ATOM 3394 C C . VAL A 1 447 ? 28.909 -8.485 -20.141 1.00 95.94 447 VAL A C 1
ATOM 3396 O O . VAL A 1 447 ? 27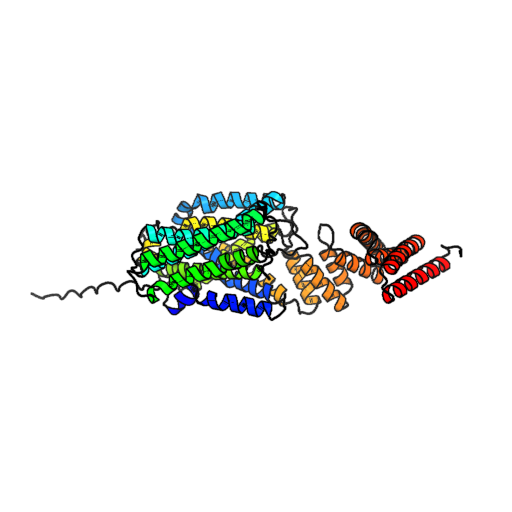.743 -8.196 -20.390 1.00 95.94 447 VAL A O 1
ATOM 3399 N N . ASP A 1 448 ? 29.311 -9.751 -20.042 1.00 95.94 448 ASP A N 1
ATOM 3400 C CA . ASP A 1 448 ? 28.421 -10.882 -20.342 1.00 95.94 448 ASP A CA 1
ATOM 3401 C C . ASP A 1 448 ? 27.237 -10.967 -19.379 1.00 95.94 448 ASP A C 1
ATOM 3403 O O . ASP A 1 448 ? 26.086 -11.107 -19.788 1.00 95.94 448 ASP A O 1
ATOM 3407 N N . ALA A 1 449 ? 27.510 -10.800 -18.086 1.00 95.06 449 ALA A N 1
ATOM 3408 C CA . ALA A 1 449 ? 26.465 -10.771 -17.075 1.00 95.06 449 ALA A CA 1
ATOM 3409 C C . ALA A 1 449 ? 25.564 -9.534 -17.233 1.00 95.06 449 ALA A C 1
ATOM 3411 O O . ALA A 1 449 ? 24.363 -9.622 -16.977 1.00 95.06 449 ALA A O 1
ATOM 3412 N N . ALA A 1 450 ? 26.126 -8.398 -17.662 1.00 96.62 450 ALA A N 1
ATOM 3413 C CA . ALA A 1 450 ? 25.367 -7.189 -17.958 1.00 96.62 450 ALA A CA 1
ATOM 3414 C C . ALA A 1 450 ? 24.427 -7.394 -19.153 1.00 96.62 450 ALA A C 1
ATOM 3416 O O . ALA A 1 450 ? 23.278 -6.976 -19.074 1.00 96.62 450 ALA A O 1
ATOM 3417 N N . ILE A 1 451 ? 24.866 -8.075 -20.218 1.00 97.06 451 ILE A N 1
ATOM 3418 C CA . ILE A 1 451 ? 24.018 -8.439 -21.367 1.00 97.06 451 ILE A CA 1
ATOM 3419 C C . ILE A 1 451 ? 22.839 -9.304 -20.907 1.00 97.06 451 ILE A C 1
ATOM 3421 O O . ILE A 1 451 ? 21.691 -8.970 -21.202 1.00 97.06 451 ILE A O 1
ATOM 3425 N N . ASP A 1 452 ? 23.092 -10.358 -20.126 1.00 94.88 452 ASP A N 1
ATOM 3426 C CA . ASP A 1 452 ? 22.033 -11.225 -19.588 1.00 94.88 452 ASP A CA 1
ATOM 3427 C C . ASP A 1 452 ? 21.028 -10.449 -18.722 1.00 94.88 452 ASP A C 1
ATOM 3429 O O . ASP A 1 452 ? 19.810 -10.650 -18.811 1.00 94.88 452 ASP A O 1
ATOM 3433 N N . ALA A 1 453 ? 21.530 -9.545 -17.878 1.00 94.56 453 ALA A N 1
ATOM 3434 C CA . ALA A 1 453 ? 20.705 -8.718 -17.009 1.00 94.56 453 ALA A CA 1
ATOM 3435 C C . ALA A 1 453 ? 19.901 -7.675 -17.806 1.00 94.56 453 ALA A C 1
ATOM 3437 O O . ALA A 1 453 ? 18.706 -7.515 -17.561 1.00 94.56 453 ALA A O 1
ATOM 3438 N N . TRP A 1 454 ? 20.501 -7.015 -18.802 1.00 95.81 454 TRP A N 1
ATOM 3439 C CA . TRP A 1 454 ? 19.801 -6.084 -19.690 1.00 95.81 454 TRP A CA 1
ATOM 3440 C C . TRP A 1 454 ? 18.717 -6.797 -20.502 1.00 95.81 454 TRP A C 1
ATOM 3442 O O . TRP A 1 454 ? 17.607 -6.276 -20.604 1.00 95.81 454 TRP A O 1
ATOM 3452 N N . ARG A 1 455 ? 18.979 -8.014 -20.991 1.00 94.50 455 ARG A N 1
ATOM 3453 C CA . ARG A 1 455 ? 17.975 -8.852 -21.665 1.00 94.50 455 ARG A CA 1
ATOM 3454 C C . ARG A 1 455 ? 16.814 -9.197 -20.730 1.00 94.50 455 ARG A C 1
ATOM 3456 O O . ARG A 1 455 ? 15.656 -9.028 -21.101 1.00 94.50 455 ARG A O 1
ATOM 3463 N N . SER A 1 456 ? 17.110 -9.570 -19.484 1.00 89.81 456 SER A N 1
ATOM 3464 C CA . SER A 1 456 ? 16.090 -9.832 -18.453 1.00 89.81 456 SER A CA 1
ATOM 3465 C C . SER A 1 456 ? 15.286 -8.576 -18.078 1.00 89.81 456 SER A C 1
ATOM 3467 O O . SER A 1 456 ? 14.111 -8.664 -17.727 1.00 89.81 456 SER A O 1
ATOM 3469 N N . SER A 1 457 ? 15.888 -7.388 -18.202 1.00 89.38 457 SER A N 1
ATOM 3470 C CA . SER A 1 457 ? 15.235 -6.105 -17.918 1.00 89.38 457 SER A CA 1
ATOM 3471 C C . SER A 1 457 ? 14.203 -5.664 -18.962 1.00 89.38 457 SER A C 1
ATOM 3473 O O . SER A 1 457 ? 13.475 -4.707 -18.712 1.00 89.38 457 SER A O 1
ATOM 3475 N N . LEU A 1 458 ? 14.137 -6.318 -20.127 1.00 87.88 458 LEU A N 1
ATOM 3476 C CA . LEU A 1 458 ? 13.167 -5.974 -21.171 1.00 87.88 458 LEU A CA 1
ATOM 3477 C C . LEU A 1 458 ? 11.744 -6.437 -20.819 1.00 87.88 458 LEU A C 1
ATOM 3479 O O . LEU A 1 458 ? 10.776 -5.768 -21.172 1.00 87.88 458 LEU A O 1
ATOM 3483 N N . GLY A 1 459 ? 11.617 -7.536 -20.068 1.00 77.56 459 GLY A N 1
ATOM 3484 C CA . GLY A 1 459 ? 10.328 -8.127 -19.706 1.00 77.56 459 GLY A CA 1
ATOM 3485 C C . GLY A 1 459 ? 9.540 -8.699 -20.904 1.00 77.56 459 GLY A C 1
ATOM 3486 O O . GLY A 1 459 ? 10.025 -8.698 -22.031 1.00 77.56 459 GLY A O 1
ATOM 3487 N N . PRO A 1 460 ? 8.320 -9.223 -20.676 1.00 68.12 460 PRO A N 1
ATOM 3488 C CA . PRO A 1 460 ? 7.494 -9.865 -21.709 1.00 68.12 460 PRO A CA 1
ATOM 3489 C C . PRO A 1 460 ? 6.635 -8.896 -22.553 1.00 68.12 460 PRO A C 1
ATOM 3491 O O . PRO A 1 460 ? 5.726 -9.343 -23.248 1.00 68.12 460 PRO A O 1
ATOM 3494 N N . GLY A 1 461 ? 6.860 -7.582 -22.463 1.00 72.50 461 GLY A N 1
ATOM 3495 C CA . GLY A 1 461 ? 6.070 -6.554 -23.154 1.00 72.50 461 GLY A CA 1
ATOM 3496 C C . GLY A 1 461 ? 6.931 -5.623 -24.002 1.00 72.50 461 GLY A C 1
ATOM 3497 O O . GLY A 1 461 ? 8.060 -5.965 -24.341 1.00 72.50 461 GLY A O 1
ATOM 3498 N N . ASP A 1 462 ? 6.395 -4.442 -24.314 1.00 73.00 462 ASP A N 1
ATOM 3499 C CA . ASP A 1 462 ? 7.130 -3.375 -24.995 1.00 73.00 462 ASP A CA 1
ATOM 3500 C C . ASP A 1 462 ? 8.352 -2.968 -24.156 1.00 73.00 462 ASP A C 1
ATOM 3502 O O . ASP A 1 462 ? 8.188 -2.453 -23.042 1.00 73.00 462 ASP A O 1
ATOM 3506 N N . PRO A 1 463 ? 9.585 -3.214 -24.636 1.00 78.81 463 PRO A N 1
ATOM 3507 C CA . PRO A 1 463 ? 10.757 -2.993 -23.815 1.00 78.81 463 PRO A CA 1
ATOM 3508 C C . PRO A 1 463 ? 10.965 -1.501 -23.535 1.00 78.81 463 PRO A C 1
ATOM 3510 O O . PRO A 1 463 ? 10.800 -0.675 -24.445 1.00 78.81 463 PRO A O 1
ATOM 3513 N N . PRO A 1 464 ? 11.417 -1.134 -22.318 1.00 83.81 464 PRO A N 1
ATOM 3514 C CA . PRO A 1 464 ? 11.837 0.229 -22.031 1.00 83.81 464 PRO A CA 1
ATOM 3515 C C . PRO A 1 464 ? 12.906 0.664 -23.036 1.00 83.81 464 PRO A C 1
ATOM 3517 O O . PRO A 1 464 ? 13.952 0.023 -23.165 1.00 83.81 464 PRO A O 1
ATOM 3520 N N . LEU A 1 465 ? 12.654 1.767 -23.748 1.00 89.50 465 LEU A N 1
ATOM 3521 C CA . LEU A 1 465 ? 13.495 2.211 -24.867 1.00 89.50 465 LEU A CA 1
ATOM 3522 C C . LEU A 1 465 ? 14.962 2.408 -24.450 1.00 89.50 465 LEU A C 1
ATOM 3524 O O . LEU A 1 465 ? 15.886 2.094 -25.194 1.00 89.50 465 LEU A O 1
ATOM 3528 N N . VAL A 1 466 ? 15.197 2.888 -23.228 1.00 90.38 466 VAL A N 1
ATOM 3529 C CA . VAL A 1 466 ? 16.554 3.057 -22.690 1.00 90.38 466 VAL A CA 1
ATOM 3530 C C . VAL A 1 466 ? 17.262 1.708 -22.545 1.00 90.38 466 VAL A C 1
ATOM 3532 O O . VAL A 1 466 ? 18.412 1.580 -22.967 1.00 90.38 466 VAL A O 1
ATOM 3535 N N . ASN A 1 467 ? 16.575 0.700 -22.010 1.00 93.38 467 ASN A N 1
ATOM 3536 C CA . ASN A 1 467 ? 17.133 -0.628 -21.760 1.00 93.38 467 ASN A CA 1
ATOM 3537 C C . ASN A 1 467 ? 17.404 -1.368 -23.074 1.00 93.38 467 ASN A C 1
ATOM 3539 O O . ASN A 1 467 ? 18.491 -1.911 -23.260 1.00 93.38 467 ASN A O 1
ATOM 3543 N N . ALA A 1 468 ? 16.455 -1.317 -24.016 1.00 94.56 468 ALA A N 1
ATOM 3544 C CA . ALA A 1 468 ? 16.625 -1.878 -25.357 1.00 94.56 468 ALA A CA 1
ATOM 3545 C C . ALA A 1 468 ? 17.822 -1.248 -26.085 1.00 94.56 468 ALA A C 1
ATOM 3547 O O . ALA A 1 468 ? 18.630 -1.954 -26.687 1.00 94.56 468 ALA A O 1
ATOM 3548 N N . ASN A 1 469 ? 17.984 0.074 -25.977 1.00 95.25 469 ASN A N 1
ATOM 3549 C CA . ASN A 1 469 ? 19.114 0.781 -26.572 1.00 95.25 469 ASN A CA 1
ATOM 3550 C C . ASN A 1 469 ? 20.454 0.375 -25.947 1.00 95.25 469 ASN A C 1
ATOM 3552 O O . ASN A 1 469 ? 21.430 0.166 -26.666 1.00 95.25 469 ASN A O 1
ATOM 3556 N N . ARG A 1 470 ? 20.509 0.249 -24.615 1.00 96.00 470 ARG A N 1
ATOM 3557 C CA . ARG A 1 470 ? 21.710 -0.199 -23.892 1.00 96.00 470 ARG A CA 1
ATOM 3558 C C . ARG A 1 470 ? 22.109 -1.618 -24.283 1.00 96.00 470 ARG A C 1
ATOM 3560 O O . ARG A 1 470 ? 23.270 -1.837 -24.623 1.00 96.00 470 ARG A O 1
ATOM 3567 N N . LEU A 1 471 ? 21.148 -2.543 -24.313 1.00 97.44 471 LEU A N 1
ATOM 3568 C CA . LEU A 1 471 ? 21.385 -3.920 -24.738 1.00 97.44 471 LEU A CA 1
ATOM 3569 C C . LEU A 1 471 ? 21.912 -3.979 -26.175 1.00 97.44 471 LEU A C 1
ATOM 3571 O O . LEU A 1 471 ? 22.937 -4.610 -26.417 1.00 97.44 471 LEU A O 1
ATOM 3575 N N . ALA A 1 472 ? 21.270 -3.270 -27.109 1.00 97.25 472 ALA A N 1
ATOM 3576 C CA . ALA A 1 472 ? 21.709 -3.226 -28.501 1.00 97.25 472 ALA A CA 1
ATOM 3577 C C . ALA A 1 472 ? 23.167 -2.753 -28.628 1.00 97.25 472 ALA A C 1
ATOM 3579 O O . ALA A 1 472 ? 23.955 -3.383 -29.328 1.00 97.25 472 ALA A O 1
ATOM 3580 N N . TRP A 1 473 ? 23.563 -1.699 -27.906 1.00 97.31 473 TRP A N 1
ATOM 3581 C CA . TRP A 1 473 ? 24.949 -1.218 -27.907 1.00 97.31 473 TRP A CA 1
ATOM 3582 C C . TRP A 1 473 ? 25.951 -2.233 -27.354 1.00 97.31 473 TRP A C 1
ATOM 3584 O O . TRP A 1 473 ? 27.033 -2.381 -27.925 1.00 97.31 473 TRP A O 1
ATOM 3594 N N . LEU A 1 474 ? 25.617 -2.936 -26.269 1.00 97.38 474 LEU A N 1
ATOM 3595 C CA . LEU A 1 474 ? 26.497 -3.968 -25.716 1.00 97.38 474 LEU A CA 1
ATOM 3596 C C . LEU A 1 474 ? 26.671 -5.137 -26.687 1.00 97.38 474 LEU A C 1
ATOM 3598 O O . LEU A 1 474 ? 27.797 -5.580 -26.902 1.00 97.38 474 LEU A O 1
ATOM 3602 N N . LEU A 1 475 ? 25.586 -5.583 -27.326 1.00 97.94 475 LEU A N 1
ATOM 3603 C CA . LEU A 1 475 ? 25.634 -6.637 -28.340 1.00 97.94 475 LEU A CA 1
ATOM 3604 C C . LEU A 1 475 ? 26.493 -6.213 -29.544 1.00 97.94 475 LEU A C 1
ATOM 3606 O O . LEU A 1 475 ? 27.364 -6.965 -29.969 1.00 97.94 475 LEU A O 1
ATOM 3610 N N . ILE A 1 476 ? 26.325 -4.981 -30.039 1.00 97.50 476 ILE A N 1
ATOM 3611 C CA . ILE A 1 476 ? 27.111 -4.437 -31.162 1.00 97.50 476 ILE A CA 1
ATOM 3612 C C . ILE A 1 476 ? 28.605 -4.352 -30.830 1.00 97.50 476 ILE A C 1
ATOM 3614 O O . ILE A 1 476 ? 29.432 -4.639 -31.689 1.00 97.50 476 ILE A O 1
ATOM 3618 N N . ASN A 1 477 ? 28.963 -3.925 -29.617 1.00 96.62 477 ASN A N 1
ATOM 3619 C CA . ASN A 1 477 ? 30.359 -3.658 -29.262 1.00 96.62 477 ASN A CA 1
ATOM 3620 C C . ASN A 1 477 ? 31.113 -4.893 -28.755 1.00 96.62 477 ASN A C 1
ATOM 3622 O O . ASN A 1 477 ? 32.334 -4.947 -28.888 1.00 96.62 477 ASN A O 1
ATOM 3626 N N . HIS A 1 478 ? 30.413 -5.858 -28.154 1.00 96.88 478 HIS A N 1
ATOM 3627 C CA . HIS A 1 478 ? 31.044 -6.981 -27.454 1.00 96.88 478 HIS A CA 1
ATOM 3628 C C . HIS A 1 478 ? 30.648 -8.362 -27.980 1.00 96.88 478 HIS A C 1
ATOM 3630 O O . HIS A 1 478 ? 31.285 -9.339 -27.603 1.00 96.88 478 HIS A O 1
ATOM 3636 N N . ARG A 1 479 ? 29.618 -8.454 -28.830 1.00 96.38 479 ARG A N 1
ATOM 3637 C CA . ARG A 1 479 ? 29.111 -9.706 -29.420 1.00 96.38 479 ARG A CA 1
ATOM 3638 C C . ARG A 1 479 ? 28.884 -9.577 -30.932 1.00 96.38 479 ARG A C 1
ATOM 3640 O O . ARG A 1 479 ? 27.993 -10.206 -31.492 1.00 96.38 479 ARG A O 1
ATOM 3647 N N . ALA A 1 480 ? 29.677 -8.734 -31.595 1.00 94.50 480 ALA A N 1
ATOM 3648 C CA . ALA A 1 480 ? 29.610 -8.516 -33.044 1.00 94.50 480 ALA A CA 1
ATOM 3649 C C . ALA A 1 480 ? 29.912 -9.779 -33.865 1.00 94.50 480 ALA A C 1
ATOM 3651 O O . ALA A 1 480 ? 29.459 -9.905 -35.000 1.00 94.50 480 ALA A O 1
ATOM 3652 N N . ASP A 1 481 ? 30.705 -10.683 -33.294 1.00 95.19 481 ASP A N 1
ATOM 3653 C CA . ASP A 1 481 ? 31.111 -11.964 -33.862 1.00 95.19 481 ASP A CA 1
ATOM 3654 C C . ASP A 1 481 ? 30.007 -13.027 -33.807 1.00 95.19 481 ASP A C 1
ATOM 3656 O O . ASP A 1 481 ? 30.073 -14.003 -34.553 1.00 95.19 481 ASP A O 1
ATOM 3660 N N . ASP A 1 482 ? 28.982 -12.829 -32.973 1.00 96.06 482 ASP A N 1
ATOM 3661 C CA . ASP A 1 482 ? 27.807 -13.689 -32.902 1.00 96.06 482 ASP A CA 1
ATOM 3662 C C . ASP A 1 482 ? 26.677 -13.156 -33.811 1.00 96.06 482 ASP A C 1
ATOM 3664 O O . ASP A 1 482 ? 26.045 -12.134 -33.507 1.00 96.06 482 ASP A O 1
ATOM 3668 N N . PRO A 1 483 ? 26.349 -13.858 -34.916 1.00 95.75 483 PRO A N 1
ATOM 3669 C CA . PRO A 1 483 ? 25.285 -13.438 -35.820 1.00 95.75 483 PRO A CA 1
ATOM 3670 C C . PRO A 1 483 ? 23.910 -13.341 -35.152 1.00 95.75 483 PRO A C 1
ATOM 3672 O O . PRO A 1 483 ? 23.054 -12.607 -35.647 1.00 95.75 483 PRO A O 1
ATOM 3675 N N . GLU A 1 484 ? 23.652 -14.090 -34.075 1.00 96.25 484 GLU A N 1
ATOM 3676 C CA . GLU A 1 484 ? 22.379 -14.024 -33.357 1.00 96.25 484 GLU A CA 1
ATOM 3677 C C . GLU A 1 484 ? 22.269 -12.743 -32.527 1.00 96.25 484 GLU A C 1
ATOM 3679 O O . GLU A 1 484 ? 21.306 -11.994 -32.710 1.00 96.25 484 GLU A O 1
ATOM 3684 N N . SER A 1 485 ? 23.294 -12.430 -31.731 1.00 95.62 485 SER A N 1
ATOM 3685 C CA . SER A 1 485 ? 23.424 -11.157 -31.009 1.00 95.62 485 SER A CA 1
ATOM 3686 C C . SER A 1 485 ? 23.294 -9.945 -31.935 1.00 95.62 485 SER A C 1
ATOM 3688 O O . SER A 1 485 ? 22.627 -8.965 -31.602 1.00 95.62 485 SER A O 1
ATOM 3690 N N . LEU A 1 486 ? 23.870 -10.006 -33.139 1.00 96.00 486 LEU A N 1
ATOM 3691 C CA . LEU A 1 486 ? 23.782 -8.914 -34.110 1.00 96.00 486 LEU A CA 1
ATOM 3692 C C . LEU A 1 486 ? 22.383 -8.769 -34.734 1.00 96.00 486 LEU A C 1
ATOM 3694 O O . LEU A 1 486 ? 21.923 -7.647 -34.990 1.00 96.00 486 LEU A O 1
ATOM 3698 N N . ARG A 1 487 ? 21.674 -9.887 -34.956 1.00 97.12 487 ARG A N 1
ATOM 3699 C CA . ARG A 1 487 ? 20.255 -9.867 -35.352 1.00 97.12 487 ARG A CA 1
ATOM 3700 C C . ARG A 1 487 ? 19.387 -9.266 -34.250 1.00 97.12 487 ARG A C 1
ATOM 3702 O O . ARG A 1 487 ? 18.568 -8.402 -34.555 1.00 97.12 487 ARG A O 1
ATOM 3709 N N . GLU A 1 488 ? 19.591 -9.677 -32.999 1.00 96.38 488 GLU A N 1
ATOM 3710 C CA . GLU A 1 488 ? 18.882 -9.140 -31.831 1.00 96.38 488 GLU A CA 1
ATOM 3711 C C . GLU A 1 488 ? 19.124 -7.631 -31.686 1.00 96.38 488 GLU A C 1
ATOM 3713 O O . GLU A 1 488 ? 18.171 -6.858 -31.602 1.00 96.38 488 GLU A O 1
ATOM 3718 N N . ALA A 1 489 ? 20.381 -7.183 -31.766 1.00 97.19 489 ALA A N 1
ATOM 3719 C CA . ALA A 1 489 ? 20.731 -5.766 -31.697 1.00 97.19 489 ALA A CA 1
ATOM 3720 C C . ALA A 1 489 ? 20.069 -4.940 -32.809 1.00 97.19 489 ALA A C 1
ATOM 3722 O O . ALA A 1 489 ? 19.571 -3.842 -32.555 1.00 97.19 489 ALA A O 1
ATOM 3723 N N . THR A 1 490 ? 20.030 -5.476 -34.034 1.00 97.38 490 THR A N 1
ATOM 3724 C CA . THR A 1 490 ? 19.348 -4.828 -35.163 1.00 97.38 490 THR A CA 1
ATOM 3725 C C . THR A 1 490 ? 17.845 -4.726 -34.905 1.00 97.38 490 THR A C 1
ATOM 3727 O O . THR A 1 490 ? 17.279 -3.656 -35.101 1.00 97.38 490 THR A O 1
ATOM 3730 N N . ALA A 1 491 ? 17.207 -5.798 -34.423 1.00 96.12 491 ALA A N 1
ATOM 3731 C CA . ALA A 1 491 ? 15.776 -5.809 -34.120 1.00 96.12 491 ALA A CA 1
ATOM 3732 C C . ALA A 1 491 ? 15.408 -4.799 -33.021 1.00 96.12 491 ALA A C 1
ATOM 3734 O O . ALA A 1 491 ? 14.471 -4.019 -33.193 1.00 96.12 491 ALA A O 1
ATOM 3735 N N . LEU A 1 492 ? 16.184 -4.750 -31.931 1.00 95.44 492 LEU A N 1
ATOM 3736 C CA . LEU A 1 492 ? 16.012 -3.757 -30.867 1.00 95.44 492 LEU A CA 1
ATOM 3737 C C . LEU A 1 492 ? 16.183 -2.334 -31.407 1.00 95.44 492 LEU A C 1
ATOM 3739 O O . LEU A 1 492 ? 15.372 -1.461 -31.111 1.00 95.44 492 LEU A O 1
ATOM 3743 N N . ALA A 1 493 ? 17.200 -2.093 -32.237 1.00 95.44 493 ALA A N 1
ATOM 3744 C CA . ALA A 1 493 ? 17.434 -0.782 -32.829 1.00 95.44 493 ALA A CA 1
ATOM 3745 C C . ALA A 1 493 ? 16.311 -0.345 -33.783 1.00 95.44 493 ALA A C 1
ATOM 3747 O O . ALA A 1 493 ? 15.910 0.819 -33.762 1.00 95.44 493 ALA A O 1
ATOM 3748 N N . THR A 1 494 ? 15.761 -1.267 -34.577 1.00 95.25 494 THR A N 1
ATOM 3749 C CA . THR A 1 494 ? 14.588 -1.008 -35.421 1.00 95.25 494 THR A CA 1
ATOM 3750 C C . THR A 1 494 ? 13.371 -0.655 -34.567 1.00 95.25 494 THR A C 1
ATOM 3752 O O . THR A 1 494 ? 12.782 0.406 -34.778 1.00 95.25 494 THR A O 1
ATOM 3755 N N . TYR A 1 495 ? 13.069 -1.456 -33.541 1.00 92.94 495 TYR A N 1
ATOM 3756 C CA . TYR A 1 495 ? 11.982 -1.182 -32.596 1.00 92.94 495 TYR A CA 1
ATOM 3757 C C . TYR A 1 495 ? 12.103 0.219 -31.968 1.00 92.94 495 TYR A C 1
ATOM 3759 O O . TYR A 1 495 ? 11.135 0.977 -31.932 1.00 92.94 495 TYR A O 1
ATOM 3767 N N . LEU A 1 496 ? 13.310 0.627 -31.554 1.00 92.44 496 LEU A N 1
ATOM 3768 C CA . LEU A 1 496 ? 13.557 1.973 -31.022 1.00 92.44 496 LEU A CA 1
ATOM 3769 C C . LEU A 1 496 ? 13.191 3.074 -32.020 1.00 92.44 496 LEU A C 1
ATOM 3771 O O . LEU A 1 496 ? 12.586 4.075 -31.635 1.00 92.44 496 LEU A O 1
ATOM 3775 N N . THR A 1 497 ? 13.568 2.912 -33.291 1.00 92.88 497 THR A N 1
ATOM 3776 C CA . THR A 1 497 ? 13.261 3.906 -34.330 1.00 92.88 497 THR A CA 1
ATOM 3777 C C . THR A 1 497 ? 11.773 3.993 -34.651 1.00 92.88 497 THR A C 1
ATOM 3779 O O . THR A 1 497 ? 11.286 5.084 -34.939 1.00 92.88 497 THR A O 1
ATOM 3782 N N . GLU A 1 498 ? 11.048 2.878 -34.560 1.00 91.81 498 GLU A N 1
ATOM 3783 C CA . GLU A 1 498 ? 9.599 2.839 -34.762 1.00 91.81 498 GLU A CA 1
ATOM 3784 C C . GLU A 1 498 ? 8.862 3.534 -33.609 1.00 91.81 498 GLU A C 1
ATOM 3786 O O . GLU A 1 498 ? 7.999 4.375 -33.852 1.00 91.81 498 GLU A O 1
ATOM 3791 N N . GLN A 1 499 ? 9.249 3.255 -32.360 1.00 89.06 499 GLN A N 1
ATOM 3792 C CA . GLN A 1 499 ? 8.569 3.791 -31.174 1.00 89.06 499 GLN A CA 1
ATOM 3793 C C . GLN A 1 499 ? 8.876 5.263 -30.884 1.00 89.06 499 GLN A C 1
ATOM 3795 O O . GLN A 1 499 ? 8.009 6.003 -30.426 1.00 89.06 499 GLN A O 1
ATOM 3800 N N . MET A 1 500 ? 10.108 5.720 -31.124 1.00 83.94 500 MET A N 1
ATOM 3801 C CA . MET A 1 500 ? 10.483 7.112 -30.837 1.00 83.94 500 MET A CA 1
ATOM 3802 C C . MET A 1 500 ? 10.032 8.103 -31.914 1.00 83.94 500 MET A C 1
ATOM 3804 O O . MET A 1 500 ? 10.238 9.308 -31.753 1.00 83.94 500 MET A O 1
ATOM 3808 N N . GLY A 1 501 ? 9.481 7.603 -33.023 1.00 76.88 501 GLY A N 1
ATOM 3809 C CA . GLY A 1 501 ? 9.375 8.361 -34.258 1.00 76.88 501 GLY A CA 1
ATOM 3810 C C . GLY A 1 501 ? 10.758 8.732 -34.806 1.00 76.88 501 GLY A C 1
ATOM 3811 O O . GLY A 1 501 ? 11.791 8.653 -34.136 1.00 76.88 501 GLY A O 1
ATOM 3812 N N . ASN A 1 502 ? 10.803 9.211 -36.044 1.00 75.81 502 ASN A N 1
ATOM 3813 C CA . ASN A 1 502 ? 12.045 9.654 -36.690 1.00 75.81 502 ASN A CA 1
ATOM 3814 C C . ASN A 1 502 ? 12.659 10.927 -36.076 1.00 75.81 502 ASN A C 1
ATOM 3816 O O . ASN A 1 502 ? 13.495 11.562 -36.707 1.00 75.81 502 ASN A O 1
ATOM 3820 N N . GLU A 1 503 ? 12.245 11.314 -34.872 1.00 80.19 503 GLU A N 1
ATOM 3821 C CA . GLU A 1 503 ? 12.577 12.575 -34.213 1.00 80.19 503 GLU A CA 1
ATOM 3822 C C . GLU A 1 503 ? 13.693 12.433 -33.171 1.00 80.19 503 GLU A C 1
ATOM 3824 O O . GLU A 1 503 ? 14.287 13.431 -32.757 1.00 80.19 503 GLU A O 1
ATOM 3829 N N . ARG A 1 504 ? 14.027 11.202 -32.754 1.00 85.94 504 ARG A N 1
ATOM 3830 C CA . ARG A 1 504 ? 15.128 10.946 -31.814 1.00 85.94 504 ARG A CA 1
ATOM 3831 C C . ARG A 1 504 ? 16.313 10.301 -32.507 1.00 85.94 504 ARG A C 1
ATOM 3833 O O . ARG A 1 504 ? 16.241 9.204 -33.057 1.00 85.94 504 ARG A O 1
ATOM 3840 N N . ALA A 1 505 ? 17.444 10.993 -32.444 1.00 92.00 505 ALA A N 1
ATOM 3841 C CA . ALA A 1 505 ? 18.659 10.557 -33.108 1.00 92.00 505 ALA A CA 1
ATOM 3842 C C . ALA A 1 505 ? 19.298 9.327 -32.451 1.00 92.00 505 ALA A C 1
ATOM 3844 O O . ALA A 1 505 ? 20.045 8.627 -33.127 1.00 92.00 505 ALA A O 1
ATOM 3845 N N . GLU A 1 506 ? 19.031 9.060 -31.166 1.00 91.12 506 GLU A N 1
ATOM 3846 C CA . GLU A 1 506 ? 19.639 7.940 -30.442 1.00 91.12 506 GLU A CA 1
ATOM 3847 C C . GLU A 1 506 ? 19.316 6.586 -31.095 1.00 91.12 506 GLU A C 1
ATOM 3849 O O . GLU A 1 506 ? 20.235 5.831 -31.400 1.00 91.12 506 GLU A O 1
ATOM 3854 N N . GLY A 1 507 ? 18.042 6.305 -31.392 1.00 91.69 507 GLY A N 1
ATOM 3855 C CA . GLY A 1 507 ? 17.641 5.034 -32.016 1.00 91.69 507 GLY A CA 1
ATOM 3856 C C . GLY A 1 507 ? 18.226 4.858 -33.417 1.00 91.69 507 GLY A C 1
ATOM 3857 O O . GLY A 1 507 ? 18.727 3.788 -33.754 1.00 91.69 507 GLY A O 1
ATOM 3858 N N . LEU A 1 508 ? 18.248 5.935 -34.212 1.00 95.38 508 LEU A N 1
ATOM 3859 C CA . LEU A 1 508 ? 18.826 5.930 -35.560 1.00 95.38 508 LEU A CA 1
ATOM 3860 C C . LEU A 1 508 ? 20.348 5.719 -35.540 1.00 95.38 508 LEU A C 1
ATOM 3862 O O . LEU A 1 508 ? 20.879 5.051 -36.424 1.00 95.38 508 LEU A O 1
ATOM 3866 N N . GLN A 1 509 ? 21.055 6.254 -34.538 1.00 96.12 509 GLN A N 1
ATOM 3867 C CA . GLN A 1 509 ? 22.494 6.021 -34.362 1.00 96.12 509 GLN A CA 1
ATOM 3868 C C . GLN A 1 509 ? 22.788 4.564 -34.009 1.00 96.12 509 GLN A C 1
ATOM 3870 O O . GLN A 1 509 ? 23.704 3.975 -34.583 1.00 96.12 509 GLN A O 1
ATOM 3875 N N . THR A 1 510 ? 22.005 3.977 -33.104 1.00 96.31 510 THR A N 1
ATOM 3876 C CA . THR A 1 510 ? 22.132 2.563 -32.732 1.00 96.31 510 THR A CA 1
ATOM 3877 C C . THR A 1 510 ? 21.818 1.655 -33.918 1.00 96.31 510 THR A C 1
ATOM 3879 O O . THR A 1 510 ? 22.562 0.714 -34.180 1.00 96.31 510 THR A O 1
ATOM 3882 N N . LEU A 1 511 ? 20.786 1.978 -34.707 1.00 96.88 511 LEU A N 1
ATOM 3883 C CA . LEU A 1 511 ? 20.441 1.232 -35.921 1.00 96.88 511 LEU A CA 1
ATOM 3884 C C . LEU A 1 511 ? 21.543 1.325 -36.981 1.00 96.88 511 LEU A C 1
ATOM 3886 O O . LEU A 1 511 ? 21.907 0.322 -37.594 1.00 96.88 511 LEU A O 1
ATOM 3890 N N . ALA A 1 512 ? 22.121 2.513 -37.165 1.00 97.50 512 ALA A N 1
ATOM 3891 C CA . ALA A 1 512 ? 23.245 2.702 -38.069 1.00 97.50 512 ALA A CA 1
ATOM 3892 C C . ALA A 1 512 ? 24.468 1.879 -37.638 1.00 97.50 512 ALA A C 1
ATOM 3894 O O . ALA A 1 512 ? 25.104 1.252 -38.483 1.00 97.50 512 ALA A O 1
ATOM 3895 N N . A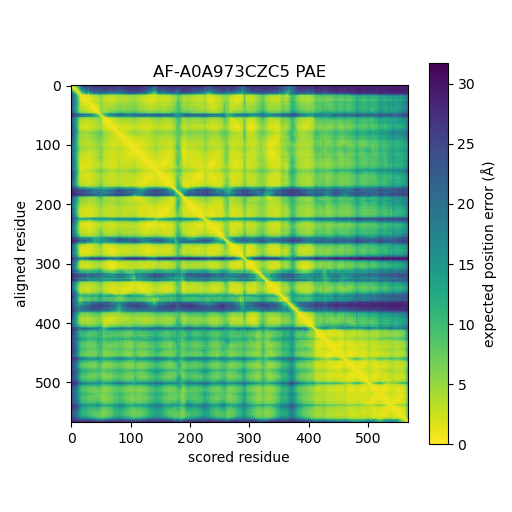LA A 1 513 ? 24.764 1.836 -36.335 1.00 97.62 513 ALA A N 1
ATOM 3896 C CA . ALA A 1 513 ? 25.837 1.014 -35.784 1.00 97.62 513 ALA A CA 1
ATOM 3897 C C . ALA A 1 513 ? 25.572 -0.487 -35.974 1.00 97.62 513 ALA A C 1
ATOM 3899 O O . ALA A 1 513 ? 26.460 -1.193 -36.442 1.00 97.62 513 ALA A O 1
ATOM 3900 N N . ALA A 1 514 ? 24.348 -0.957 -35.718 1.00 97.06 514 ALA A N 1
ATOM 3901 C CA . ALA A 1 514 ? 23.966 -2.352 -35.936 1.00 97.06 514 ALA A CA 1
ATOM 3902 C C . ALA A 1 514 ? 24.132 -2.766 -37.408 1.00 97.06 514 ALA A C 1
ATOM 3904 O O . ALA A 1 514 ? 24.758 -3.781 -37.710 1.00 97.06 514 ALA A O 1
ATOM 3905 N N . HIS A 1 515 ? 23.638 -1.948 -38.345 1.00 97.69 515 HIS A N 1
ATOM 3906 C CA . HIS A 1 515 ? 23.817 -2.197 -39.776 1.00 97.69 515 HIS A CA 1
ATOM 3907 C C . HIS A 1 515 ? 25.278 -2.146 -40.208 1.00 97.69 515 HIS A C 1
ATOM 3909 O O . HIS A 1 515 ? 25.681 -2.937 -41.057 1.00 97.69 515 HIS A O 1
ATOM 3915 N N . PHE A 1 516 ? 26.064 -1.234 -39.639 1.00 97.31 516 PHE A N 1
ATOM 3916 C CA . PHE A 1 516 ? 27.481 -1.123 -39.947 1.00 97.31 516 PHE A CA 1
ATOM 3917 C C . PHE A 1 516 ? 28.244 -2.382 -39.534 1.00 97.31 516 PHE A C 1
ATOM 3919 O O . PHE A 1 516 ? 28.985 -2.934 -40.343 1.00 97.31 516 PHE A O 1
ATOM 3926 N N . THR A 1 517 ? 28.020 -2.855 -38.307 1.00 96.38 517 THR A N 1
ATOM 3927 C CA . THR A 1 517 ? 28.629 -4.082 -37.778 1.00 96.38 517 THR A CA 1
ATOM 3928 C C . THR A 1 517 ? 28.172 -5.321 -38.546 1.00 96.38 517 THR A C 1
ATOM 3930 O O . THR A 1 517 ? 28.956 -6.239 -38.740 1.00 96.38 517 THR A O 1
ATOM 3933 N N . ALA A 1 518 ? 26.942 -5.323 -39.069 1.00 95.06 518 ALA A N 1
ATOM 3934 C CA . ALA A 1 518 ? 26.425 -6.375 -39.950 1.00 95.06 518 ALA A CA 1
ATOM 3935 C C . ALA A 1 518 ? 26.879 -6.256 -41.416 1.00 95.06 518 ALA A C 1
ATOM 3937 O O . ALA A 1 518 ? 26.291 -6.906 -42.279 1.00 95.06 518 ALA A O 1
ATOM 3938 N N . GLU A 1 519 ? 27.850 -5.384 -41.710 1.00 95.62 519 GLU A N 1
ATOM 3939 C CA . GLU A 1 519 ? 28.381 -5.109 -43.055 1.00 95.62 519 GLU A CA 1
ATOM 3940 C C . GLU A 1 519 ? 27.314 -4.641 -44.069 1.00 95.62 519 GLU A C 1
ATOM 3942 O O . GLU A 1 519 ? 27.505 -4.651 -45.284 1.00 95.62 519 GLU A O 1
ATOM 3947 N N . ARG A 1 520 ? 26.173 -4.134 -43.585 1.00 95.62 520 ARG A N 1
ATOM 3948 C CA . ARG A 1 520 ? 25.088 -3.556 -44.397 1.00 95.62 520 ARG A CA 1
ATOM 3949 C C . ARG A 1 520 ? 25.311 -2.061 -44.583 1.00 95.62 520 ARG A C 1
ATOM 3951 O O . ARG A 1 520 ? 24.494 -1.230 -44.179 1.00 95.62 520 ARG A O 1
ATOM 3958 N N . TYR A 1 521 ? 26.436 -1.706 -45.195 1.00 95.75 521 TYR A N 1
ATOM 3959 C CA . TYR A 1 521 ? 26.929 -0.327 -45.218 1.00 95.75 521 TYR A CA 1
ATOM 3960 C C . TYR A 1 521 ? 25.951 0.694 -45.819 1.00 95.75 521 TYR A C 1
ATOM 3962 O O . TYR A 1 521 ? 25.883 1.821 -45.334 1.00 95.75 521 TYR A O 1
ATOM 3970 N N . GLY A 1 522 ? 25.166 0.313 -46.834 1.00 95.31 522 GLY A N 1
ATOM 3971 C CA . GLY A 1 522 ? 24.146 1.193 -47.420 1.00 95.31 522 GLY A CA 1
ATOM 3972 C C . GLY A 1 522 ? 23.085 1.619 -46.401 1.00 95.31 522 GLY A C 1
ATOM 3973 O O . GLY A 1 522 ? 22.848 2.813 -46.220 1.00 95.31 522 GLY A O 1
ATOM 3974 N N . LEU A 1 523 ? 22.531 0.650 -45.664 1.00 96.38 523 LEU A N 1
ATOM 3975 C CA . LEU A 1 523 ? 21.540 0.900 -44.612 1.00 96.38 523 LEU A CA 1
ATOM 3976 C C . LEU A 1 523 ? 22.149 1.670 -43.432 1.00 96.38 523 LEU A C 1
ATOM 3978 O O . LEU A 1 523 ? 21.505 2.548 -42.863 1.00 96.38 523 LEU A O 1
ATOM 3982 N N . ALA A 1 524 ? 23.413 1.391 -43.094 1.00 96.75 524 ALA A N 1
ATOM 3983 C CA . ALA A 1 524 ? 24.132 2.127 -42.056 1.00 96.75 524 ALA A CA 1
ATOM 3984 C C . ALA A 1 524 ? 24.286 3.618 -42.403 1.00 96.75 524 ALA A C 1
ATOM 3986 O O . ALA A 1 524 ? 24.044 4.486 -41.564 1.00 96.75 524 ALA A O 1
ATOM 3987 N N . ILE A 1 525 ? 24.660 3.929 -43.650 1.00 97.12 525 ILE A N 1
ATOM 3988 C CA . ILE A 1 525 ? 24.801 5.306 -44.143 1.00 97.12 525 ILE A CA 1
ATOM 3989 C C . ILE A 1 525 ? 23.445 6.014 -44.175 1.00 97.12 525 ILE A C 1
ATOM 3991 O O . ILE A 1 525 ? 23.371 7.184 -43.800 1.00 97.12 525 ILE A O 1
ATOM 3995 N N . GLU A 1 526 ? 22.385 5.327 -44.601 1.00 96.38 526 GLU A N 1
ATOM 3996 C CA . GLU A 1 526 ? 21.029 5.880 -44.625 1.00 96.38 526 GLU A CA 1
ATOM 3997 C C . GLU A 1 526 ? 20.542 6.240 -43.214 1.00 96.38 526 GLU A C 1
ATOM 3999 O O . GLU A 1 526 ? 20.158 7.386 -42.960 1.00 96.38 526 GLU A O 1
ATOM 4004 N N . ALA A 1 527 ? 20.626 5.296 -42.270 1.00 96.06 527 ALA A N 1
ATOM 4005 C CA . ALA A 1 527 ? 20.228 5.511 -40.882 1.00 96.06 527 ALA A CA 1
ATOM 4006 C C . ALA A 1 527 ? 21.060 6.622 -40.213 1.00 96.06 527 ALA A C 1
ATOM 4008 O O . ALA A 1 527 ? 20.497 7.516 -39.575 1.00 96.06 527 ALA A O 1
ATOM 4009 N N . ALA A 1 528 ? 22.383 6.643 -40.424 1.00 96.75 528 ALA A N 1
ATOM 4010 C CA . ALA A 1 528 ? 23.256 7.705 -39.917 1.00 96.75 528 ALA A CA 1
ATOM 4011 C C . ALA A 1 528 ? 22.962 9.069 -40.566 1.00 96.75 528 ALA A C 1
ATOM 4013 O O . ALA A 1 528 ? 23.047 10.101 -39.901 1.00 96.75 528 ALA A O 1
ATOM 4014 N N . GLY A 1 529 ? 22.589 9.091 -41.848 1.00 97.06 529 GLY A N 1
ATOM 4015 C CA . GLY A 1 529 ? 22.151 10.296 -42.550 1.00 97.06 529 GLY A CA 1
ATOM 4016 C C . GLY A 1 529 ? 20.872 10.874 -41.947 1.00 97.06 529 GLY A C 1
ATOM 4017 O O . GLY A 1 529 ? 20.815 12.068 -41.653 1.00 97.06 529 GLY A O 1
ATOM 4018 N N . ARG A 1 530 ? 19.882 10.019 -41.669 1.00 96.19 530 ARG A N 1
ATOM 4019 C CA . ARG A 1 530 ? 18.651 10.407 -40.963 1.00 96.19 530 ARG A CA 1
ATOM 4020 C C . ARG A 1 530 ? 18.953 10.928 -39.559 1.00 96.19 530 ARG A C 1
ATOM 4022 O O . ARG A 1 530 ? 18.476 12.002 -39.201 1.00 96.19 530 ARG A O 1
ATOM 4029 N N . ALA A 1 531 ? 19.803 10.233 -38.797 1.00 95.94 531 ALA A N 1
ATOM 4030 C CA . ALA A 1 531 ? 20.238 10.696 -37.479 1.00 95.94 531 ALA A CA 1
ATOM 4031 C C . ALA A 1 531 ? 20.902 12.081 -37.550 1.00 95.94 531 ALA A C 1
ATOM 4033 O O . ALA A 1 531 ? 20.635 12.940 -36.711 1.00 95.94 531 ALA A O 1
ATOM 4034 N N . PHE A 1 532 ? 21.745 12.318 -38.561 1.00 96.94 532 PHE A N 1
ATOM 4035 C CA . PHE A 1 532 ? 22.408 13.604 -38.762 1.00 96.94 532 PHE A CA 1
ATOM 4036 C C . PHE A 1 532 ? 21.401 14.729 -39.013 1.00 96.94 532 PHE A C 1
ATOM 4038 O O . PHE A 1 532 ? 21.510 15.774 -38.376 1.00 96.94 532 PHE A O 1
ATOM 4045 N N . SER A 1 533 ? 20.400 14.507 -39.871 1.00 95.81 533 SER A N 1
ATOM 4046 C CA . SER A 1 533 ? 19.340 15.491 -40.131 1.00 95.81 533 SER A CA 1
ATOM 4047 C C . SER A 1 533 ? 18.561 15.858 -38.865 1.00 95.81 533 SER A C 1
ATOM 4049 O O . SER A 1 533 ? 18.326 17.039 -38.616 1.00 95.81 533 SER A O 1
ATOM 4051 N N . VAL A 1 534 ? 18.232 14.871 -38.026 1.00 94.50 534 VAL A N 1
ATOM 4052 C CA . VAL A 1 534 ? 17.545 15.094 -36.741 1.00 94.50 534 VAL A CA 1
ATOM 4053 C C . VAL A 1 534 ? 18.400 15.929 -35.787 1.00 94.50 534 VAL A C 1
ATOM 4055 O O . VAL A 1 534 ? 17.938 16.909 -35.206 1.00 94.50 534 VAL A O 1
ATOM 4058 N N . VAL A 1 535 ? 19.677 15.574 -35.627 1.00 95.00 535 VAL A N 1
ATOM 4059 C CA . VAL A 1 535 ? 20.581 16.307 -34.729 1.00 95.00 535 VAL A CA 1
ATOM 4060 C C . VAL A 1 535 ? 20.866 17.722 -35.237 1.00 95.00 535 VAL A C 1
ATOM 4062 O O . VAL A 1 535 ? 20.989 18.640 -34.425 1.00 95.00 535 VAL A O 1
ATOM 4065 N N . LEU A 1 536 ? 20.948 17.907 -36.558 1.00 95.62 536 LEU A N 1
ATOM 4066 C CA . LEU A 1 536 ? 21.118 19.213 -37.190 1.00 95.62 536 LEU A CA 1
ATOM 4067 C C . LEU A 1 536 ? 19.927 20.131 -36.897 1.00 95.62 536 LEU A C 1
ATOM 4069 O O . LEU A 1 536 ? 20.139 21.278 -36.513 1.00 95.62 536 LEU A O 1
ATOM 4073 N N . ALA A 1 537 ? 18.700 19.612 -37.005 1.00 94.12 537 ALA A N 1
ATOM 4074 C CA . ALA A 1 537 ? 17.485 20.356 -36.675 1.00 94.12 537 ALA A CA 1
ATOM 4075 C C . ALA A 1 537 ? 17.435 20.776 -35.193 1.00 94.12 537 ALA A C 1
ATOM 4077 O O . ALA A 1 537 ? 17.011 21.884 -34.881 1.00 94.12 537 ALA A O 1
ATOM 4078 N N . ASN A 1 538 ? 17.939 19.932 -34.286 1.00 90.69 538 ASN A N 1
ATOM 4079 C CA . ASN A 1 538 ? 17.956 20.198 -32.842 1.00 90.69 538 ASN A CA 1
ATOM 4080 C C . ASN A 1 538 ? 19.087 21.142 -32.378 1.00 90.69 538 ASN A C 1
ATOM 4082 O O . ASN A 1 538 ? 19.139 21.510 -31.206 1.00 90.69 538 ASN A O 1
ATOM 4086 N N . GLY A 1 539 ? 20.023 21.518 -33.257 1.00 89.88 539 GLY A N 1
ATOM 4087 C CA . GLY A 1 539 ? 20.987 22.594 -33.004 1.00 89.88 539 GLY A CA 1
ATOM 4088 C C . GLY A 1 539 ? 22.086 22.327 -31.963 1.00 89.88 539 GLY A C 1
ATOM 4089 O O . GLY A 1 539 ? 22.733 23.279 -31.540 1.00 89.88 539 GLY A O 1
ATOM 4090 N N . ASN A 1 540 ? 22.349 21.080 -31.540 1.00 91.62 540 ASN A N 1
ATOM 4091 C CA . ASN A 1 540 ? 23.424 20.769 -30.577 1.00 91.62 540 ASN A CA 1
ATOM 4092 C C . ASN A 1 540 ? 24.782 20.555 -31.290 1.00 91.62 540 ASN A C 1
ATOM 4094 O O . ASN A 1 540 ? 25.004 19.471 -31.840 1.00 91.62 540 ASN A O 1
ATOM 4098 N N . PRO A 1 541 ? 25.743 21.504 -31.241 1.00 93.69 541 PRO A N 1
ATOM 4099 C CA . PRO A 1 541 ? 26.944 21.450 -32.083 1.00 93.69 541 PRO A CA 1
ATOM 4100 C C . PRO A 1 541 ? 27.847 20.244 -31.799 1.00 93.69 541 PRO A C 1
ATOM 4102 O O . PRO A 1 541 ? 28.441 19.681 -32.719 1.00 93.69 541 PRO A O 1
ATOM 4105 N N . ARG A 1 542 ? 27.923 19.806 -30.532 1.00 93.62 542 ARG A N 1
ATOM 4106 C CA . ARG A 1 542 ? 28.727 18.637 -30.139 1.00 93.62 542 ARG A CA 1
ATOM 4107 C C . ARG A 1 542 ? 28.159 17.358 -30.745 1.00 93.62 542 ARG A C 1
ATOM 4109 O O . ARG A 1 542 ? 28.897 16.597 -31.367 1.00 93.62 542 ARG A O 1
ATOM 4116 N N . ARG A 1 543 ? 26.843 17.154 -30.618 1.00 92.88 543 ARG A N 1
ATOM 4117 C CA . ARG A 1 543 ? 26.167 15.993 -31.214 1.00 92.88 543 ARG A CA 1
ATOM 4118 C C . ARG A 1 543 ? 26.235 16.031 -32.745 1.00 92.88 543 ARG A C 1
ATOM 4120 O O . ARG A 1 543 ? 26.496 14.994 -33.347 1.00 92.88 543 ARG A O 1
ATOM 4127 N N . ILE A 1 544 ? 26.075 17.203 -33.375 1.00 95.94 544 ILE A N 1
ATOM 4128 C CA . ILE A 1 544 ? 26.201 17.361 -34.840 1.00 95.94 544 ILE A CA 1
ATOM 4129 C C . ILE A 1 544 ? 27.566 16.850 -35.304 1.00 95.94 544 ILE A C 1
ATOM 4131 O O . ILE A 1 544 ? 27.648 16.042 -36.230 1.00 95.94 544 ILE A O 1
ATOM 4135 N N . GLN A 1 545 ? 28.643 17.292 -34.649 1.00 96.31 545 GLN A N 1
ATOM 4136 C CA . GLN A 1 545 ? 29.995 16.894 -35.029 1.00 96.31 545 GLN A CA 1
ATOM 4137 C C . GLN A 1 545 ? 30.241 15.394 -34.816 1.00 96.31 545 GLN A C 1
ATOM 4139 O O . GLN A 1 545 ? 30.864 14.755 -35.666 1.00 96.31 545 GLN A O 1
ATOM 4144 N N . GLN A 1 546 ? 29.721 14.823 -33.727 1.00 95.44 546 GLN A N 1
ATOM 4145 C CA . GLN A 1 546 ? 29.818 13.390 -33.444 1.00 95.44 546 GLN A CA 1
ATOM 4146 C C . GLN A 1 546 ? 29.155 12.548 -34.544 1.00 95.44 546 GLN A C 1
ATOM 4148 O O . GLN A 1 546 ? 29.815 11.699 -35.145 1.00 95.44 546 GLN A O 1
ATOM 4153 N N . VAL A 1 547 ? 27.889 12.826 -34.874 1.00 95.00 547 VAL A N 1
ATOM 4154 C CA . VAL A 1 547 ? 27.149 12.063 -35.896 1.00 95.00 547 VAL A CA 1
ATOM 4155 C C . VAL A 1 547 ? 27.743 12.279 -37.289 1.00 95.00 547 VAL A C 1
ATOM 4157 O O . VAL A 1 547 ? 27.837 11.343 -38.080 1.00 95.00 547 VAL A O 1
ATOM 4160 N N . LYS A 1 548 ? 28.237 13.487 -37.589 1.00 96.88 548 LYS A N 1
ATOM 4161 C CA . LYS A 1 548 ? 28.952 13.776 -38.841 1.00 96.88 548 LYS A CA 1
ATOM 4162 C C . LYS A 1 548 ? 30.213 12.926 -38.995 1.00 96.88 548 LYS A C 1
ATOM 4164 O O . LYS A 1 548 ? 30.483 12.427 -40.087 1.00 96.88 548 LYS A O 1
ATOM 4169 N N . ASN A 1 549 ? 30.989 12.771 -37.923 1.00 96.69 549 ASN A N 1
ATOM 4170 C CA . ASN A 1 549 ? 32.194 11.944 -37.929 1.00 96.69 549 ASN A CA 1
ATOM 4171 C C . ASN A 1 549 ? 31.852 10.462 -38.132 1.00 96.69 549 ASN A C 1
ATOM 4173 O O . ASN A 1 549 ? 32.500 9.802 -38.941 1.00 96.69 549 ASN A O 1
ATOM 4177 N N . GLN A 1 550 ? 30.800 9.973 -37.473 1.00 95.62 550 GLN A N 1
ATOM 4178 C CA . GLN A 1 550 ? 30.302 8.605 -37.632 1.00 95.62 550 GLN A CA 1
ATOM 4179 C C . GLN A 1 550 ? 29.790 8.335 -39.059 1.00 95.62 550 GLN A C 1
ATOM 4181 O O . GLN A 1 550 ? 30.151 7.346 -39.686 1.00 95.62 550 GLN A O 1
ATOM 4186 N N . LEU A 1 551 ? 29.023 9.258 -39.645 1.00 97.12 551 LEU A N 1
ATOM 4187 C CA . LEU A 1 551 ? 28.569 9.134 -41.033 1.00 97.12 551 LEU A CA 1
ATOM 4188 C C . LEU A 1 551 ? 29.747 9.093 -42.023 1.00 97.12 551 LEU A C 1
ATOM 4190 O O . LEU A 1 551 ? 29.731 8.330 -42.990 1.00 97.12 551 LEU A O 1
ATOM 4194 N N . ARG A 1 552 ? 30.790 9.901 -41.788 1.00 96.94 552 ARG A N 1
ATOM 4195 C CA . ARG A 1 552 ? 32.017 9.879 -42.602 1.00 96.94 552 ARG A CA 1
ATOM 4196 C C . ARG A 1 552 ? 32.758 8.551 -42.480 1.00 96.94 552 ARG A C 1
ATOM 4198 O O . ARG A 1 552 ? 33.206 8.036 -43.504 1.00 96.94 552 ARG A O 1
ATOM 4205 N N . SER A 1 553 ? 32.883 7.995 -41.273 1.00 96.38 553 SER A N 1
ATOM 4206 C CA 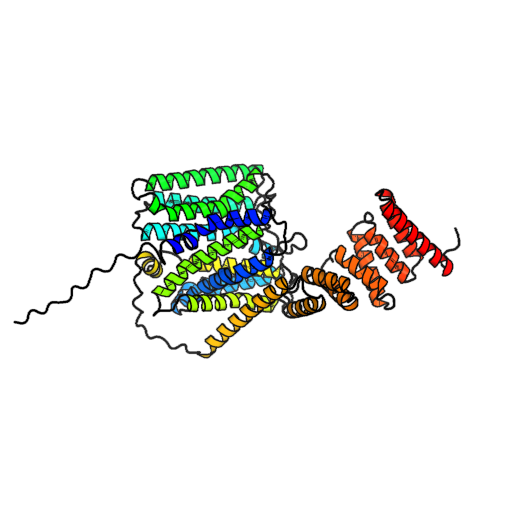. SER A 1 553 ? 33.564 6.711 -41.080 1.00 96.38 553 SER A CA 1
ATOM 4207 C C . SER A 1 553 ? 32.823 5.573 -41.786 1.00 96.38 553 SER A C 1
ATOM 4209 O O . SER A 1 553 ? 33.468 4.769 -42.459 1.00 96.38 553 SER A O 1
ATOM 4211 N N . TYR A 1 554 ? 31.486 5.564 -41.743 1.00 96.56 554 TYR A N 1
ATOM 4212 C CA . TYR A 1 554 ? 30.666 4.579 -42.457 1.00 96.56 554 TYR A CA 1
ATOM 4213 C C . TYR A 1 554 ? 30.818 4.679 -43.975 1.00 96.56 554 TYR A C 1
ATOM 4215 O O . TYR A 1 554 ? 31.027 3.662 -44.631 1.00 96.56 554 TYR A O 1
ATOM 4223 N N . ARG A 1 555 ? 30.816 5.894 -44.541 1.00 95.94 555 ARG A N 1
ATOM 4224 C CA . ARG A 1 555 ? 31.069 6.103 -45.980 1.00 95.94 555 ARG A CA 1
ATOM 4225 C C . ARG A 1 555 ? 32.455 5.624 -46.405 1.00 95.94 555 ARG A C 1
ATOM 4227 O O . ARG A 1 555 ? 32.574 4.939 -47.415 1.00 95.94 555 ARG A O 1
ATOM 4234 N N . ALA A 1 556 ? 33.488 5.945 -45.627 1.00 94.81 556 ALA A N 1
ATOM 4235 C CA . ALA A 1 556 ? 34.855 5.530 -45.930 1.00 94.81 556 ALA A CA 1
ATOM 4236 C C . ALA A 1 556 ? 35.018 4.000 -45.886 1.00 94.81 556 ALA A C 1
ATOM 4238 O O . ALA A 1 556 ? 35.702 3.421 -46.726 1.00 94.81 556 ALA A O 1
ATOM 4239 N N . ALA A 1 557 ? 34.381 3.331 -44.924 1.00 93.75 557 ALA A N 1
ATOM 4240 C CA . ALA A 1 557 ? 34.370 1.874 -44.845 1.00 93.75 557 ALA A CA 1
ATOM 4241 C C . ALA A 1 557 ? 33.596 1.232 -46.010 1.00 93.75 557 ALA A C 1
ATOM 4243 O O . ALA A 1 557 ? 34.109 0.304 -46.628 1.00 93.75 557 ALA A O 1
ATOM 4244 N N . ALA A 1 558 ? 32.435 1.780 -46.380 1.00 94.44 558 ALA A N 1
ATOM 4245 C CA . ALA A 1 558 ? 31.656 1.309 -47.526 1.00 94.44 558 ALA A CA 1
ATOM 4246 C C . ALA A 1 558 ? 32.433 1.415 -48.850 1.00 94.44 558 ALA A C 1
ATOM 4248 O O . ALA A 1 558 ? 32.362 0.518 -49.687 1.00 94.44 558 ALA A O 1
ATOM 4249 N N . GLN A 1 559 ? 33.203 2.496 -49.024 1.00 93.69 559 GLN A N 1
ATOM 4250 C CA . GLN A 1 559 ? 34.099 2.676 -50.169 1.00 93.69 559 GLN A CA 1
ATOM 4251 C C . GLN A 1 559 ? 35.213 1.625 -50.188 1.00 93.69 559 GLN A C 1
ATOM 4253 O O . GLN A 1 559 ? 35.457 1.021 -51.228 1.00 93.69 559 GLN A O 1
ATOM 4258 N N . ARG A 1 560 ? 35.860 1.362 -49.042 1.00 94.69 560 ARG A N 1
ATOM 4259 C CA . ARG A 1 560 ? 36.906 0.328 -48.939 1.00 94.69 560 ARG A CA 1
ATOM 4260 C C . ARG A 1 560 ? 36.385 -1.074 -49.247 1.00 94.69 560 ARG A C 1
ATOM 4262 O O . ARG A 1 560 ? 37.108 -1.860 -49.842 1.00 94.69 560 ARG A O 1
ATOM 4269 N N . ALA A 1 561 ? 35.145 -1.364 -48.870 1.00 91.50 561 ALA A N 1
ATOM 4270 C CA . ALA A 1 561 ? 34.492 -2.640 -49.139 1.00 91.50 561 ALA A CA 1
ATOM 4271 C C . ALA A 1 561 ? 33.868 -2.731 -50.553 1.00 91.50 561 ALA A C 1
ATOM 4273 O O . ALA A 1 561 ? 33.248 -3.734 -50.884 1.00 91.50 561 ALA A O 1
ATOM 4274 N N . GLY A 1 562 ? 34.013 -1.702 -51.401 1.00 90.25 562 GLY A N 1
ATOM 4275 C CA . GLY A 1 562 ? 33.528 -1.721 -52.788 1.00 90.25 562 GLY A CA 1
ATOM 4276 C C . GLY A 1 562 ? 32.016 -1.518 -52.955 1.00 90.25 562 GLY A C 1
ATOM 4277 O O . GLY A 1 562 ? 31.490 -1.713 -54.047 1.00 90.25 562 GLY A O 1
ATOM 4278 N N . HIS A 1 563 ? 31.305 -1.098 -51.904 1.00 78.31 563 HIS A N 1
ATOM 4279 C CA . HIS A 1 563 ? 29.842 -0.959 -51.912 1.00 78.31 563 HIS A CA 1
ATOM 4280 C C . HIS A 1 563 ? 29.329 0.405 -52.392 1.00 78.31 563 HIS A C 1
ATOM 4282 O O . HIS A 1 563 ? 28.127 0.567 -52.594 1.00 78.31 563 HIS A O 1
ATOM 4288 N N . VAL A 1 564 ? 30.200 1.403 -52.561 1.00 68.31 564 VAL A N 1
ATOM 4289 C CA . VAL A 1 564 ? 29.803 2.756 -52.977 1.00 68.31 564 VAL A CA 1
ATOM 4290 C C . VAL A 1 564 ? 30.753 3.252 -54.062 1.00 68.31 564 VAL A C 1
ATOM 4292 O O . VAL A 1 564 ? 31.937 3.458 -53.796 1.00 68.31 564 VAL A O 1
ATOM 4295 N N . GLN A 1 565 ? 30.235 3.482 -55.274 1.00 57.50 565 GLN A N 1
ATOM 4296 C CA . GLN A 1 565 ? 30.967 4.258 -56.277 1.00 57.50 565 GLN A CA 1
ATOM 4297 C C . GLN A 1 565 ? 31.043 5.723 -55.822 1.00 57.50 565 GLN A C 1
ATOM 4299 O O . GLN A 1 565 ? 30.035 6.254 -55.349 1.00 57.50 565 GLN A O 1
ATOM 4304 N N . PRO A 1 566 ? 32.209 6.384 -55.937 1.00 50.53 566 PRO A N 1
ATOM 4305 C CA . PRO A 1 566 ? 32.374 7.764 -55.500 1.00 50.53 566 PRO A CA 1
ATOM 4306 C C . PRO A 1 566 ? 31.399 8.674 -56.260 1.00 50.53 566 PRO A C 1
ATOM 4308 O O . PRO A 1 566 ? 31.503 8.831 -57.475 1.00 50.53 566 PRO A O 1
ATOM 4311 N N . ARG A 1 567 ? 30.440 9.252 -55.533 1.00 52.25 567 ARG A N 1
ATOM 4312 C CA . ARG A 1 567 ? 29.606 10.375 -55.966 1.00 52.25 567 ARG A CA 1
ATOM 4313 C C . ARG A 1 567 ? 29.591 11.433 -54.881 1.00 52.25 567 ARG A C 1
ATOM 4315 O O . ARG A 1 567 ? 29.422 11.052 -53.697 1.00 52.25 567 ARG A O 1
#